Protein 5DD0 (pdb70)

Solvent-accessible surface area: 19988 Å² total; per-residue (Å²): 198,28,126,9,104,9,66,36,59,43,77,10,128,52,89,86,64,0,46,0,39,0,43,5,59,50,52,61,8,38,54,62,4,0,1,0,0,16,36,14,119,76,146,15,15,56,1,0,0,1,1,19,0,48,35,23,95,26,31,46,15,81,83,10,124,111,54,8,66,6,48,97,52,74,98,130,29,46,0,23,0,56,0,56,63,0,72,70,67,3,27,6,64,0,6,0,1,24,2,44,12,60,48,40,53,223,58,148,75,28,2,9,0,19,0,36,36,17,0,65,17,20,90,2,34,3,23,89,28,90,79,82,16,14,40,20,20,27,6,22,100,126,86,10,2,3,0,0,3,0,10,36,0,1,17,75,86,16,66,26,41,1,38,100,37,98,34,100,90,33,38,16,57,3,70,29,44,95,28,127,77,22,31,26,8,16,4,0,2,1,38,7,78,42,100,25,36,68,118,100,74,13,33,0,28,0,32,0,151,57,25,128,50,151,47,91,58,139,8,103,148,165,8,117,13,73,16,51,56,93,59,30,54,6,42,92,44,55,86,7,76,0,41,0,122,12,76,105,65,0,46,45,17,0,0,0,0,17,16,61,128,90,132,37,6,112,12,2,0,64,36,3,73,39,70,10,116,85,15,54,100,47,8,54,12,61,36,68,20,49,60,1,38,0,31,0,49,61,0,72,81,100,1,33,9,28,0,22,0,0,0,1,41,46,70,17,2,36,18,0,142,8,0,65,4,20,54,116,74,74,84,20,46,9,56,7,37,22,2,45,20,19,122,78,3,25,167,74,36,62,0,2,0,0,0,0,0,10,48,0,14,30,73,132,41,49,22,83,6,47,14,63,62,96,83,55,103,48,97,44,64,95,15,42,13,101,35,35,101,182,49,34,3,2,1,9,5,1,23,0,37,10,64,35,111,47,10,73,77,60,74,45,0,13,0,40,0,55,9,128,28,34,128,68,74,44,71,83,60,32,118,105,139,38,108,123,17,13,20,64,30,65,214

Sequence (443 aa):
QVQLQQESGPGLVKPSETLSVTCAVSGVSFSSFWWGWIRQSPGKGLEWIGTIYGSSGRGEYNPSLKSRTTISRDTSKSQISLELTSVTAADTAIYYCSRGLFQPNGFSFTLTSYWFDVWGPGVPVTVSSASTKGPSVFPLAPSTAALGCLVKDYFPEPVTVSWNSGSLTSGVHTFPAVLQSSGLYSLSSVVTVPSSSLGTQTYVCNVNHKPSNTKVDKRVEIDIQVTQSPSSLSASVGDTVTISCRTSQSISTWLAWYQVKPGKAPKLLIYTASSLASGVPSRFSGSGSGTDFTLTISSLQSEDFATYYCQQYISLPPTFGLGTKVEIKRAVAAPSVFIFPPSEDQVKSGTVSVVCLLNNFYPREASVKWKVDGVLKTGNSQESVTEQDSKDNTYSLSSTLTLSNTDYQSHNVYACEVTHQGLSSPVTKSFNRLLEELDKWASLW

B-factor: mean 32.23, std 11.56, range [14.07, 113.28]

Radius of gyration: 24.92 Å; Cα contacts (8 Å, |Δi|>4): 1156; chains: 3; bounding box: 67×50×67 Å

Structure (mmCIF, N/CA/C/O backbone):
data_5DD0
#
_entry.id   5DD0
#
_cell.length_a   147.332
_cell.length_b   80.406
_cell.length_c   37.861
_cell.angle_alpha   90.00
_cell.angle_beta   102.72
_cell.angle_gamma   90.00
#
_symmetry.space_group_name_H-M   'C 1 2 1'
#
loop_
_entity.id
_entity.type
_entity.pdbx_description
1 polymer 'ANTI-HIV ANTIBODY DH570 FAB HEAVY CHAIN'
2 polymer 'ANTI-HIV ANTIBODY DH570 FAB HEAVY LIGHT'
3 polymer 'oligo peptide'
4 water water
#
loop_
_atom_site.group_PDB
_atom_site.id
_atom_site.type_symbol
_atom_site.label_atom_id
_atom_site.label_alt_id
_atom_site.label_comp_id
_atom_site.label_asym_id
_atom_site.label_entity_id
_atom_site.label_seq_id
_atom_site.pdbx_PDB_ins_code
_atom_site.Cartn_x
_atom_site.Cartn_y
_atom_site.Cartn_z
_atom_site.occupancy
_atom_site.B_iso_or_equiv
_atom_site.auth_seq_id
_atom_site.auth_comp_id
_atom_site.au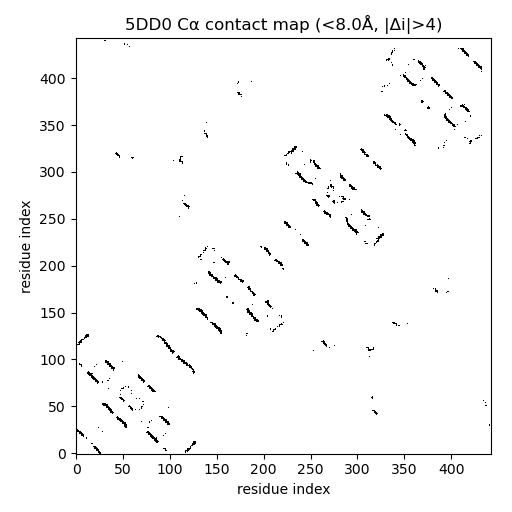th_asym_id
_atom_site.auth_atom_id
_atom_site.pdbx_PDB_model_num
ATOM 1 N N . GLN A 1 1 ? 40.657 39.056 85.438 1.00 47.58 1 GLN H N 1
ATOM 2 C CA . GLN A 1 1 ? 41.622 38.398 86.311 1.00 47.52 1 GLN H CA 1
ATOM 3 C C . GLN A 1 1 ? 41.519 36.879 86.189 1.00 44.74 1 GLN H C 1
ATOM 4 O O . GLN A 1 1 ? 42.048 36.294 85.244 1.00 45.59 1 GLN H O 1
ATOM 17 N N . VAL A 1 2 ? 40.838 36.241 87.137 1.00 41.18 2 VAL H N 1
ATOM 18 C CA . VAL A 1 2 ? 40.696 34.789 87.121 1.00 38.17 2 VAL H CA 1
ATOM 19 C C . VAL A 1 2 ? 39.723 34.365 86.027 1.00 36.96 2 VAL H C 1
ATOM 20 O O . VAL A 1 2 ? 38.648 34.946 85.880 1.00 36.20 2 VAL H O 1
ATOM 33 N N . GLN A 1 3 ? 40.112 33.347 85.266 1.00 36.84 3 GLN H N 1
ATOM 34 C CA . GLN A 1 3 ? 39.286 32.832 84.185 1.00 36.39 3 GLN H CA 1
ATOM 35 C C . GLN A 1 3 ? 39.340 31.310 84.158 1.00 34.28 3 GLN H C 1
ATOM 36 O O . GLN A 1 3 ? 40.418 30.719 84.099 1.00 35.85 3 GLN H O 1
ATOM 50 N N . LEU A 1 4 ? 38.166 30.687 84.206 1.00 30.56 4 LEU H N 1
ATOM 51 C CA . LEU A 1 4 ? 38.050 29.232 84.230 1.00 27.58 4 LEU H CA 1
ATOM 52 C C . LEU A 1 4 ? 37.449 28.726 82.921 1.00 27.20 4 LEU H C 1
ATOM 53 O O . LEU A 1 4 ? 36.779 29.474 82.206 1.00 28.68 4 LEU H O 1
ATOM 69 N N A GLN A 1 5 ? 37.711 27.465 82.594 0.47 28.04 5 GLN H N 1
ATOM 70 N N B GLN A 1 5 ? 37.677 27.449 82.627 0.53 27.98 5 GLN H N 1
ATOM 71 C CA A GLN A 1 5 ? 37.174 26.868 81.376 0.47 27.65 5 GLN H CA 1
ATOM 72 C CA B GLN A 1 5 ? 37.231 26.858 81.371 0.53 27.69 5 GLN H CA 1
ATOM 73 C C A GLN A 1 5 ? 37.146 25.350 81.492 0.47 29.16 5 GLN H C 1
ATOM 74 C C B GLN A 1 5 ? 37.156 25.335 81.486 0.53 29.10 5 GLN H C 1
ATOM 75 O O A GLN A 1 5 ? 38.186 24.691 81.469 0.47 27.89 5 GLN H O 1
ATOM 76 O O B GLN A 1 5 ? 38.181 24.651 81.470 0.53 27.88 5 GLN H O 1
ATOM 103 N N . GLU A 1 6 ? 35.941 24.806 81.611 1.00 26.98 6 GLU H N 1
ATOM 104 C CA . GLU A 1 6 ? 35.758 23.370 81.768 1.00 31.73 6 GLU H CA 1
ATOM 105 C C . GLU A 1 6 ? 35.874 22.634 80.441 1.00 30.70 6 GLU H C 1
ATOM 106 O O . GLU A 1 6 ? 35.576 23.182 79.379 1.00 27.60 6 GLU H O 1
ATOM 118 N N . SER A 1 7 ? 36.310 21.383 80.521 1.00 33.52 7 SER H N 1
ATOM 119 C CA . SER A 1 7 ? 36.415 20.520 79.357 1.00 36.55 7 SER H CA 1
ATOM 120 C C . SER A 1 7 ? 36.055 19.096 79.754 1.00 36.67 7 SER H C 1
ATOM 121 O O . SER A 1 7 ? 36.204 18.710 80.912 1.00 34.99 7 SER H O 1
ATOM 129 N N . GLY A 1 8 ? 35.574 18.320 78.791 1.00 38.95 8 GLY H N 1
ATOM 130 C CA . GLY A 1 8 ? 35.203 16.943 79.043 1.00 41.00 8 GLY H CA 1
ATOM 131 C C . GLY A 1 8 ? 34.318 16.412 77.939 1.00 42.73 8 GLY H C 1
ATOM 132 O O . GLY A 1 8 ? 33.972 17.144 77.012 1.00 44.59 8 GLY H O 1
ATOM 136 N N . PRO A 1 9 ? 33.939 15.130 78.031 1.00 42.41 9 PRO H N 1
ATOM 137 C CA . PRO A 1 9 ? 33.081 14.529 77.010 1.00 41.79 9 PRO H CA 1
ATOM 138 C C . PRO A 1 9 ? 31.658 15.058 77.095 1.00 39.42 9 PRO H C 1
ATOM 139 O O . PRO A 1 9 ? 31.371 15.928 77.920 1.00 39.18 9 PRO H O 1
ATOM 150 N N . GLY A 1 10 ? 30.783 14.538 76.243 1.00 36.06 10 GLY H N 1
ATOM 151 C CA . GLY A 1 10 ? 29.371 14.856 76.307 1.00 32.24 10 GLY H CA 1
ATOM 152 C C . GLY A 1 10 ? 28.599 13.649 76.792 1.00 27.87 10 GLY H C 1
ATOM 153 O O . GLY A 1 10 ? 27.577 13.782 77.465 1.00 25.39 10 GLY H O 1
ATOM 157 N N . LEU A 1 11 ? 29.112 12.467 76.460 1.00 30.27 11 LEU H N 1
ATOM 158 C CA . LEU A 1 11 ? 28.441 11.209 76.762 1.00 30.31 11 LEU H CA 1
ATOM 159 C C . LEU A 1 11 ? 29.327 10.267 77.562 1.00 29.38 11 LEU H C 1
ATOM 160 O O . LEU A 1 11 ? 30.510 10.105 77.268 1.00 30.86 11 LEU H O 1
ATOM 176 N N . VAL A 1 12 ? 28.733 9.648 78.576 1.00 27.24 12 VAL H N 1
ATOM 177 C CA . VAL A 1 12 ? 29.386 8.604 79.351 1.00 25.78 12 VAL H CA 1
ATOM 178 C C . VAL A 1 12 ? 28.386 7.476 79.547 1.00 28.64 12 VAL H C 1
ATOM 179 O O . VAL A 1 12 ? 27.205 7.727 79.776 1.00 28.38 12 VAL H O 1
ATOM 192 N N . LYS A 1 13 ? 28.849 6.236 79.441 1.00 30.92 13 LYS H N 1
ATOM 193 C CA . LYS A 1 13 ? 27.980 5.089 79.670 1.00 33.61 13 LYS H CA 1
ATOM 194 C C . LYS A 1 13 ? 27.961 4.755 81.159 1.00 26.19 13 LYS H C 1
ATOM 195 O O . LYS A 1 13 ? 28.952 4.983 81.853 1.00 25.22 13 LYS H O 1
ATOM 214 N N . PRO A 1 14 ? 26.829 4.234 81.662 1.00 24.59 14 PRO H N 1
ATOM 215 C CA . PRO A 1 14 ? 26.754 3.837 83.073 1.00 23.75 14 PRO H CA 1
ATOM 216 C C . PRO A 1 14 ? 27.878 2.891 83.483 1.00 24.77 14 PRO H C 1
ATOM 217 O O . PRO A 1 14 ? 28.319 2.080 82.668 1.00 25.85 14 PRO H O 1
ATOM 228 N N . SER A 1 15 ? 28.333 3.025 84.727 1.00 25.17 15 SER H N 1
ATOM 229 C CA . SER A 1 15 ? 29.382 2.183 85.306 1.00 28.50 15 SER H CA 1
ATOM 230 C C . SER A 1 15 ? 30.786 2.599 84.855 1.00 30.50 15 SER H C 1
ATOM 231 O O . SER A 1 15 ? 31.772 2.220 85.486 1.00 31.89 15 SER H O 1
ATOM 239 N N . GLU A 1 16 ? 30.881 3.375 83.778 1.00 30.39 16 GLU H N 1
ATOM 240 C CA . GLU A 1 16 ? 32.174 3.887 83.328 1.00 31.29 16 GLU H CA 1
ATOM 241 C C . GLU A 1 16 ? 32.577 5.105 84.154 1.00 28.04 16 GLU H C 1
ATOM 242 O O . GLU A 1 16 ? 31.852 5.514 85.060 1.00 25.39 16 GLU H O 1
ATOM 254 N N . THR A 1 17 ? 33.734 5.678 83.834 1.00 27.89 17 THR H N 1
ATOM 255 C CA . THR A 1 17 ? 34.274 6.810 84.583 1.00 26.42 17 THR H CA 1
ATOM 256 C C . THR A 1 17 ? 34.037 8.132 83.854 1.00 25.52 17 THR H C 1
ATOM 257 O O . THR A 1 17 ? 34.286 8.248 82.653 1.00 26.52 17 THR H O 1
ATOM 268 N N . LEU A 1 18 ? 33.556 9.123 84.599 1.00 24.29 18 LEU H N 1
ATOM 269 C CA . LEU A 1 18 ? 33.351 10.468 84.073 1.00 24.06 18 LEU H CA 1
ATOM 270 C C . LEU A 1 18 ? 34.569 11.336 84.370 1.00 24.38 18 LEU H C 1
ATOM 271 O O . LEU A 1 18 ? 34.934 11.534 85.531 1.00 23.76 18 LEU H O 1
ATOM 287 N N . SER A 1 19 ? 35.194 11.838 83.307 1.00 25.41 19 SER H N 1
ATOM 288 C CA . SER A 1 19 ? 36.386 12.671 83.419 1.00 25.94 19 SER H CA 1
ATOM 289 C C . SER A 1 19 ? 36.173 14.043 82.795 1.00 25.91 19 SER H C 1
ATOM 290 O O . SER A 1 19 ? 36.019 14.165 81.577 1.00 26.69 19 SER H O 1
ATOM 298 N N . VAL A 1 20 ? 36.163 15.070 83.638 1.00 25.09 20 VAL H N 1
ATOM 299 C CA . VAL A 1 20 ? 36.127 16.449 83.172 1.00 25.18 20 VAL H CA 1
ATOM 300 C C . VAL A 1 20 ? 37.372 17.179 83.656 1.00 25.62 20 VAL H C 1
ATOM 301 O O . VAL A 1 20 ? 37.971 16.809 84.668 1.00 25.38 20 VAL H O 1
ATOM 314 N N . THR A 1 21 ? 37.753 18.217 82.920 1.00 26.33 21 THR H N 1
ATOM 315 C CA . THR A 1 21 ? 38.968 18.968 83.199 1.00 26.97 21 THR H CA 1
ATOM 316 C C . THR A 1 21 ? 38.645 20.451 83.303 1.00 26.60 21 THR H C 1
ATOM 317 O O . THR A 1 21 ? 37.681 20.927 82.704 1.00 26.34 21 THR H O 1
ATOM 328 N N . CYS A 1 22 ? 39.450 21.170 84.078 1.00 26.65 22 CYS H N 1
ATOM 329 C CA . CYS A 1 22 ? 39.282 22.606 84.256 1.00 26.46 22 CYS H CA 1
ATOM 330 C C . CYS A 1 22 ? 40.617 23.324 84.127 1.00 27.61 22 CYS H C 1
ATOM 331 O O . CYS A 1 22 ? 41.578 22.987 84.816 1.00 27.84 22 CYS H O 1
ATOM 338 N N . ALA A 1 23 ? 40.671 24.314 83.241 1.00 28.38 23 ALA H N 1
ATOM 339 C CA . ALA A 1 23 ? 41.875 25.115 83.052 1.00 29.57 23 ALA H CA 1
ATOM 340 C C . ALA A 1 23 ? 41.706 26.482 83.702 1.00 29.18 23 ALA H C 1
ATOM 341 O O . ALA A 1 23 ? 40.806 27.242 83.342 1.00 28.90 23 ALA H O 1
ATOM 348 N N . VAL A 1 24 ? 42.574 26.787 84.662 1.00 29.24 24 VAL H N 1
ATOM 349 C CA . VAL A 1 24 ? 42.551 28.083 85.330 1.00 30.12 24 VAL H CA 1
ATOM 350 C C . VAL A 1 24 ? 43.676 28.936 84.761 1.00 34.07 24 VAL H C 1
ATOM 351 O O . VAL A 1 24 ? 44.671 28.414 84.258 1.00 32.77 24 VAL H O 1
ATOM 364 N N . SER A 1 25 ? 43.505 30.251 84.830 1.00 38.98 25 SER H N 1
ATOM 365 C CA . SER A 1 25 ? 44.510 31.180 84.335 1.00 46.30 25 SER H CA 1
ATOM 366 C C . SER A 1 25 ? 44.260 32.583 84.872 1.00 46.26 25 SER H C 1
ATOM 367 O O . SER A 1 25 ? 43.183 32.878 85.390 1.00 46.74 25 SER H O 1
ATOM 375 N N . GLY A 1 26 ? 45.265 33.443 84.747 1.00 47.49 26 GLY H N 1
ATOM 376 C CA . GLY A 1 26 ? 45.160 34.815 85.208 1.00 46.01 26 GLY H CA 1
ATOM 377 C C . GLY A 1 26 ? 45.410 34.950 86.697 1.00 43.68 26 GLY H C 1
ATOM 378 O O . GLY A 1 26 ? 45.041 35.955 87.304 1.00 43.23 26 GLY H O 1
ATOM 382 N N . VAL A 1 27 ? 46.044 33.938 87.284 1.00 41.83 27 VAL H N 1
ATOM 383 C CA . VAL A 1 27 ? 46.358 33.949 88.708 1.00 39.64 27 VAL H CA 1
ATOM 384 C C . VAL A 1 27 ? 47.293 32.785 89.049 1.00 38.37 27 VAL H C 1
ATOM 385 O O . VAL A 1 27 ? 47.441 31.849 88.264 1.00 38.24 27 VAL H O 1
ATOM 398 N N . SER A 1 28 ? 47.946 32.867 90.205 1.00 37.40 28 SER H N 1
ATOM 399 C CA . SER A 1 28 ? 48.781 31.774 90.694 1.00 36.46 28 SER H CA 1
ATOM 400 C C . SER A 1 28 ? 47.921 30.581 91.096 1.00 33.63 28 SER H C 1
ATOM 401 O O . SER A 1 28 ? 47.177 30.640 92.075 1.00 31.75 28 SER H O 1
ATOM 409 N N . PHE A 1 29 ? 48.033 29.501 90.330 1.00 33.62 29 PHE H N 1
ATOM 410 C CA . PHE A 1 29 ? 47.239 28.296 90.553 1.00 32.42 29 PHE H CA 1
ATOM 411 C C . PHE A 1 29 ? 47.562 27.634 91.892 1.00 31.86 29 PHE H C 1
ATOM 412 O O . PHE A 1 29 ? 46.695 27.019 92.514 1.00 30.95 29 PHE H O 1
ATOM 429 N N . SER A 1 30 ? 48.809 27.771 92.334 1.00 32.38 30 SER H N 1
ATOM 430 C CA . SER A 1 30 ? 49.271 27.121 93.558 1.00 31.70 30 SER H CA 1
ATOM 431 C C . SER A 1 30 ? 48.839 27.855 94.830 1.00 29.51 30 SER H C 1
ATOM 432 O O . SER A 1 30 ? 48.889 27.291 95.923 1.00 28.66 30 SER H O 1
ATOM 440 N N . SER A 1 31 ? 48.416 29.107 94.685 1.00 28.55 31 SER H N 1
ATOM 441 C CA . SER A 1 31 ? 48.129 29.956 95.838 1.00 27.96 31 SER H CA 1
ATOM 442 C C . SER A 1 31 ? 46.659 29.927 96.256 1.00 26.53 31 SER H C 1
ATOM 443 O O . SER A 1 31 ? 46.267 30.619 97.197 1.00 26.01 31 SER H O 1
ATOM 451 N N . PHE A 1 32 ? 45.854 29.127 95.563 1.00 25.97 32 PHE H N 1
ATOM 452 C CA . PHE A 1 32 ? 44.421 29.058 95.837 1.00 24.70 32 PHE H CA 1
ATOM 453 C C . PHE A 1 32 ? 43.886 27.631 95.793 1.00 23.92 32 PHE H C 1
ATOM 454 O O . PHE A 1 32 ? 44.588 26.699 95.393 1.00 24.44 32 PHE H O 1
ATOM 471 N N . TRP A 1 33 ? 42.633 27.479 96.212 1.00 20.17 33 TRP H N 1
ATOM 472 C CA . TRP A 1 33 ? 41.946 26.194 96.186 1.00 19.10 33 TRP H CA 1
ATOM 473 C C . TRP A 1 33 ? 40.960 26.147 95.026 1.00 19.42 33 TRP H C 1
ATOM 474 O O . TRP A 1 33 ? 40.293 27.138 94.732 1.00 20.27 33 TRP H O 1
ATOM 495 N N . TRP A 1 34 ? 40.877 24.992 94.375 1.00 18.99 34 TRP H N 1
ATOM 496 C CA . TRP A 1 34 ? 40.012 24.815 93.213 1.00 20.67 34 TRP H CA 1
ATOM 497 C C . TRP A 1 34 ? 39.189 23.538 93.356 1.00 19.75 34 TRP H C 1
ATOM 498 O O . TRP A 1 34 ? 39.645 22.563 93.956 1.00 18.23 34 TRP H O 1
ATOM 519 N N . GLY A 1 35 ? 37.978 23.546 92.806 1.00 20.28 35 GLY H N 1
ATOM 520 C CA . GLY A 1 35 ? 37.075 22.423 92.973 1.00 20.08 35 GLY H CA 1
ATOM 521 C C . GLY A 1 35 ? 35.975 22.331 91.935 1.00 21.48 35 GLY H C 1
ATOM 522 O O . GLY A 1 35 ? 35.970 23.064 90.944 1.00 22.37 35 GLY H O 1
ATOM 526 N N . TRP A 1 36 ? 35.035 21.422 92.180 1.00 21.94 36 TRP H N 1
ATOM 527 C CA . TRP A 1 36 ? 33.947 21.148 91.248 1.00 23.08 36 TRP H CA 1
ATOM 528 C C . TRP A 1 36 ? 32.575 21.260 91.906 1.00 21.01 36 TRP H C 1
ATOM 529 O O . TRP A 1 36 ? 32.369 20.804 93.032 1.00 19.53 36 TRP H O 1
ATOM 550 N N . ILE A 1 37 ? 31.646 21.877 91.183 1.00 21.61 37 ILE H N 1
ATOM 551 C CA . ILE A 1 37 ? 30.245 21.953 91.585 1.00 21.95 37 ILE H CA 1
ATOM 552 C C . ILE A 1 37 ? 29.394 21.537 90.389 1.00 23.78 37 ILE H C 1
ATOM 553 O O . ILE A 1 37 ? 29.806 21.721 89.243 1.00 24.21 37 ILE H O 1
ATOM 569 N N . ARG A 1 38 ? 28.220 20.966 90.651 1.00 25.18 38 ARG H N 1
ATOM 570 C CA . ARG A 1 38 ? 27.341 20.516 89.574 1.00 27.41 38 ARG H CA 1
ATOM 571 C C . ARG A 1 38 ? 25.868 20.792 89.860 1.00 29.69 38 ARG H C 1
ATOM 572 O O . ARG A 1 38 ? 25.467 20.915 91.017 1.00 29.16 38 ARG H O 1
ATOM 593 N N . GLN A 1 39 ? 25.072 20.891 88.795 1.00 32.99 39 GLN H N 1
ATOM 594 C CA . GLN A 1 39 ? 23.617 20.982 88.917 1.00 36.15 39 GLN H CA 1
ATOM 595 C C . GLN A 1 39 ? 22.922 19.995 87.981 1.00 37.11 39 GLN H C 1
ATOM 596 O O . GLN A 1 39 ? 23.141 19.994 86.769 1.00 37.09 39 GLN H O 1
ATOM 610 N N . SER A 1 40 ? 22.083 19.147 88.562 1.00 37.81 40 SER H N 1
ATOM 611 C CA . SER A 1 40 ? 21.331 18.163 87.800 1.00 38.50 40 SER H CA 1
ATOM 612 C C . SER A 1 40 ? 20.165 18.841 87.082 1.00 41.56 40 SER H C 1
ATOM 613 O O . SER A 1 40 ? 19.774 19.947 87.456 1.00 42.29 40 SER H O 1
ATOM 621 N N . PRO A 1 41 ? 19.609 18.183 86.046 1.00 43.80 41 PRO H N 1
ATOM 622 C CA . PRO A 1 41 ? 18.594 18.793 85.171 1.00 46.41 41 PRO H CA 1
ATOM 623 C C . PRO A 1 41 ? 17.442 19.485 85.901 1.00 48.32 41 PRO H C 1
ATOM 624 O O . PRO A 1 41 ? 16.908 20.469 85.387 1.00 49.78 41 PRO H O 1
ATOM 635 N N . GLY A 1 42 ? 17.069 18.978 87.071 1.00 48.74 42 GLY H N 1
ATOM 636 C CA . GLY A 1 42 ? 15.996 19.569 87.853 1.00 51.28 42 GLY H CA 1
ATOM 637 C C . GLY A 1 42 ? 16.371 19.746 89.310 1.00 50.70 42 GLY H C 1
ATOM 638 O O . GLY A 1 42 ? 15.776 20.557 90.020 1.00 52.36 42 GLY H O 1
ATOM 642 N N . LYS A 1 43 ? 17.363 18.983 89.755 1.00 48.50 43 LYS H N 1
ATOM 643 C CA . LYS A 1 43 ? 17.812 19.031 91.139 1.00 46.77 43 LYS H CA 1
ATOM 644 C C . LYS A 1 43 ? 18.758 20.212 91.337 1.00 44.01 43 LYS H C 1
ATOM 645 O O . LYS A 1 43 ? 19.228 20.810 90.368 1.00 43.94 43 LYS H O 1
ATOM 664 N N . GLY A 1 44 ? 19.034 20.547 92.593 1.00 41.25 44 GLY H N 1
ATOM 665 C CA . GLY A 1 44 ? 19.776 21.753 92.910 1.00 39.24 44 GLY H CA 1
ATOM 666 C C . GLY A 1 44 ? 21.266 21.654 92.652 1.00 35.07 44 GLY H C 1
ATOM 667 O O . GLY A 1 44 ? 21.744 20.696 92.044 1.00 33.00 44 GLY H O 1
ATOM 671 N N . LEU A 1 45 ? 21.995 22.666 93.114 1.00 24.09 45 LEU H N 1
ATOM 672 C CA . LEU A 1 45 ? 23.449 22.687 93.020 1.00 22.85 45 LEU H CA 1
ATOM 673 C C . LEU A 1 45 ? 24.062 21.747 94.047 1.00 22.44 45 LEU H C 1
ATOM 674 O O . LEU A 1 45 ? 23.565 21.633 95.165 1.00 21.55 45 LEU H O 1
ATOM 690 N N . GLU A 1 46 ? 25.146 21.081 93.663 1.00 23.26 46 GLU H N 1
ATOM 691 C CA . GLU A 1 46 ? 25.802 20.114 94.532 1.00 23.45 46 GLU H CA 1
ATOM 692 C C . GLU A 1 46 ? 27.321 20.233 94.457 1.00 23.18 46 GLU H C 1
ATOM 693 O O . GLU A 1 46 ? 27.930 19.970 93.420 1.00 23.07 46 GLU H O 1
ATOM 705 N N . TRP A 1 47 ? 27.922 20.640 95.570 1.00 22.84 47 TRP H N 1
ATOM 706 C CA . TRP A 1 47 ? 29.372 20.706 95.691 1.00 21.82 47 TRP H CA 1
ATOM 707 C C . TRP A 1 47 ? 29.954 19.297 95.698 1.00 21.08 47 TRP H C 1
ATOM 708 O O . TRP A 1 47 ? 29.463 18.423 96.414 1.00 20.52 47 TRP H O 1
ATOM 729 N N . ILE A 1 48 ? 30.990 19.081 94.892 1.00 20.72 48 ILE H N 1
ATOM 730 C CA . ILE A 1 48 ? 31.605 17.763 94.754 1.00 20.52 48 ILE H CA 1
ATOM 731 C C . ILE A 1 48 ? 32.863 17.655 95.606 1.00 20.76 48 ILE H C 1
ATOM 732 O O . ILE A 1 48 ? 33.022 16.714 96.384 1.00 20.88 48 ILE H O 1
ATOM 748 N N . GLY A 1 49 ? 33.762 18.618 95.447 1.00 20.63 49 GLY H N 1
ATOM 749 C CA . GLY A 1 49 ? 35.012 18.608 96.179 1.00 20.11 49 GLY H CA 1
ATOM 750 C C . GLY A 1 49 ? 35.905 19.769 95.796 1.00 19.95 49 GLY H C 1
ATOM 751 O O . GLY A 1 49 ? 35.757 20.349 94.722 1.00 20.77 49 GLY H O 1
ATOM 755 N N . THR A 1 50 ? 36.837 20.101 96.681 1.00 19.28 50 THR H N 1
ATOM 756 C CA . THR A 1 50 ? 37.777 21.190 96.455 1.00 19.38 50 THR H CA 1
ATOM 757 C C . THR A 1 50 ? 39.144 20.776 96.978 1.00 19.25 50 THR H C 1
ATOM 758 O O . THR A 1 50 ? 39.235 20.083 97.990 1.00 19.47 50 THR H O 1
ATOM 769 N N . ILE A 1 51 ? 40.199 21.197 96.287 1.00 19.37 51 ILE H N 1
ATOM 770 C CA . ILE A 1 51 ? 41.560 20.826 96.660 1.00 19.80 51 ILE H CA 1
ATOM 771 C C . ILE A 1 51 ? 42.511 22.019 96.607 1.00 20.31 51 ILE H C 1
ATOM 772 O O . ILE A 1 51 ? 42.233 23.021 95.947 1.00 19.67 51 ILE H O 1
ATOM 788 N N . TYR A 1 52 ? 43.635 21.892 97.306 1.00 20.92 52 TYR H N 1
ATOM 789 C CA . TYR A 1 52 ? 44.662 22.928 97.331 1.00 21.39 52 TYR H CA 1
ATOM 790 C C . TYR A 1 52 ? 45.537 22.822 96.088 1.00 22.94 52 TYR H C 1
ATOM 791 O O . TYR A 1 52 ? 45.961 21.730 95.710 1.00 22.94 52 TYR H O 1
ATOM 809 N N . GLY A 1 53 ? 45.805 23.959 95.457 1.00 24.74 53 GLY H N 1
ATOM 810 C CA . GLY A 1 53 ? 46.594 23.990 94.239 1.00 25.84 53 GLY H CA 1
ATOM 811 C C . GLY A 1 53 ? 48.021 23.506 94.422 1.00 25.94 53 GLY H C 1
ATOM 812 O O . GLY A 1 53 ? 48.632 23.002 93.481 1.00 26.60 53 GLY H O 1
ATOM 816 N N . SER A 1 54 ? 48.555 23.658 95.630 1.00 25.60 54 SER H N 1
ATOM 817 C CA . SER A 1 54 ? 49.934 23.265 95.908 1.00 25.96 54 SER H CA 1
ATOM 818 C C . SER A 1 54 ? 50.062 21.785 96.256 1.00 26.40 54 SER H C 1
ATOM 819 O O . SER A 1 54 ? 50.828 21.058 95.623 1.00 28.67 54 SER H O 1
ATOM 827 N N . SER A 1 55 ? 49.313 21.342 97.262 1.00 23.99 55 SER H N 1
ATOM 828 C CA . SER A 1 55 ? 49.484 19.998 97.810 1.00 22.47 55 SER H CA 1
ATOM 829 C C . SER A 1 55 ? 48.621 18.958 97.103 1.00 21.29 55 SER H C 1
ATOM 830 O O . SER A 1 55 ? 48.958 17.773 97.081 1.00 21.68 55 SER H O 1
ATOM 838 N N . GLY A 1 56 ? 47.505 19.399 96.534 1.00 20.50 56 GLY H N 1
ATOM 839 C CA . GLY A 1 56 ? 46.556 18.487 95.924 1.00 20.03 56 GLY H CA 1
ATOM 840 C C . GLY A 1 56 ? 45.614 17.887 96.951 1.00 19.55 56 GLY H C 1
ATOM 841 O O . GLY A 1 56 ? 44.648 17.213 96.595 1.00 19.36 56 GLY H O 1
ATOM 845 N N . ARG A 1 57 ? 45.897 18.125 98.230 1.00 19.74 57 ARG H N 1
ATOM 846 C CA . ARG A 1 57 ? 45.015 17.683 99.302 1.00 19.46 57 ARG H CA 1
ATOM 847 C C . ARG A 1 57 ? 43.723 18.484 99.255 1.00 18.72 57 ARG H C 1
ATOM 848 O O . ARG A 1 57 ? 43.682 19.572 98.683 1.00 19.36 57 ARG H O 1
ATOM 869 N N . GLY A 1 58 ? 42.665 17.949 99.855 1.00 18.45 58 GLY H N 1
ATOM 870 C CA . GLY A 1 58 ? 41.390 18.637 99.856 1.00 18.12 58 GLY H CA 1
ATOM 871 C C . GLY A 1 58 ? 40.276 17.875 100.543 1.00 18.29 58 GLY H C 1
ATOM 872 O O . GLY A 1 58 ? 40.522 17.023 101.398 1.00 18.27 58 GLY H O 1
ATOM 876 N N . GLU A 1 59 ? 39.043 18.192 100.157 1.00 18.65 59 GLU H N 1
ATOM 877 C CA . GLU A 1 59 ? 37.853 17.632 100.792 1.00 19.24 59 GLU H CA 1
ATOM 878 C C . GLU A 1 59 ? 36.775 17.324 99.763 1.00 20.24 59 GLU H C 1
ATOM 879 O O . GLU A 1 59 ? 36.554 18.097 98.832 1.00 19.73 59 GLU H O 1
ATOM 891 N N . TYR A 1 60 ? 36.108 16.187 99.942 1.00 21.55 60 TYR H N 1
ATOM 892 C CA . TYR A 1 60 ? 35.068 15.737 99.024 1.00 22.40 60 TYR H CA 1
ATOM 893 C C . TYR A 1 60 ? 33.704 15.720 99.703 1.00 21.15 60 TYR H C 1
ATOM 894 O O . TYR A 1 60 ? 33.610 15.679 100.930 1.00 20.86 60 TYR H O 1
ATOM 912 N N . ASN A 1 61 ? 32.648 15.757 98.897 1.00 20.28 61 ASN H N 1
ATOM 913 C CA . ASN A 1 61 ? 31.298 15.564 99.403 1.00 19.62 61 ASN H CA 1
ATOM 914 C C . ASN A 1 61 ? 31.166 14.136 99.931 1.00 19.39 61 ASN H C 1
ATOM 915 O O . ASN A 1 61 ? 31.433 13.187 99.195 1.00 19.51 61 ASN H O 1
ATOM 926 N N . PRO A 1 62 ? 30.763 13.975 101.206 1.00 18.88 62 PRO H N 1
ATOM 927 C CA . PRO A 1 62 ? 30.689 12.626 101.782 1.00 19.07 62 PRO H CA 1
ATOM 928 C C . PRO A 1 62 ? 29.826 11.661 100.972 1.00 19.32 62 PRO H C 1
ATOM 929 O O . PRO A 1 62 ? 30.066 10.456 101.007 1.00 19.84 62 PRO H O 1
ATOM 940 N N . SER A 1 63 ? 28.847 12.189 100.246 1.00 19.07 63 SER H N 1
ATOM 941 C CA . SER A 1 63 ? 27.925 11.353 99.483 1.00 19.43 63 SER H CA 1
ATOM 942 C C . SER A 1 63 ? 28.533 10.890 98.159 1.00 20.18 63 SER H C 1
ATOM 943 O O . SER A 1 63 ? 28.069 9.917 97.566 1.00 20.51 63 SER H O 1
ATOM 951 N N . LEU A 1 64 ? 29.570 11.591 97.706 1.00 21.18 64 LEU H N 1
ATOM 952 C CA . LEU A 1 64 ? 30.258 11.255 96.459 1.00 22.58 64 LEU H CA 1
ATOM 953 C C . LEU A 1 64 ? 31.721 10.883 96.701 1.00 24.76 64 LEU H C 1
ATOM 954 O O . LEU A 1 64 ? 32.444 10.538 95.765 1.00 24.93 64 LEU H O 1
ATOM 970 N N . LYS A 1 65 ? 32.143 10.948 97.960 1.00 26.29 65 LYS H N 1
ATOM 971 C CA . LYS A 1 65 ? 33.545 10.777 98.335 1.00 27.47 65 LYS H CA 1
ATOM 972 C C . LYS A 1 65 ? 34.159 9.476 97.818 1.00 27.67 65 LYS H C 1
ATOM 973 O O . LYS A 1 65 ? 35.318 9.454 97.401 1.00 28.06 65 LYS H O 1
ATOM 992 N N . SER A 1 66 ? 33.384 8.397 97.845 1.00 27.46 66 SER H N 1
ATOM 993 C CA . SER A 1 66 ? 33.895 7.079 97.475 1.00 27.87 66 SER H CA 1
ATOM 994 C C . SER A 1 66 ? 34.179 6.963 95.978 1.00 28.03 66 SER H C 1
ATOM 995 O O . SER A 1 66 ? 35.059 6.208 95.567 1.00 28.21 66 SER H O 1
ATOM 1003 N N . ARG A 1 67 ? 33.432 7.712 95.171 1.00 28.22 67 ARG H N 1
ATOM 1004 C CA . ARG A 1 67 ? 33.550 7.640 93.716 1.00 28.09 67 ARG H CA 1
ATOM 1005 C C . ARG A 1 67 ? 34.352 8.810 93.143 1.00 27.00 67 ARG H C 1
ATOM 1006 O O . ARG A 1 67 ? 34.669 8.826 91.953 1.00 27.74 67 ARG H O 1
ATOM 1027 N N . THR A 1 68 ? 34.686 9.777 93.992 1.00 25.35 68 THR H N 1
ATOM 1028 C CA . THR A 1 68 ? 35.324 11.012 93.542 1.00 24.74 68 THR H CA 1
ATOM 1029 C C . THR A 1 68 ? 36.844 10.960 93.650 1.00 24.29 68 THR H C 1
ATOM 1030 O O . THR A 1 68 ? 37.401 10.367 94.575 1.00 23.25 68 THR H O 1
ATOM 1041 N N . THR A 1 69 ? 37.502 11.582 92.678 1.00 24.76 69 THR H N 1
ATOM 1042 C CA . THR A 1 69 ? 38.938 11.809 92.727 1.00 25.22 69 THR H CA 1
ATOM 1043 C C . THR A 1 69 ? 39.253 13.115 92.009 1.00 25.84 69 THR H C 1
ATOM 1044 O O . THR A 1 69 ? 39.160 13.192 90.783 1.00 26.36 69 THR H O 1
ATOM 1055 N N . ILE A 1 70 ? 39.604 14.144 92.776 1.00 25.98 70 ILE H N 1
ATOM 1056 C CA . ILE A 1 70 ? 39.965 15.439 92.207 1.00 26.98 70 ILE H CA 1
ATOM 1057 C C . ILE A 1 70 ? 41.480 15.610 92.227 1.00 27.84 70 ILE H C 1
ATOM 1058 O O . ILE A 1 70 ? 42.088 15.714 93.293 1.00 27.37 70 ILE H O 1
ATOM 1074 N N . SER A 1 71 ? 42.078 15.641 91.039 1.00 29.69 71 SER H N 1
ATOM 1075 C CA . SER A 1 71 ? 43.528 15.740 90.895 1.00 31.07 71 SER H CA 1
ATOM 1076 C C . SER A 1 71 ? 43.938 17.136 90.441 1.00 32.20 71 SER H C 1
ATOM 1077 O O . SER A 1 71 ? 43.088 17.966 90.121 1.00 31.64 71 SER H O 1
ATOM 1085 N N . ARG A 1 72 ? 45.245 17.384 90.415 1.00 34.43 72 ARG H N 1
ATOM 1086 C CA . ARG A 1 72 ? 45.778 18.666 89.971 1.00 37.21 72 ARG H CA 1
ATOM 1087 C C . ARG A 1 72 ? 46.959 18.460 89.031 1.00 39.22 72 ARG H C 1
ATOM 1088 O O . ARG A 1 72 ? 47.558 17.385 88.994 1.00 40.06 72 ARG H O 1
ATOM 1109 N N . ASP A 1 73 ? 47.286 19.502 88.274 1.00 40.22 73 ASP H N 1
ATOM 1110 C CA . ASP A 1 73 ? 48.447 19.490 87.394 1.00 41.75 73 ASP H CA 1
ATOM 1111 C C . ASP A 1 73 ? 48.995 20.910 87.294 1.00 43.02 73 ASP H C 1
ATOM 1112 O O . ASP A 1 73 ? 48.423 21.762 86.614 1.00 43.45 73 ASP H O 1
ATOM 1121 N N . THR A 1 74 ? 50.104 21.154 87.981 1.00 43.91 74 THR H N 1
ATOM 1122 C CA . THR A 1 74 ? 50.648 22.500 88.120 1.00 45.07 74 THR H CA 1
ATOM 1123 C C . THR A 1 74 ? 51.131 23.067 86.787 1.00 46.56 74 THR H C 1
ATOM 1124 O O . THR A 1 74 ? 51.132 24.282 86.590 1.00 46.99 74 THR H O 1
ATOM 1135 N N . SER A 1 75 ? 51.538 22.188 85.876 1.00 47.25 75 SER H N 1
ATOM 1136 C CA . SER A 1 75 ? 52.010 22.615 84.563 1.00 48.17 75 SER H CA 1
ATOM 1137 C C . SER A 1 75 ? 50.923 23.384 83.820 1.00 46.84 75 SER H C 1
ATOM 1138 O O . SER A 1 75 ? 51.094 24.557 83.490 1.00 47.51 75 SER H O 1
ATOM 1146 N N . LYS A 1 76 ? 49.801 22.716 83.570 1.00 44.76 76 LYS H N 1
ATOM 1147 C CA . LYS A 1 76 ? 48.699 23.314 82.826 1.00 43.26 76 LYS H CA 1
ATOM 1148 C C . LYS A 1 76 ? 47.872 24.275 83.676 1.00 41.18 76 LYS H C 1
ATOM 1149 O O . LYS A 1 76 ? 46.947 24.909 83.165 1.00 41.03 76 LYS H O 1
ATOM 1168 N N . SER A 1 77 ? 48.214 24.389 84.961 1.00 39.24 77 SER H N 1
ATOM 1169 C CA . SER A 1 77 ? 47.365 25.085 85.928 1.00 36.46 77 SER H CA 1
ATOM 1170 C C . SER A 1 77 ? 45.956 24.530 85.788 1.00 35.26 77 SER H C 1
ATOM 1171 O O . SER A 1 77 ? 45.037 25.226 85.353 1.00 35.20 77 SER H O 1
ATOM 1179 N N . GLN A 1 78 ? 45.805 23.264 86.162 1.00 34.33 78 GLN H N 1
ATOM 1180 C CA . GLN A 1 78 ? 44.659 22.472 85.747 1.00 33.57 78 GLN H CA 1
ATOM 1181 C C . GLN A 1 78 ? 44.265 21.436 86.796 1.00 30.33 78 GLN H C 1
ATOM 1182 O O . GLN A 1 78 ? 45.126 20.819 87.423 1.00 30.08 78 GLN H O 1
ATOM 1196 N N . ILE A 1 79 ? 42.960 21.263 86.986 1.00 27.51 79 ILE H N 1
ATOM 1197 C CA . ILE A 1 79 ? 42.437 20.216 87.856 1.00 24.79 79 ILE H CA 1
ATOM 1198 C C . ILE A 1 79 ? 41.509 19.311 87.057 1.00 24.49 79 ILE H C 1
ATOM 1199 O O . ILE A 1 79 ? 40.987 19.711 86.017 1.00 24.77 79 ILE H O 1
ATOM 1215 N N . SER A 1 80 ? 41.310 18.093 87.551 1.00 24.41 80 SER H N 1
ATOM 1216 C CA . SER A 1 80 ? 40.479 17.109 86.870 1.00 25.31 80 SER H CA 1
ATOM 1217 C C . SER A 1 80 ? 39.616 16.352 87.867 1.00 24.20 80 SER H C 1
ATOM 1218 O O . SER A 1 80 ? 40.045 16.079 88.986 1.00 23.26 80 SER H O 1
ATOM 1226 N N . LEU A 1 81 ? 38.400 16.017 87.446 1.00 24.13 81 LEU H N 1
ATOM 1227 C CA . LEU A 1 81 ? 37.472 15.254 88.270 1.00 23.27 81 LEU H CA 1
ATOM 1228 C C . LEU A 1 81 ? 37.264 13.869 87.677 1.00 24.17 81 LEU H C 1
ATOM 1229 O O . LEU A 1 81 ? 36.804 13.739 86.544 1.00 25.29 81 LEU H O 1
ATOM 1245 N N . GLU A 1 82 ? 37.610 12.841 88.446 1.00 24.23 82 GLU H N 1
ATOM 1246 C CA . GLU A 1 82 ? 37.392 11.457 88.040 1.00 25.66 82 GLU H CA 1
ATOM 1247 C C . GLU A 1 82 ? 36.271 10.858 88.881 1.00 25.18 82 GLU H C 1
ATOM 1248 O O . GLU A 1 82 ? 36.487 10.475 90.034 1.00 25.33 82 GLU H O 1
ATOM 1260 N N . LEU A 1 83 ? 35.074 10.794 88.307 1.00 24.94 83 LEU H N 1
ATOM 1261 C CA . LEU A 1 83 ? 33.923 10.214 88.989 1.00 24.14 83 LEU H CA 1
ATOM 1262 C C . LEU A 1 83 ? 33.658 8.810 88.456 1.00 25.65 83 LEU H C 1
ATOM 1263 O O . LEU A 1 83 ? 33.249 8.639 87.308 1.00 26.40 83 LEU H O 1
ATOM 1279 N N . THR A 1 84 ? 33.896 7.809 89.299 1.00 26.70 84 THR H N 1
ATOM 1280 C CA . THR A 1 84 ? 33.789 6.411 88.890 1.00 27.26 84 THR H CA 1
ATOM 1281 C C . THR A 1 84 ? 32.376 5.855 89.070 1.00 27.67 84 THR H C 1
ATOM 1282 O O . THR A 1 84 ? 31.597 6.358 89.881 1.00 26.41 84 THR H O 1
ATOM 1293 N N . SER A 1 85 ? 32.061 4.818 88.297 1.00 28.16 85 SER H N 1
ATOM 1294 C CA . SER A 1 85 ? 30.791 4.102 88.409 1.00 28.68 85 SER H CA 1
ATOM 1295 C C . SER A 1 85 ? 29.579 5.030 88.347 1.00 29.40 85 SER H C 1
ATOM 1296 O O . SER A 1 85 ? 28.704 4.979 89.212 1.00 28.69 85 SER H O 1
ATOM 1304 N N . VAL A 1 86 ? 29.527 5.868 87.318 1.00 31.07 86 VAL H N 1
ATOM 1305 C CA . VAL A 1 86 ? 28.445 6.834 87.182 1.00 32.21 86 VAL H CA 1
ATOM 1306 C C . VAL A 1 86 ? 27.139 6.172 86.753 1.00 31.78 86 VAL H C 1
ATOM 1307 O O . VAL A 1 86 ? 27.140 5.078 86.188 1.00 33.07 86 VAL H O 1
ATOM 1320 N N . THR A 1 87 ? 26.031 6.851 87.035 1.00 29.61 87 THR H N 1
ATOM 1321 C CA . THR A 1 87 ? 24.716 6.440 86.560 1.00 28.73 87 THR H CA 1
ATOM 1322 C C . THR A 1 87 ? 24.012 7.658 85.971 1.00 27.16 87 THR H C 1
ATOM 1323 O O . THR A 1 87 ? 24.603 8.734 85.874 1.00 26.41 87 THR H O 1
ATOM 1334 N N . ALA A 1 88 ? 22.751 7.490 85.583 1.00 26.52 88 ALA H N 1
ATOM 1335 C CA . ALA A 1 88 ? 21.978 8.588 85.008 1.00 25.48 88 ALA H CA 1
ATOM 1336 C C . ALA A 1 88 ? 21.870 9.754 85.989 1.00 24.45 88 ALA H C 1
ATOM 1337 O O . ALA A 1 88 ? 21.704 10.905 85.584 1.00 23.81 88 ALA H O 1
ATOM 1344 N N . ALA A 1 89 ? 21.972 9.446 87.279 1.00 24.24 89 ALA H N 1
ATOM 1345 C CA . ALA A 1 89 ? 21.885 10.460 88.324 1.00 24.13 89 ALA H CA 1
ATOM 1346 C C . ALA A 1 89 ? 23.033 11.460 88.227 1.00 24.09 89 ALA H C 1
ATOM 1347 O O . ALA A 1 89 ? 22.919 12.596 88.689 1.00 24.36 89 ALA H O 1
ATOM 1354 N N . ASP A 1 90 ? 24.135 11.033 87.621 1.00 24.14 90 ASP H N 1
ATOM 1355 C CA . ASP A 1 90 ? 25.313 11.882 87.491 1.00 24.04 90 ASP H CA 1
ATOM 1356 C C . ASP A 1 90 ? 25.249 12.765 86.244 1.00 23.44 90 ASP H C 1
ATOM 1357 O O . ASP A 1 90 ? 26.215 13.454 85.917 1.00 24.02 90 ASP H O 1
ATOM 1366 N N . THR A 1 91 ? 24.113 12.738 85.552 1.00 22.92 91 THR H N 1
ATOM 1367 C CA . THR A 1 91 ? 23.866 13.660 84.446 1.00 22.20 91 THR H CA 1
ATOM 1368 C C . THR A 1 91 ? 23.702 15.063 85.007 1.00 21.93 91 THR H C 1
ATOM 1369 O O . THR A 1 91 ? 22.819 15.303 85.830 1.00 21.29 91 THR H O 1
ATOM 1380 N N . ALA A 1 92 ? 24.548 15.986 84.563 1.00 21.26 92 ALA H N 1
ATOM 1381 C CA . ALA A 1 92 ? 24.526 17.343 85.095 1.00 20.01 92 ALA H CA 1
ATOM 1382 C C . ALA A 1 92 ? 25.449 18.279 84.329 1.00 20.33 92 ALA H C 1
ATOM 1383 O O . ALA A 1 92 ? 26.246 17.843 83.499 1.00 20.83 92 ALA H O 1
ATOM 1390 N N . ILE A 1 93 ? 25.324 19.573 84.617 1.00 20.38 93 ILE H N 1
ATOM 1391 C CA . ILE A 1 93 ? 26.308 20.565 84.198 1.00 21.11 93 ILE H CA 1
ATOM 1392 C C . ILE A 1 93 ? 27.391 20.636 85.268 1.00 21.25 93 ILE H C 1
ATOM 1393 O O . ILE A 1 93 ? 27.087 20.845 86.439 1.00 20.81 93 ILE H O 1
ATOM 1409 N 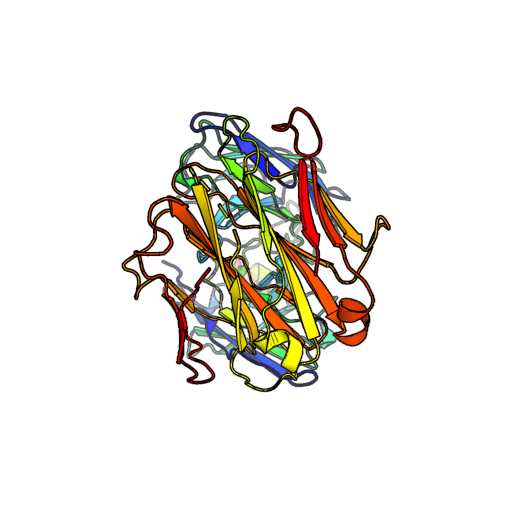N . TYR A 1 94 ? 28.647 20.466 84.866 1.00 21.37 94 TYR H N 1
ATOM 1410 C CA . TYR A 1 94 ? 29.761 20.470 85.810 1.00 21.13 94 TYR H CA 1
ATOM 1411 C C . TYR A 1 94 ? 30.563 21.764 85.736 1.00 20.84 94 TYR H C 1
ATOM 1412 O O . TYR A 1 94 ? 31.180 22.067 84.717 1.00 21.54 94 TYR H O 1
ATOM 1430 N N . TYR A 1 95 ? 30.542 22.518 86.832 1.00 20.54 95 TYR H N 1
ATOM 1431 C CA . TYR A 1 95 ? 31.278 23.775 86.935 1.00 20.16 95 TYR H CA 1
ATOM 1432 C C . TYR A 1 95 ? 32.607 23.590 87.659 1.00 20.42 95 TYR H C 1
ATOM 1433 O O . TYR A 1 95 ? 32.707 22.807 88.603 1.00 20.07 95 TYR H O 1
ATOM 1451 N N . CYS A 1 96 ? 33.620 24.322 87.207 1.00 20.93 96 CYS H N 1
ATOM 1452 C CA . CYS A 1 96 ? 34.863 24.470 87.951 1.00 20.48 96 CYS H CA 1
ATOM 1453 C C . CYS A 1 96 ? 34.750 25.739 88.784 1.00 19.99 96 CYS H C 1
ATOM 1454 O O . CYS A 1 96 ? 33.995 26.643 88.430 1.00 20.54 96 CYS H O 1
ATOM 1461 N N . SER A 1 97 ? 35.484 25.817 89.888 1.00 19.83 97 SER H N 1
ATOM 1462 C CA . SER A 1 97 ? 35.364 26.974 90.765 1.00 19.55 97 SER H CA 1
ATOM 1463 C C . SER A 1 97 ? 36.539 27.126 91.716 1.00 19.49 97 SER H C 1
ATOM 1464 O O . SER A 1 97 ? 37.275 26.173 91.968 1.00 19.45 97 SER H O 1
ATOM 1472 N N . ARG A 1 98 ? 36.704 28.340 92.233 1.00 19.47 98 ARG H N 1
ATOM 1473 C CA . ARG A 1 98 ? 37.660 28.611 93.298 1.00 19.40 98 ARG H CA 1
ATOM 1474 C C . ARG A 1 98 ? 36.960 28.556 94.646 1.00 19.37 98 ARG H C 1
ATOM 1475 O O . ARG A 1 98 ? 35.867 29.100 94.807 1.00 19.23 98 ARG H O 1
ATOM 1496 N N . GLY A 1 99 ? 37.600 27.904 95.610 1.00 19.17 99 GLY H N 1
ATOM 1497 C CA . GLY A 1 99 ? 37.043 27.760 96.940 1.00 18.83 99 GLY H CA 1
ATOM 1498 C C . GLY A 1 99 ? 37.760 28.639 97.942 1.00 19.18 99 GLY H C 1
ATOM 1499 O O . GLY A 1 99 ? 38.841 28.293 98.417 1.00 20.44 99 GLY H O 1
ATOM 1503 N N . LEU A 1 100 ? 37.163 29.784 98.252 1.00 19.27 100 LEU H N 1
ATOM 1504 C CA . LEU A 1 100 ? 37.685 30.661 99.290 1.00 20.07 100 LEU H CA 1
ATOM 1505 C C . LEU A 1 100 ? 37.160 30.212 100.647 1.00 20.98 100 LEU H C 1
ATOM 1506 O O . LEU A 1 100 ? 36.053 29.685 100.746 1.00 21.32 100 LEU H O 1
ATOM 1522 N N . PHE A 1 101 ? 37.955 30.421 101.689 1.00 21.50 101 PHE H N 1
ATOM 1523 C CA . PHE A 1 101 ? 37.506 30.166 103.052 1.00 21.69 101 PHE H CA 1
ATOM 1524 C C . PHE A 1 101 ? 38.031 31.253 103.977 1.00 23.48 101 PHE H C 1
ATOM 1525 O O . PHE A 1 101 ? 38.929 32.011 103.613 1.00 23.08 101 PHE H O 1
ATOM 1542 N N . GLN A 1 102 ? 37.457 31.318 105.173 1.00 26.44 102 GLN H N 1
ATOM 1543 C CA . GLN A 1 102 ? 37.731 32.397 106.110 1.00 29.53 102 GLN H CA 1
ATOM 1544 C C . GLN A 1 102 ? 37.964 31.841 107.513 1.00 32.50 102 GLN H C 1
ATOM 1545 O O . GLN A 1 102 ? 37.428 30.788 107.856 1.00 30.54 102 GLN H O 1
ATOM 1559 N N . PRO A 1 103 ? 38.775 32.536 108.328 1.00 37.73 103 PRO H N 1
ATOM 1560 C CA . PRO A 1 103 ? 38.853 32.131 109.734 1.00 41.63 103 PRO H CA 1
ATOM 1561 C C . PRO A 1 103 ? 37.526 32.320 110.460 1.00 45.68 103 PRO H C 1
ATOM 1562 O O . PRO A 1 103 ? 37.005 33.433 110.517 1.00 46.29 103 PRO H O 1
ATOM 1573 N N . ASN A 1 104 ? 36.984 31.231 110.993 1.00 48.97 104 ASN H N 1
ATOM 1574 C CA . ASN A 1 104 ? 35.762 31.286 111.783 1.00 53.05 104 ASN H CA 1
ATOM 1575 C C . ASN A 1 104 ? 36.096 31.747 113.197 1.00 56.49 104 ASN H C 1
ATOM 1576 O O . ASN A 1 104 ? 35.962 30.989 114.158 1.00 57.22 104 ASN H O 1
ATOM 1587 N N . GLY A 1 105 ? 36.537 32.997 113.308 1.00 58.70 105 GLY H N 1
ATOM 1588 C CA . GLY A 1 105 ? 37.079 33.523 114.549 1.00 61.03 105 GLY H CA 1
ATOM 1589 C C . GLY A 1 105 ? 36.126 33.436 115.728 1.00 62.72 105 GLY H C 1
ATOM 1590 O O . GLY A 1 105 ? 34.926 33.237 115.540 1.00 63.93 105 GLY H O 1
ATOM 1594 N N . PHE A 1 106 ? 36.645 33.591 116.946 1.00 62.38 106 PHE H N 1
ATOM 1595 C CA . PHE A 1 106 ? 38.059 33.881 117.188 1.00 60.77 106 PHE H CA 1
ATOM 1596 C C . PHE A 1 106 ? 38.921 32.617 117.193 1.00 56.71 106 PHE H C 1
ATOM 1597 O O . PHE A 1 106 ? 40.139 32.690 117.356 1.00 56.88 106 PHE H O 1
ATOM 1614 N N . SER A 1 107 ? 38.285 31.464 117.013 1.00 52.93 107 SER H N 1
ATOM 1615 C CA . SER A 1 107 ? 38.981 30.181 117.074 1.00 49.35 107 SER H CA 1
ATOM 1616 C C . SER A 1 107 ? 39.985 30.012 115.940 1.00 47.73 107 SER H C 1
ATOM 1617 O O . SER A 1 107 ? 39.965 30.757 114.959 1.00 47.83 107 SER H O 1
ATOM 1625 N N . PHE A 1 108 ? 40.854 29.015 116.080 1.00 46.15 108 PHE H N 1
ATOM 1626 C CA . PHE A 1 108 ? 41.821 28.677 115.042 1.00 44.00 108 PHE H CA 1
ATOM 1627 C C . PHE A 1 108 ? 41.197 27.695 114.044 1.00 40.87 108 PHE H C 1
ATOM 1628 O O . PHE A 1 108 ? 41.891 26.896 113.413 1.00 40.06 108 PHE H O 1
ATOM 1645 N N . THR A 1 109 ? 39.876 27.765 113.911 1.00 38.92 109 THR H N 1
ATOM 1646 C CA . THR A 1 109 ? 39.147 26.960 112.940 1.00 35.89 109 THR H CA 1
ATOM 1647 C C . THR A 1 109 ? 38.881 27.785 111.689 1.00 33.38 109 THR H C 1
ATOM 1648 O O . THR A 1 109 ? 39.137 28.989 111.666 1.00 33.81 109 THR H O 1
ATOM 1659 N N . LEU A 1 110 ? 38.361 27.130 110.657 1.00 30.55 110 LEU H N 1
ATOM 1660 C CA . LEU A 1 110 ? 38.072 27.787 109.389 1.00 27.42 110 LEU H CA 1
ATOM 1661 C C . LEU A 1 110 ? 36.650 27.501 108.936 1.00 26.10 110 LEU H C 1
ATOM 1662 O O . LEU A 1 110 ? 36.071 26.472 109.287 1.00 26.55 110 LEU H O 1
ATOM 1678 N N . THR A 1 111 ? 36.092 28.423 108.160 1.00 24.83 111 THR H N 1
ATOM 1679 C CA . THR A 1 111 ? 34.800 28.210 107.526 1.00 22.98 111 THR H CA 1
ATOM 1680 C C . THR A 1 111 ? 34.966 27.197 106.407 1.00 20.84 111 THR H C 1
ATOM 1681 O O . THR A 1 111 ? 36.087 26.825 106.065 1.00 20.57 111 THR H O 1
ATOM 1692 N N . SER A 1 112 ? 33.853 26.751 105.837 1.00 20.04 112 SER H N 1
ATOM 1693 C CA . SER A 1 112 ? 33.908 25.911 104.650 1.00 19.49 112 SER H CA 1
ATOM 1694 C C . SER A 1 112 ? 34.059 26.808 103.426 1.00 19.45 112 SER H C 1
ATOM 1695 O O . SER A 1 112 ? 34.349 27.997 103.557 1.00 19.69 112 SER H O 1
ATOM 1703 N N . TYR A 1 113 ? 33.852 26.248 102.240 1.00 19.78 113 TYR H N 1
ATOM 1704 C CA . TYR A 1 113 ? 34.129 26.976 101.007 1.00 20.04 113 TYR H CA 1
ATOM 1705 C C . TYR A 1 113 ? 32.941 27.786 100.496 1.00 20.43 113 TYR H C 1
ATOM 1706 O O . TYR A 1 113 ? 31.803 27.314 100.508 1.00 21.49 113 TYR H O 1
ATOM 1724 N N . TRP A 1 114 ? 33.223 29.011 100.061 1.00 19.36 114 TRP H N 1
ATOM 1725 C CA . TRP A 1 114 ? 32.295 29.773 99.235 1.00 19.71 114 TRP H CA 1
ATOM 1726 C C . TRP A 1 114 ? 33.044 30.128 97.953 1.00 19.55 114 TRP H C 1
ATOM 1727 O O . TRP A 1 114 ? 34.275 30.094 97.922 1.00 19.39 114 TRP H O 1
ATOM 1748 N N . PHE A 1 115 ? 32.305 30.457 96.899 1.00 19.37 115 PHE H N 1
ATOM 1749 C CA . PHE A 1 115 ? 32.866 30.454 95.552 1.00 19.53 115 PHE H CA 1
ATOM 1750 C C . PHE A 1 115 ? 32.744 31.805 94.857 1.00 20.32 115 PHE H C 1
ATOM 1751 O O . PHE A 1 115 ? 31.644 32.267 94.559 1.00 20.75 115 PHE H O 1
ATOM 1768 N N . ASP A 1 116 ? 33.891 32.427 94.597 1.00 19.85 116 ASP H N 1
ATOM 1769 C CA . ASP A 1 116 ? 33.927 33.781 94.058 1.00 20.06 116 ASP H CA 1
ATOM 1770 C C . ASP A 1 116 ? 34.068 33.809 92.538 1.00 19.81 116 ASP H C 1
ATOM 1771 O O . ASP A 1 116 ? 33.774 34.824 91.908 1.00 20.17 116 ASP H O 1
ATOM 1780 N N . VAL A 1 117 ? 34.519 32.704 91.953 1.00 19.69 117 VAL H N 1
ATOM 1781 C CA . VAL A 1 117 ? 34.594 32.589 90.499 1.00 20.35 117 VAL H CA 1
ATOM 1782 C C . VAL A 1 117 ? 34.209 31.189 90.036 1.00 20.29 117 VAL H C 1
ATOM 1783 O O . VAL A 1 117 ? 34.678 30.188 90.579 1.00 20.29 117 VAL H O 1
ATOM 1796 N N . TRP A 1 118 ? 33.338 31.143 89.030 1.00 19.77 118 TRP H N 1
ATOM 1797 C CA . TRP A 1 118 ? 32.882 29.897 88.426 1.00 19.86 118 TRP H CA 1
ATOM 1798 C C . TRP A 1 118 ? 33.207 29.908 86.934 1.00 21.69 118 TRP H C 1
ATOM 1799 O O . TRP A 1 118 ? 33.355 30.973 86.332 1.00 22.04 118 TRP H O 1
ATOM 1820 N N . GLY A 1 119 ? 33.312 28.727 86.337 1.00 23.10 119 GLY H N 1
ATOM 1821 C CA . GLY A 1 119 ? 33.442 28.617 84.896 1.00 23.26 119 GLY H CA 1
ATOM 1822 C C . GLY A 1 119 ? 32.066 28.524 84.261 1.00 23.59 119 GLY H C 1
ATOM 1823 O O . GLY A 1 119 ? 31.068 28.378 84.967 1.00 24.18 119 GLY H O 1
ATOM 1827 N N . PRO A 1 120 ? 31.999 28.611 82.924 1.00 26.27 120 PRO H N 1
ATOM 1828 C CA . PRO A 1 120 ? 30.713 28.511 82.223 1.00 23.29 120 PRO H CA 1
ATOM 1829 C C . PRO A 1 120 ? 30.049 27.152 82.420 1.00 21.01 120 PRO H C 1
ATOM 1830 O O . PRO A 1 120 ? 28.832 27.025 82.282 1.00 20.40 120 PRO H O 1
ATOM 1841 N N . GLY A 1 121 ? 30.855 26.147 82.744 1.00 20.97 121 GLY H N 1
ATOM 1842 C CA . GLY A 1 121 ? 30.358 24.805 82.977 1.00 20.20 121 GLY H CA 1
ATOM 1843 C C . GLY A 1 121 ? 30.247 24.007 81.692 1.00 20.16 121 GLY H C 1
ATOM 1844 O O . GLY A 1 121 ? 29.977 24.565 80.628 1.00 20.41 121 GLY H O 1
ATOM 1848 N N . VAL A 1 122 ? 30.463 22.699 81.795 1.00 19.93 122 VAL H N 1
ATOM 1849 C CA . VAL A 1 122 ? 30.331 21.800 80.655 1.00 19.99 122 VAL H CA 1
ATOM 1850 C C . VAL A 1 122 ? 29.208 20.800 80.932 1.00 19.23 122 VAL H C 1
ATOM 1851 O O . VAL A 1 122 ? 29.136 20.234 82.023 1.00 18.88 122 VAL H O 1
ATOM 1864 N N . PRO A 1 123 ? 28.311 20.592 79.954 1.00 19.07 123 PRO H N 1
ATOM 1865 C CA . PRO A 1 123 ? 27.242 19.614 80.170 1.00 18.51 123 PRO H CA 1
ATOM 1866 C C . PRO A 1 123 ? 27.713 18.183 79.932 1.00 18.77 123 PRO H C 1
ATOM 1867 O O . PRO A 1 123 ? 28.511 17.938 79.028 1.00 19.41 123 PRO H O 1
ATOM 1878 N N . VAL A 1 124 ? 27.225 17.256 80.747 1.00 18.40 124 VAL H N 1
ATOM 1879 C CA . VAL A 1 124 ? 27.564 15.848 80.603 1.00 18.72 124 VAL H CA 1
ATOM 1880 C C . VAL A 1 124 ? 26.330 14.994 80.859 1.00 23.63 124 VAL H C 1
ATOM 1881 O O . VAL A 1 124 ? 25.650 15.162 81.874 1.00 23.68 124 VAL H O 1
ATOM 1894 N N . THR A 1 125 ? 26.051 14.082 79.933 1.00 29.99 125 THR H N 1
ATOM 1895 C CA . THR A 1 125 ? 24.911 13.179 80.045 1.00 34.37 125 THR H CA 1
ATOM 1896 C C . THR A 1 125 ? 25.396 11.746 80.202 1.00 26.52 125 THR H C 1
ATOM 1897 O O . THR A 1 125 ? 26.240 11.281 79.434 1.00 23.84 125 THR H O 1
ATOM 1908 N N . VAL A 1 126 ? 24.859 11.055 81.204 1.00 22.09 126 VAL H N 1
ATOM 1909 C CA . VAL A 1 126 ? 25.164 9.644 81.415 1.00 20.91 126 VAL H CA 1
ATOM 1910 C C . VAL A 1 126 ? 23.998 8.790 80.926 1.00 22.39 126 VAL H C 1
ATOM 1911 O O . VAL A 1 126 ? 22.880 8.902 81.427 1.00 20.08 126 VAL H O 1
ATOM 1924 N N . SER A 1 127 ? 24.270 7.938 79.943 1.00 30.51 127 SER H N 1
ATOM 1925 C CA . SER A 1 127 ? 23.238 7.101 79.344 1.00 37.11 127 SER H CA 1
ATOM 1926 C C . SER A 1 127 ? 23.847 5.956 78.547 1.00 27.81 127 SER H C 1
ATOM 1927 O O . SER A 1 127 ? 24.952 6.073 78.016 1.00 23.25 127 SER H O 1
ATOM 1935 N N . SER A 1 128 ? 23.115 4.849 78.472 1.00 24.75 128 SER H N 1
ATOM 1936 C CA . SER A 1 128 ? 23.533 3.688 77.695 1.00 24.11 128 SER H CA 1
ATOM 1937 C C . SER A 1 128 ? 22.877 3.684 76.315 1.00 24.83 128 SER H C 1
ATOM 1938 O O . SER A 1 128 ? 23.121 2.791 75.504 1.00 25.81 128 SER H O 1
ATOM 1946 N N . ALA A 1 129 ? 22.040 4.684 76.057 1.00 27.27 129 ALA H N 1
ATOM 1947 C CA . ALA A 1 129 ? 21.326 4.777 74.790 1.00 30.26 129 ALA H CA 1
ATOM 1948 C C . ALA A 1 129 ? 22.298 4.999 73.638 1.00 31.70 129 ALA H C 1
ATOM 1949 O O . ALA A 1 129 ? 23.336 5.641 73.804 1.00 32.36 129 ALA H O 1
ATOM 1956 N N . SER A 1 130 ? 21.954 4.460 72.472 1.00 31.85 130 SER H N 1
ATOM 1957 C CA . SER A 1 130 ? 22.769 4.624 71.274 1.00 31.47 130 SER H CA 1
ATOM 1958 C C . SER A 1 130 ? 22.283 5.813 70.457 1.00 31.64 130 SER H C 1
ATOM 1959 O O . SER A 1 130 ? 21.151 6.271 70.619 1.00 30.45 130 SER H O 1
ATOM 1967 N N . THR A 1 131 ? 23.148 6.310 69.579 1.00 34.12 131 THR H N 1
ATOM 1968 C CA . THR A 1 131 ? 22.808 7.435 68.720 1.00 34.55 131 THR H CA 1
ATOM 1969 C C . THR A 1 131 ? 21.662 7.065 67.784 1.00 30.62 131 THR H C 1
ATOM 1970 O O . THR A 1 131 ? 21.692 6.021 67.129 1.00 29.70 131 THR H O 1
ATOM 1981 N N . LYS A 1 132 ? 20.652 7.928 67.729 1.00 26.89 132 LYS H N 1
ATOM 1982 C CA . LYS A 1 132 ? 19.468 7.678 66.917 1.00 26.28 132 LYS H CA 1
ATOM 1983 C C . LYS A 1 132 ? 18.802 8.983 66.495 1.00 25.51 132 LYS H C 1
ATOM 1984 O O . LYS A 1 132 ? 18.601 9.885 67.310 1.00 24.39 132 LYS H O 1
ATOM 2003 N N . GLY A 1 133 ? 18.452 9.071 65.216 1.00 26.23 133 GLY H N 1
ATOM 2004 C CA . GLY A 1 133 ? 17.791 10.247 64.684 1.00 25.69 133 GLY H CA 1
ATOM 2005 C C . GLY A 1 133 ? 16.307 10.250 65.004 1.00 25.24 133 GLY H C 1
ATOM 2006 O O . GLY A 1 133 ? 15.715 9.192 65.219 1.00 25.71 133 GLY H O 1
ATOM 2010 N N . PRO A 1 134 ? 15.692 11.444 65.026 1.00 24.44 134 PRO H N 1
ATOM 2011 C CA . PRO A 1 134 ? 14.287 11.588 65.416 1.00 24.01 134 PRO H CA 1
ATOM 2012 C C . PRO A 1 134 ? 13.293 11.185 64.336 1.00 24.85 134 PRO H C 1
ATOM 2013 O O . PRO A 1 134 ? 13.616 11.209 63.148 1.00 25.58 134 PRO H O 1
ATOM 2024 N N . SER A 1 135 ? 12.089 10.820 64.766 1.00 24.82 135 SER H N 1
ATOM 2025 C CA . SER A 1 135 ? 10.958 10.663 63.865 1.00 25.50 135 SER H CA 1
ATOM 2026 C C . SER A 1 135 ? 10.128 11.939 63.912 1.00 25.34 135 SER H C 1
ATOM 2027 O O . SER A 1 135 ? 9.806 12.433 64.994 1.00 24.91 135 SER H O 1
ATOM 2035 N N . VAL A 1 136 ? 9.793 12.470 62.740 1.00 25.69 136 VAL H N 1
ATOM 2036 C CA . VAL A 1 136 ? 9.039 13.716 62.647 1.00 25.31 136 VAL H CA 1
ATOM 2037 C C . VAL A 1 136 ? 7.618 13.448 62.165 1.00 26.53 136 VAL H C 1
ATOM 2038 O O . VAL A 1 136 ? 7.411 12.907 61.076 1.00 27.81 136 VAL H O 1
ATOM 2051 N N . PHE A 1 137 ? 6.646 13.829 62.988 1.00 26.46 137 PHE H N 1
ATOM 2052 C CA . PHE A 1 137 ? 5.236 13.707 62.640 1.00 26.82 137 PHE H CA 1
ATOM 2053 C C . PHE A 1 137 ? 4.565 15.076 62.722 1.00 26.73 137 PHE H C 1
ATOM 2054 O O . PHE A 1 137 ? 4.836 15.842 63.647 1.00 25.21 137 PHE H O 1
ATOM 2071 N N . PRO A 1 138 ? 3.688 15.393 61.755 1.00 28.17 138 PRO H N 1
ATOM 2072 C CA . PRO A 1 138 ? 3.057 16.716 61.744 1.00 28.84 138 PRO H CA 1
ATOM 2073 C C . PRO A 1 138 ? 1.935 16.858 62.767 1.00 29.12 138 PRO H C 1
ATOM 2074 O O . PRO A 1 138 ? 1.229 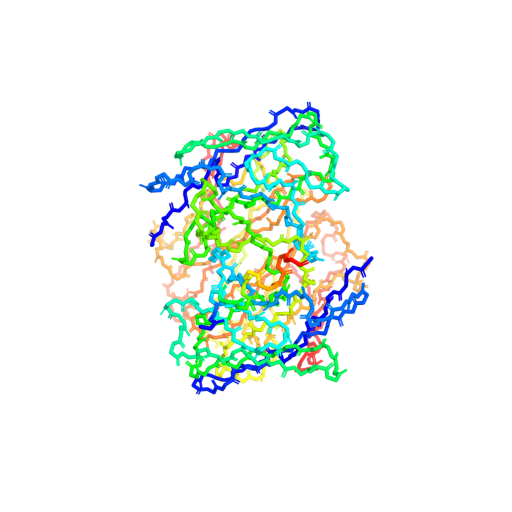15.889 63.052 1.00 28.32 138 PRO H O 1
ATOM 2085 N N . LEU A 1 139 ? 1.791 18.063 63.312 1.00 30.87 139 LEU H N 1
ATOM 2086 C CA . LEU A 1 139 ? 0.689 18.39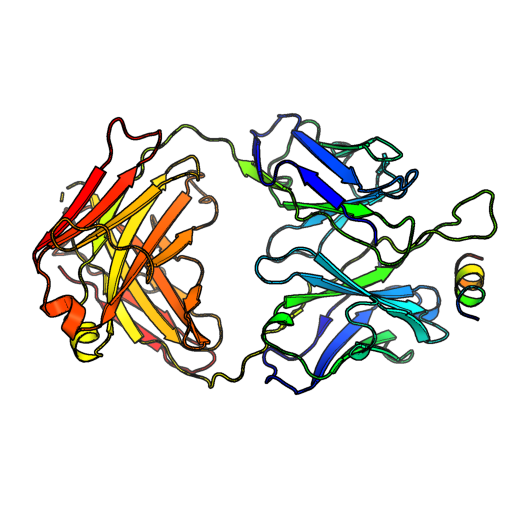6 64.206 1.00 33.36 139 LEU H CA 1
ATOM 2087 C C . LEU A 1 139 ? -0.230 19.402 63.521 1.00 37.58 139 LEU H C 1
ATOM 2088 O O . LEU A 1 139 ? 0.121 20.573 63.381 1.00 37.83 139 LEU H O 1
ATOM 2104 N N . ALA A 1 140 ? -1.399 18.937 63.092 1.00 41.43 140 ALA H N 1
ATOM 2105 C CA . ALA A 1 140 ? -2.341 19.775 62.355 1.00 45.24 140 ALA H CA 1
ATOM 2106 C C . ALA A 1 140 ? -3.735 19.729 62.979 1.00 48.11 140 ALA H C 1
ATOM 2107 O O . ALA A 1 140 ? -4.048 18.805 63.731 1.00 48.40 140 ALA H O 1
ATOM 2114 N N . PRO A 1 141 ? -4.579 20.728 62.664 1.00 50.09 141 PRO H N 1
ATOM 2115 C CA . PRO A 1 141 ? -5.955 20.766 63.176 1.00 51.18 141 PRO H CA 1
ATOM 2116 C C . PRO A 1 141 ? -6.760 19.520 62.813 1.00 52.01 141 PRO H C 1
ATOM 2117 O O . PRO A 1 141 ? -7.988 19.555 62.903 1.00 53.01 141 PRO H O 1
ATOM 2128 N N . SER A 1 149 ? -10.376 32.316 63.362 1.00 61.67 149 SER H N 1
ATOM 2129 C CA . SER A 1 149 ? -9.509 33.287 62.703 1.00 61.39 149 SER H CA 1
ATOM 2130 C C . SER A 1 149 ? -8.039 32.961 62.949 1.00 58.14 149 SER H C 1
ATOM 2131 O O . SER A 1 149 ? -7.177 33.284 62.130 1.00 57.36 149 SER H O 1
ATOM 2139 N N . THR A 1 150 ? -7.765 32.322 64.083 1.00 55.93 150 THR H N 1
ATOM 2140 C CA . THR A 1 150 ? -6.413 31.904 64.443 1.00 52.83 150 THR H CA 1
ATOM 2141 C C . THR A 1 150 ? -6.336 30.383 64.500 1.00 50.71 150 THR H C 1
ATOM 2142 O O . THR A 1 150 ? -7.293 29.721 64.906 1.00 51.48 150 THR H O 1
ATOM 2153 N N . ALA A 1 151 ? -5.196 29.834 64.093 1.00 47.51 151 ALA H N 1
ATOM 2154 C CA . ALA A 1 151 ? -5.006 28.388 64.071 1.00 44.54 151 ALA H CA 1
ATOM 2155 C C . ALA A 1 151 ? -3.575 28.014 64.446 1.00 41.16 151 ALA H C 1
ATOM 2156 O O . ALA A 1 151 ? -2.636 28.773 64.200 1.00 40.20 151 ALA H O 1
ATOM 2163 N N . ALA A 1 152 ? -3.425 26.835 65.043 1.00 38.74 152 ALA H N 1
ATOM 2164 C CA . ALA A 1 152 ? -2.123 26.343 65.477 1.00 36.31 152 ALA H CA 1
ATOM 2165 C C . ALA A 1 152 ? -1.725 25.091 64.706 1.00 34.98 152 ALA H C 1
ATOM 2166 O O . ALA A 1 152 ? -2.576 24.336 64.236 1.00 35.63 152 ALA H O 1
ATOM 2173 N N . LEU A 1 153 ? -0.420 24.882 64.579 1.00 33.17 153 LEU H N 1
ATOM 2174 C CA . LEU A 1 153 ? 0.115 23.687 63.943 1.00 31.31 153 LEU H CA 1
ATOM 2175 C C . LEU A 1 153 ? 1.559 23.501 64.382 1.00 30.15 153 LEU H C 1
ATOM 2176 O O . LEU A 1 153 ? 2.192 24.445 64.857 1.00 30.36 153 LEU H O 1
ATOM 2192 N N . GLY A 1 154 ? 2.081 22.290 64.228 1.00 28.48 154 GLY H N 1
ATOM 2193 C CA . GLY A 1 154 ? 3.429 22.002 64.675 1.00 26.63 154 GLY H CA 1
ATOM 2194 C C . GLY A 1 154 ? 3.995 20.696 64.156 1.00 25.47 154 GLY H C 1
ATOM 2195 O O . GLY A 1 154 ? 3.488 20.119 63.193 1.00 25.20 154 GLY H O 1
ATOM 2199 N N . CYS A 1 155 ? 5.062 20.241 64.807 1.00 24.04 155 CYS H N 1
ATOM 2200 C CA . CYS A 1 155 ? 5.709 18.979 64.475 1.00 23.11 155 CYS H CA 1
ATOM 2201 C C . CYS A 1 155 ? 6.128 18.250 65.745 1.00 22.00 155 CYS H C 1
ATOM 2202 O O . CYS A 1 155 ? 6.550 18.874 66.719 1.00 21.34 155 CYS H O 1
ATOM 2209 N N . LEU A 1 156 ? 6.007 16.926 65.719 1.00 22.41 156 LEU H N 1
ATOM 2210 C CA . LEU A 1 156 ? 6.409 16.084 66.838 1.00 22.16 156 LEU H CA 1
ATOM 2211 C C . LEU A 1 156 ? 7.744 15.407 66.541 1.00 22.20 156 LEU H C 1
ATOM 2212 O O . LEU A 1 156 ? 7.826 14.511 65.700 1.00 22.91 156 LEU H O 1
ATOM 2228 N N . VAL A 1 157 ? 8.784 15.848 67.240 1.00 21.53 157 VAL H N 1
ATOM 2229 C CA . VAL A 1 157 ? 10.119 15.284 67.097 1.00 21.59 157 VAL H CA 1
ATOM 2230 C C . VAL A 1 157 ? 10.417 14.378 68.288 1.00 21.40 157 VAL H C 1
ATOM 2231 O O . VAL A 1 157 ? 10.702 14.870 69.379 1.00 20.73 157 VAL H O 1
ATOM 2244 N N . LYS A 1 158 ? 10.348 13.064 68.080 1.00 22.08 158 LYS H N 1
ATOM 2245 C CA . LYS A 1 158 ? 10.513 12.114 69.180 1.00 22.05 158 LYS H CA 1
ATOM 2246 C C . LYS A 1 158 ? 11.454 10.955 68.857 1.00 22.68 158 LYS H C 1
ATOM 2247 O O . LYS A 1 158 ? 11.850 10.752 67.709 1.00 23.30 158 LYS H O 1
ATOM 2266 N N . ASP A 1 159 ? 11.790 10.198 69.900 1.00 22.61 159 ASP H N 1
ATOM 2267 C CA . ASP A 1 159 ? 12.619 9.001 69.788 1.00 23.31 159 ASP H CA 1
ATOM 2268 C C . ASP A 1 159 ? 13.980 9.296 69.167 1.00 23.34 159 ASP H C 1
ATOM 2269 O O . ASP A 1 159 ? 14.364 8.681 68.174 1.00 24.25 159 ASP H O 1
ATOM 2278 N N . TYR A 1 160 ? 14.703 10.240 69.761 1.00 22.47 160 TYR H N 1
ATOM 2279 C CA . TYR A 1 160 ? 16.044 10.584 69.307 1.00 22.54 160 TYR H CA 1
ATOM 2280 C C . TYR A 1 160 ? 17.019 10.650 70.473 1.00 21.99 160 TYR H C 1
ATOM 2281 O O . TYR A 1 160 ? 16.634 10.945 71.605 1.00 21.28 160 TYR H O 1
ATOM 2299 N N . PHE A 1 161 ? 18.284 10.369 70.182 1.00 22.44 161 PHE H N 1
ATOM 2300 C CA . PHE A 1 161 ? 19.340 10.464 71.177 1.00 22.29 161 PHE H CA 1
ATOM 2301 C C . PHE A 1 161 ? 20.682 10.700 70.487 1.00 24.44 161 PHE H C 1
ATOM 2302 O O . PHE A 1 161 ? 20.941 10.126 69.430 1.00 26.05 161 PHE H O 1
ATOM 2319 N N . PRO A 1 162 ? 21.541 11.551 71.074 1.00 24.89 162 PRO H N 1
ATOM 2320 C CA . PRO A 1 162 ? 21.352 12.353 72.287 1.00 23.37 162 PRO H CA 1
ATOM 2321 C C . PRO A 1 162 ? 20.820 13.744 71.975 1.00 21.90 162 PRO H C 1
ATOM 2322 O O . PRO A 1 162 ? 20.526 14.046 70.820 1.00 22.40 162 PRO H O 1
ATOM 2333 N N . GLU A 1 163 ? 20.699 14.582 72.997 1.00 19.81 163 GLU H N 1
ATOM 2334 C CA . GLU A 1 163 ? 20.337 15.975 72.789 1.00 19.33 163 GLU H CA 1
ATOM 2335 C C . GLU A 1 163 ? 21.441 16.673 71.997 1.00 20.45 163 GLU H C 1
ATOM 2336 O O . GLU A 1 163 ? 22.583 16.216 71.998 1.00 20.84 163 GLU H O 1
ATOM 2348 N N . PRO A 1 164 ? 21.109 17.775 71.305 1.00 21.64 164 PRO H N 1
ATOM 2349 C CA . PRO A 1 164 ? 19.783 18.355 71.096 1.00 21.65 164 PRO H CA 1
ATOM 2350 C C . PRO A 1 164 ? 19.303 18.189 69.659 1.00 23.09 164 PRO H C 1
ATOM 2351 O O . PRO A 1 164 ? 20.068 17.731 68.809 1.00 24.56 164 PRO H O 1
ATOM 2362 N N . VAL A 1 165 ? 18.050 18.552 69.401 1.00 22.50 165 VAL H N 1
ATOM 2363 C CA . VAL A 1 165 ? 17.559 18.715 68.037 1.00 22.19 165 VAL H CA 1
ATOM 2364 C C . VAL A 1 165 ? 17.254 20.185 67.812 1.00 22.37 165 VAL H C 1
ATOM 2365 O O . VAL A 1 165 ? 16.897 20.902 68.747 1.00 21.62 165 VAL H O 1
ATOM 2378 N N . THR A 1 166 ? 17.407 20.630 66.571 1.00 23.38 166 THR H N 1
ATOM 2379 C CA . THR A 1 166 ? 17.076 21.999 66.203 1.00 23.10 166 THR H CA 1
ATOM 2380 C C . THR A 1 166 ? 15.838 21.974 65.317 1.00 22.62 166 THR H C 1
ATOM 2381 O O . THR A 1 166 ? 15.689 21.084 64.480 1.00 23.04 166 THR H O 1
ATOM 2392 N N . VAL A 1 167 ? 14.950 22.943 65.510 1.00 22.17 167 VAL H N 1
ATOM 2393 C CA . VAL A 1 167 ? 13.721 23.020 64.729 1.00 23.39 167 VAL H CA 1
ATOM 2394 C C . VAL A 1 167 ? 13.460 24.448 64.267 1.00 24.51 167 VAL H C 1
ATOM 2395 O O . VAL A 1 167 ? 13.318 25.359 65.083 1.00 24.91 167 VAL H O 1
ATOM 2408 N N . SER A 1 168 ? 13.401 24.628 62.952 1.00 25.28 168 SER H N 1
ATOM 2409 C CA . SER A 1 168 ? 13.056 25.913 62.357 1.00 26.16 168 SER H CA 1
ATOM 2410 C C . SER A 1 168 ? 11.831 25.747 61.473 1.00 26.43 168 SER H C 1
ATOM 2411 O O . SER A 1 168 ? 11.463 24.627 61.124 1.00 25.96 168 SER H O 1
ATOM 2419 N N . TRP A 1 169 ? 11.207 26.865 61.115 1.00 27.57 169 TRP H N 1
ATOM 2420 C CA . TRP A 1 169 ? 10.031 26.857 60.250 1.00 27.92 169 TRP H CA 1
ATOM 2421 C C . TRP A 1 169 ? 10.290 27.662 58.985 1.00 29.12 169 TRP H C 1
ATOM 2422 O O . TRP A 1 169 ? 10.657 28.835 59.049 1.00 29.87 169 TRP H O 1
ATOM 2443 N N . ASN A 1 170 ? 10.088 27.017 57.839 1.00 29.70 170 ASN H N 1
ATOM 2444 C CA . ASN A 1 170 ? 10.377 27.617 56.543 1.00 30.63 170 ASN H CA 1
ATOM 2445 C C . ASN A 1 170 ? 11.808 28.138 56.496 1.00 31.32 170 ASN H C 1
ATOM 2446 O O . ASN A 1 170 ? 12.057 29.273 56.091 1.00 31.83 170 ASN H O 1
ATOM 2457 N N . SER A 1 171 ? 12.740 27.295 56.930 1.00 31.49 171 SER H N 1
ATOM 2458 C CA . SER A 1 171 ? 14.162 27.614 56.892 1.00 31.84 171 SER H CA 1
ATOM 2459 C C . SER A 1 171 ? 14.486 28.857 57.719 1.00 31.58 171 SER H C 1
ATOM 2460 O O . SER A 1 171 ? 15.417 29.599 57.403 1.00 32.38 171 SER H O 1
ATOM 2468 N N . GLY A 1 172 ? 13.711 29.076 58.776 1.00 30.45 172 GLY H N 1
ATOM 2469 C CA . GLY A 1 172 ? 13.948 30.181 59.686 1.00 29.92 172 GLY H CA 1
ATOM 2470 C C . GLY A 1 172 ? 13.237 31.464 59.295 1.00 30.20 172 GLY H C 1
ATOM 2471 O O . GLY A 1 172 ? 13.289 32.452 60.029 1.00 29.54 172 GLY H O 1
ATOM 2475 N N . SER A 1 173 ? 12.571 31.455 58.144 1.00 31.12 173 SER H N 1
ATOM 2476 C CA . SER A 1 173 ? 11.869 32.641 57.658 1.00 32.17 173 SER H CA 1
ATOM 2477 C C . SER A 1 173 ? 10.540 32.842 58.382 1.00 32.16 173 SER H C 1
ATOM 2478 O O . SER A 1 173 ? 9.858 33.845 58.171 1.00 32.44 173 SER H O 1
ATOM 2486 N N . LEU A 1 174 ? 10.179 31.878 59.225 1.00 31.75 174 LEU H N 1
ATOM 2487 C CA . LEU A 1 174 ? 8.975 31.968 60.044 1.00 31.08 174 LEU H CA 1
ATOM 2488 C C . LEU A 1 174 ? 9.334 31.776 61.512 1.00 30.36 174 LEU H C 1
ATOM 2489 O O . LEU A 1 174 ? 9.704 30.679 61.928 1.00 30.33 174 LEU H O 1
ATOM 2505 N N . THR A 1 175 ? 9.224 32.851 62.288 1.00 30.26 175 THR H N 1
ATOM 2506 C CA . THR A 1 175 ? 9.624 32.835 63.693 1.00 29.82 175 THR H CA 1
ATOM 2507 C C . THR A 1 175 ? 8.541 33.408 64.605 1.00 29.04 175 THR H C 1
ATOM 2508 O O . THR A 1 175 ? 8.505 33.112 65.800 1.00 28.16 175 THR H O 1
ATOM 2519 N N . SER A 1 176 ? 7.661 34.228 64.040 1.00 29.38 176 SER H N 1
ATOM 2520 C CA . SER A 1 176 ? 6.584 34.838 64.810 1.00 28.90 176 SER H CA 1
ATOM 2521 C C . SER A 1 176 ? 5.600 33.785 65.307 1.00 29.01 176 SER H C 1
ATOM 2522 O O . SER A 1 176 ? 5.029 33.033 64.515 1.00 29.71 176 SER H O 1
ATOM 2530 N N . GLY A 1 177 ? 5.416 33.731 66.623 1.00 28.66 177 GLY H N 1
ATOM 2531 C CA . GLY A 1 177 ? 4.464 32.818 67.230 1.00 28.31 177 GLY H CA 1
ATOM 2532 C C . GLY A 1 177 ? 4.999 31.408 67.401 1.00 27.56 177 GLY H C 1
ATOM 2533 O O . GLY A 1 177 ? 4.264 30.508 67.804 1.00 28.37 177 GLY H O 1
ATOM 2537 N N . VAL A 1 178 ? 6.280 31.212 67.101 1.00 26.15 178 VAL H N 1
ATOM 2538 C CA . VAL A 1 178 ? 6.896 29.891 67.200 1.00 24.38 178 VAL H CA 1
ATOM 2539 C C . VAL A 1 178 ? 7.240 29.556 68.645 1.00 21.84 178 VAL H C 1
ATOM 2540 O O . VAL A 1 178 ? 7.747 30.397 69.387 1.00 21.10 178 VAL H O 1
ATOM 2553 N N . HIS A 1 179 ? 6.955 28.317 69.030 1.00 21.68 179 HIS H N 1
ATOM 2554 C CA . HIS A 1 179 ? 7.333 27.798 70.338 1.00 20.96 179 HIS H CA 1
ATOM 2555 C C . HIS A 1 179 ? 7.896 26.387 70.192 1.00 20.74 179 HIS H C 1
ATOM 2556 O O . HIS A 1 179 ? 7.220 25.496 69.679 1.00 22.02 179 HIS H O 1
ATOM 2570 N N . THR A 1 180 ? 9.138 26.199 70.628 1.00 19.50 180 THR H N 1
ATOM 2571 C CA . THR A 1 180 ? 9.754 24.877 70.663 1.00 19.19 180 THR H CA 1
ATOM 2572 C C . THR A 1 180 ? 9.949 24.465 72.113 1.00 18.82 180 THR H C 1
ATOM 2573 O O . THR A 1 180 ? 10.713 25.088 72.849 1.00 18.64 180 THR H O 1
ATOM 2584 N N . PHE A 1 181 ? 9.253 23.411 72.517 1.00 18.80 181 PHE H N 1
ATOM 2585 C CA . PHE A 1 181 ? 9.221 23.009 73.915 1.00 18.56 181 PHE H CA 1
ATOM 2586 C C . PHE A 1 181 ? 10.494 22.279 74.329 1.00 18.18 181 PHE H C 1
ATOM 2587 O O . PHE A 1 181 ? 11.141 21.635 73.501 1.00 18.20 181 PHE H O 1
ATOM 2604 N N . PRO A 1 182 ? 10.866 22.388 75.615 1.00 17.94 182 PRO H N 1
ATOM 2605 C CA . PRO A 1 182 ? 11.996 21.604 76.122 1.00 17.63 182 PRO H CA 1
ATOM 2606 C C . PRO A 1 182 ? 11.776 20.111 75.930 1.00 17.71 182 PRO H C 1
ATOM 2607 O O . PRO A 1 182 ? 10.649 19.632 76.070 1.00 17.95 182 PRO H O 1
ATOM 2618 N N . ALA A 1 183 ? 12.844 19.389 75.613 1.00 19.76 183 ALA H N 1
ATOM 2619 C CA . ALA A 1 183 ? 12.766 17.950 75.416 1.00 23.34 183 ALA H CA 1
ATOM 2620 C C . ALA A 1 183 ? 12.509 17.236 76.734 1.00 27.69 183 ALA H C 1
ATOM 2621 O O . ALA A 1 183 ? 13.109 17.567 77.756 1.00 24.50 183 ALA H O 1
ATOM 2628 N N . VAL A 1 184 ? 11.607 16.261 76.700 1.00 35.20 184 VAL H N 1
ATOM 2629 C CA . VAL A 1 184 ? 11.360 15.395 77.844 1.00 42.51 184 VAL H CA 1
ATOM 2630 C C . VAL A 1 184 ? 12.013 14.043 77.579 1.00 36.07 184 VAL H C 1
ATOM 2631 O O . VAL A 1 184 ? 11.944 13.517 76.467 1.00 35.07 184 VAL H O 1
ATOM 2644 N N . LEU A 1 185 ? 12.666 13.496 78.598 1.00 34.56 185 LEU H N 1
ATOM 2645 C CA . LEU A 1 185 ? 13.302 12.192 78.479 1.00 32.81 185 LEU H CA 1
ATOM 2646 C C . LEU A 1 185 ? 12.276 11.094 78.719 1.00 33.07 185 LEU H C 1
ATOM 2647 O O . LEU A 1 185 ? 11.847 10.868 79.850 1.00 33.58 185 LEU H O 1
ATOM 2663 N N . GLN A 1 186 ? 11.878 10.421 77.645 1.00 34.94 186 GLN H N 1
ATOM 2664 C CA . GLN A 1 186 ? 10.892 9.355 77.737 1.00 35.31 186 GLN H CA 1
ATOM 2665 C C . GLN A 1 186 ? 11.472 8.165 78.485 1.00 34.58 186 GLN H C 1
ATOM 2666 O O . GLN A 1 186 ? 12.683 8.080 78.692 1.00 32.91 186 GLN H O 1
ATOM 2680 N N . SER A 1 187 ? 10.599 7.247 78.887 1.00 36.33 187 SER H N 1
ATOM 2681 C CA . SER A 1 187 ? 11.004 6.081 79.662 1.00 38.45 187 SER H CA 1
ATOM 2682 C C . SER A 1 187 ? 11.970 5.174 78.897 1.00 37.93 187 SER H C 1
ATOM 2683 O O . SER A 1 187 ? 12.621 4.313 79.489 1.00 38.63 187 SER H O 1
ATOM 2691 N N . SER A 1 188 ? 12.063 5.374 77.585 1.00 36.85 188 SER H N 1
ATOM 2692 C CA . SER A 1 188 ? 12.892 4.527 76.730 1.00 36.33 188 SER H CA 1
ATOM 2693 C C . SER A 1 188 ? 14.349 4.980 76.688 1.00 34.59 188 SER H C 1
ATOM 2694 O O . SER A 1 188 ? 15.199 4.292 76.124 1.00 36.69 188 SER H O 1
ATOM 2702 N N . GLY A 1 189 ? 14.632 6.135 77.282 1.00 31.57 189 GLY H N 1
ATOM 2703 C CA . GLY A 1 189 ? 15.966 6.707 77.242 1.00 28.82 189 GLY H CA 1
ATOM 2704 C C . GLY A 1 189 ? 16.132 7.664 76.075 1.00 26.41 189 GLY H C 1
ATOM 2705 O O . GLY A 1 189 ? 17.154 8.343 75.958 1.00 25.11 189 GLY H O 1
ATOM 2709 N N . LEU A 1 190 ? 15.123 7.715 75.209 1.00 25.84 190 LEU H N 1
ATOM 2710 C CA . LEU A 1 190 ? 15.131 8.621 74.067 1.00 28.03 190 LEU H CA 1
ATOM 2711 C C . LEU A 1 190 ? 14.395 9.911 74.411 1.00 22.78 190 LEU H C 1
ATOM 2712 O O . LEU A 1 190 ? 13.532 9.926 75.291 1.00 20.83 190 LEU H O 1
ATOM 2728 N N . TYR A 1 191 ? 14.739 10.990 73.715 1.00 21.03 191 TYR H N 1
ATOM 2729 C CA . TYR A 1 191 ? 14.130 12.290 73.967 1.00 20.31 191 TYR H CA 1
ATOM 2730 C C . TYR A 1 191 ? 12.982 12.559 73.004 1.00 20.27 191 TYR H C 1
ATOM 2731 O O . TYR A 1 191 ? 12.861 11.909 71.966 1.00 21.17 191 TYR H O 1
ATOM 2749 N N . SER A 1 192 ? 12.146 13.528 73.359 1.00 19.67 192 SER H N 1
ATOM 2750 C CA . SER A 1 192 ? 11.000 13.892 72.539 1.00 19.97 192 SER H CA 1
ATOM 2751 C C . SER A 1 192 ? 10.518 15.302 72.853 1.00 19.47 192 SER H C 1
ATOM 2752 O O . SER A 1 192 ? 10.441 15.700 74.015 1.00 19.07 192 SER H O 1
ATOM 2760 N N . LEU A 1 193 ? 10.201 16.056 71.808 1.00 19.61 193 LEU H N 1
ATOM 2761 C CA . LEU A 1 193 ? 9.618 17.379 71.976 1.00 19.34 193 LEU H CA 1
ATOM 2762 C C . LEU A 1 193 ? 8.659 17.680 70.842 1.00 19.79 193 LEU H C 1
ATOM 2763 O O . LEU A 1 193 ? 8.565 16.925 69.873 1.00 20.29 193 LEU H O 1
ATOM 2779 N N . SER A 1 194 ? 7.948 18.793 70.978 1.00 19.71 194 SER H N 1
ATOM 2780 C CA . SER A 1 194 ? 7.108 19.309 69.912 1.00 20.12 194 SER H CA 1
ATOM 2781 C C . SER A 1 194 ? 7.444 20.773 69.670 1.00 19.90 194 SER H C 1
ATOM 2782 O O . SER A 1 194 ? 7.860 21.483 70.586 1.00 19.51 194 SER H O 1
ATOM 2790 N N . SER A 1 195 ? 7.280 21.209 68.427 1.00 20.31 195 SER H N 1
ATOM 2791 C CA . SER A 1 195 ? 7.437 22.613 68.079 1.00 20.81 195 SER H CA 1
ATOM 2792 C C . SER A 1 195 ? 6.172 23.082 67.386 1.00 21.66 195 SER H C 1
ATOM 2793 O O . SER A 1 195 ? 5.767 22.507 66.380 1.00 23.10 195 SER H O 1
ATOM 2801 N N . VAL A 1 196 ? 5.547 24.119 67.935 1.00 21.83 196 VAL H N 1
ATOM 2802 C CA . VAL A 1 196 ? 4.302 24.644 67.389 1.00 22.95 196 VAL H CA 1
ATOM 2803 C C . VAL A 1 196 ? 4.465 26.089 66.950 1.00 24.49 196 VAL H C 1
ATOM 2804 O O . VAL A 1 196 ? 5.432 26.757 67.317 1.00 25.14 196 VAL H O 1
ATOM 2817 N N . VAL A 1 197 ? 3.511 26.563 66.159 1.00 25.58 197 VAL H N 1
ATOM 2818 C CA . VAL A 1 197 ? 3.505 27.943 65.699 1.00 26.41 197 VAL H CA 1
ATOM 2819 C C . VAL A 1 197 ? 2.073 28.363 65.391 1.00 27.36 197 VAL H C 1
ATOM 2820 O O . VAL A 1 197 ? 1.308 27.606 64.793 1.00 27.00 197 VAL H O 1
ATOM 2833 N N . THR A 1 198 ? 1.712 29.566 65.824 1.00 28.15 198 THR H N 1
ATOM 2834 C CA . THR A 1 198 ? 0.382 30.099 65.566 1.00 29.22 198 THR H CA 1
ATOM 2835 C C . THR A 1 198 ? 0.387 30.869 64.252 1.00 29.97 198 THR H C 1
ATOM 2836 O O . THR A 1 198 ? 1.311 31.635 63.974 1.00 29.60 198 THR H O 1
ATOM 2847 N N . VAL A 1 199 ? -0.646 30.648 63.446 1.00 31.09 199 VAL H N 1
ATOM 2848 C CA . VAL A 1 199 ? -0.758 31.279 62.137 1.00 32.32 199 VAL H CA 1
ATOM 2849 C C . VAL A 1 199 ? -2.210 31.645 61.842 1.00 34.10 199 VAL H C 1
ATOM 2850 O O . VAL A 1 199 ? -3.126 31.049 62.410 1.00 34.39 199 VAL H O 1
ATOM 2863 N N . PRO A 1 200 ? -2.428 32.629 60.954 1.00 35.26 200 PRO H N 1
ATOM 2864 C CA . PRO A 1 200 ? -3.806 32.968 60.584 1.00 36.29 200 PRO H CA 1
ATOM 2865 C C . PRO A 1 200 ? -4.502 31.806 59.879 1.00 36.80 200 PRO H C 1
ATOM 2866 O O . PRO A 1 200 ? -3.934 31.219 58.959 1.00 36.00 200 PRO H O 1
ATOM 2877 N N . SER A 1 201 ? -5.714 31.477 60.317 1.00 38.19 201 SER H N 1
ATOM 2878 C CA . SER A 1 201 ? -6.453 30.353 59.750 1.00 38.83 201 SER H CA 1
ATOM 2879 C C . SER A 1 201 ? -6.865 30.627 58.306 1.00 39.38 201 SER H C 1
ATOM 2880 O O . SER A 1 201 ? -7.247 29.711 57.577 1.00 38.56 201 SER H O 1
ATOM 2888 N N . SER A 1 202 ? -6.785 31.889 57.898 1.00 41.05 202 SER H N 1
ATOM 2889 C CA . SER A 1 202 ? -7.165 32.283 56.547 1.00 42.63 202 SER H CA 1
ATOM 2890 C C . SER A 1 202 ? -6.087 31.914 55.531 1.00 43.31 202 SER H C 1
ATOM 2891 O O . SER A 1 202 ? -6.386 31.663 54.364 1.00 43.49 202 SER H O 1
ATOM 2899 N N . SER A 1 203 ? -4.836 31.879 55.979 1.00 44.11 203 SER H N 1
ATOM 2900 C CA . SER A 1 203 ? -3.714 31.566 55.098 1.00 44.56 203 SER H CA 1
ATOM 2901 C C . SER A 1 203 ? -3.539 30.060 54.910 1.00 43.64 203 SER H C 1
ATOM 2902 O O . SER A 1 203 ? -2.761 29.621 54.063 1.00 43.36 203 SER H O 1
ATOM 2910 N N . LEU A 1 204 ? -4.253 29.271 55.706 1.00 43.16 204 LEU H N 1
ATOM 2911 C CA . LEU A 1 204 ? -4.190 27.819 55.589 1.00 42.55 204 LEU H CA 1
ATOM 2912 C C . LEU A 1 204 ? -4.841 27.363 54.289 1.00 42.65 204 LEU H C 1
ATOM 2913 O O . LEU A 1 204 ? -5.863 27.909 53.871 1.00 43.43 204 LEU H O 1
ATOM 2929 N N . GLY A 1 205 ? -4.240 26.361 53.653 1.00 41.51 205 GLY H N 1
ATOM 2930 C CA . GLY A 1 205 ? -4.727 25.859 52.381 1.00 40.44 205 GLY H CA 1
ATOM 2931 C C . GLY A 1 205 ? -3.994 26.491 51.215 1.00 39.31 205 GLY H C 1
ATOM 2932 O O . GLY A 1 205 ? -3.943 25.923 50.125 1.00 39.16 205 GLY H O 1
ATOM 2936 N N . THR A 1 206 ? -3.429 27.673 51.450 1.00 39.01 206 THR H N 1
ATOM 2937 C CA . THR A 1 206 ? -2.643 28.378 50.442 1.00 38.84 206 THR H CA 1
ATOM 2938 C C . THR A 1 206 ? -1.182 28.467 50.871 1.00 38.42 206 THR H C 1
ATOM 2939 O O . THR A 1 206 ? -0.285 28.043 50.142 1.00 38.85 206 THR H O 1
ATOM 2950 N N . GLN A 1 207 ? -0.948 29.018 52.058 1.00 37.71 207 GLN H N 1
ATOM 2951 C CA . GLN A 1 207 ? 0.401 29.128 52.603 1.00 37.11 207 GLN H CA 1
ATOM 2952 C C . GLN A 1 207 ? 0.974 27.742 52.889 1.00 36.09 207 GLN H C 1
ATOM 2953 O O . GLN A 1 207 ? 0.245 26.829 53.280 1.00 36.40 207 GLN H O 1
ATOM 2967 N N . THR A 1 208 ? 2.281 27.594 52.687 1.00 34.64 208 THR H N 1
ATOM 2968 C CA . THR A 1 208 ? 2.974 26.340 52.961 1.00 33.71 208 THR H CA 1
ATOM 2969 C C . THR A 1 208 ? 3.759 26.452 54.262 1.00 32.21 208 THR H C 1
ATOM 2970 O O . THR A 1 208 ? 4.446 27.447 54.494 1.00 32.42 208 THR H O 1
ATOM 2981 N N . TYR A 1 209 ? 3.650 25.430 55.105 1.00 30.91 209 TYR H N 1
ATOM 2982 C CA . TYR A 1 209 ? 4.375 25.388 56.370 1.00 30.36 209 TYR H CA 1
ATOM 2983 C C . TYR A 1 209 ? 5.210 24.121 56.471 1.00 29.96 209 TYR H C 1
ATOM 2984 O O . TYR A 1 209 ? 4.679 23.011 56.436 1.00 29.88 209 TYR H O 1
ATOM 3002 N N . VAL A 1 210 ? 6.522 24.302 56.595 1.00 29.93 210 VAL H N 1
ATOM 3003 C CA . VAL A 1 210 ? 7.459 23.190 56.692 1.00 29.38 210 VAL H CA 1
ATOM 3004 C C . VAL A 1 210 ? 8.376 23.379 57.893 1.00 28.68 210 VAL H C 1
ATOM 3005 O O . VAL A 1 210 ? 9.054 24.398 58.006 1.00 28.70 210 VAL H O 1
ATOM 3018 N N . CYS A 1 211 ? 8.389 22.398 58.790 1.00 28.07 211 CYS H N 1
ATOM 3019 C CA . CYS A 1 211 ? 9.321 22.413 59.909 1.00 27.40 211 CYS H CA 1
ATOM 3020 C C . CYS A 1 211 ? 10.607 21.708 59.502 1.00 27.68 211 CYS H C 1
ATOM 3021 O O . CYS A 1 211 ? 10.577 20.602 58.960 1.00 27.65 211 CYS H O 1
ATOM 3028 N N . ASN A 1 212 ? 11.734 22.366 59.752 1.00 27.92 212 ASN H N 1
ATOM 3029 C CA . ASN A 1 212 ? 13.039 21.817 59.416 1.00 28.36 212 ASN H CA 1
ATOM 3030 C C . ASN A 1 212 ? 13.723 21.274 60.662 1.00 27.34 212 ASN H C 1
ATOM 3031 O O . ASN A 1 212 ? 14.203 22.035 61.501 1.00 26.95 212 ASN H O 1
ATOM 3042 N N . VAL A 1 213 ? 13.755 19.950 60.776 1.00 26.90 213 VAL H N 1
ATOM 3043 C CA . VAL A 1 213 ? 14.340 19.286 61.933 1.00 26.13 213 VAL H CA 1
ATOM 3044 C C . VAL A 1 213 ? 15.749 18.807 61.596 1.00 27.15 213 VAL H C 1
ATOM 3045 O O . VAL A 1 213 ? 15.948 18.073 60.628 1.00 27.38 213 VAL H O 1
ATOM 3058 N N . ASN A 1 214 ? 16.721 19.234 62.399 1.00 27.73 214 ASN H N 1
ATOM 3059 C CA . ASN A 1 214 ? 18.118 18.866 62.193 1.00 29.19 214 ASN H CA 1
ATOM 3060 C C . ASN A 1 214 ? 18.729 18.279 63.462 1.00 29.27 214 ASN H C 1
ATOM 3061 O O . ASN A 1 214 ? 18.684 18.897 64.525 1.00 29.00 214 ASN H O 1
ATOM 3072 N N . HIS A 1 215 ? 19.297 17.083 63.335 1.00 30.11 215 HIS H N 1
ATOM 3073 C CA . HIS A 1 215 ? 19.904 16.379 64.461 1.00 30.23 215 HIS H CA 1
ATOM 3074 C C . HIS A 1 215 ? 21.381 16.109 64.176 1.00 32.84 215 HIS H C 1
ATOM 3075 O O . HIS A 1 215 ? 21.744 15.036 63.696 1.00 33.19 215 HIS H O 1
ATOM 3089 N N . LYS A 1 216 ? 22.218 17.099 64.478 1.00 35.39 216 LYS H N 1
ATOM 3090 C CA . LYS A 1 216 ? 23.652 17.046 64.191 1.00 39.54 216 LYS H CA 1
ATOM 3091 C C . LYS A 1 216 ? 24.329 15.744 64.623 1.00 40.90 216 LYS H C 1
ATOM 3092 O O . LYS A 1 216 ? 25.012 15.113 63.817 1.00 42.95 216 LYS H O 1
ATOM 3111 N N . PRO A 1 217 ? 24.143 15.327 65.890 1.00 40.17 217 PRO H N 1
ATOM 3112 C CA . PRO A 1 217 ? 24.874 14.140 66.353 1.00 41.07 217 PRO H CA 1
ATOM 3113 C C . PRO A 1 217 ? 24.519 12.842 65.623 1.00 44.10 217 PRO H C 1
ATOM 3114 O O . PRO A 1 217 ? 25.115 11.809 65.926 1.00 44.22 217 PRO H O 1
ATOM 3125 N N . SER A 1 218 ? 23.576 12.892 64.686 1.00 47.24 218 SER H N 1
ATOM 3126 C CA . SER A 1 218 ? 23.231 11.717 63.892 1.00 50.85 218 SER H CA 1
ATOM 3127 C C . SER A 1 218 ? 22.890 12.090 62.453 1.00 55.16 218 SER H C 1
ATOM 3128 O O . SER A 1 218 ? 22.144 11.374 61.785 1.00 56.18 218 SER H O 1
ATOM 3136 N N . ASN A 1 219 ? 23.419 13.220 61.989 1.00 57.76 219 ASN H N 1
ATOM 3137 C CA . ASN A 1 219 ? 23.291 13.644 60.591 1.00 60.60 219 ASN H CA 1
ATOM 3138 C C . ASN A 1 219 ? 21.868 13.966 60.128 1.00 59.69 219 ASN H C 1
ATOM 3139 O O . ASN A 1 219 ? 21.664 14.946 59.410 1.00 60.44 219 ASN H O 1
ATOM 3150 N N . THR A 1 220 ? 20.900 13.141 60.526 1.00 57.94 220 THR H N 1
ATOM 3151 C CA . THR A 1 220 ? 19.523 13.230 60.032 1.00 56.65 220 THR H CA 1
ATOM 3152 C C . THR A 1 220 ? 18.978 14.655 59.968 1.00 54.70 220 THR H C 1
ATOM 3153 O O . THR A 1 220 ? 18.868 15.341 60.985 1.00 53.11 220 THR H O 1
ATOM 3164 N N . LYS A 1 221 ? 18.654 15.084 58.752 1.00 54.99 221 LYS H N 1
ATOM 3165 C CA . LYS A 1 221 ? 18.047 16.386 58.504 1.00 54.54 221 LYS H CA 1
ATOM 3166 C C . LYS A 1 221 ? 16.707 16.173 57.812 1.00 51.74 221 LYS H C 1
ATOM 3167 O O . LYS A 1 221 ? 16.659 15.684 56.684 1.00 53.90 221 LYS H O 1
ATOM 3186 N N . VAL A 1 222 ? 15.623 16.537 58.493 1.00 46.20 222 VAL H N 1
ATOM 3187 C CA . VAL A 1 222 ? 14.278 16.243 58.011 1.00 41.25 222 VAL H CA 1
ATOM 3188 C C . VAL A 1 222 ? 13.452 17.509 57.815 1.00 38.04 222 VAL H C 1
ATOM 3189 O O . VAL A 1 222 ? 13.376 18.361 58.701 1.00 36.89 222 VAL H O 1
ATOM 3202 N N . ASP A 1 223 ? 12.843 17.619 56.639 1.00 36.91 223 ASP H N 1
ATOM 3203 C CA . ASP A 1 223 ? 11.857 18.654 56.360 1.00 35.52 223 ASP H CA 1
ATOM 3204 C C . ASP A 1 223 ? 10.485 18.003 56.283 1.00 35.41 223 ASP H C 1
ATOM 3205 O O . ASP A 1 223 ? 10.301 17.031 55.549 1.00 35.84 223 ASP H O 1
ATOM 3214 N N . LYS A 1 224 ? 9.531 18.530 57.044 1.00 35.00 224 LYS H N 1
ATOM 3215 C CA . LYS A 1 224 ? 8.183 17.973 57.072 1.00 35.39 224 LYS H CA 1
ATOM 3216 C C . LYS A 1 224 ? 7.128 19.056 56.878 1.00 36.51 224 LYS H C 1
ATOM 3217 O O . LYS A 1 224 ? 7.020 19.990 57.673 1.00 36.36 224 LYS H O 1
ATOM 3236 N N . ARG A 1 225 ? 6.352 18.914 55.809 1.00 37.88 225 ARG H N 1
ATOM 3237 C CA . ARG A 1 225 ? 5.283 19.849 55.485 1.00 38.91 225 ARG H CA 1
ATOM 3238 C C . ARG A 1 225 ? 4.017 19.515 56.266 1.00 36.95 225 ARG H C 1
ATOM 3239 O O . ARG A 1 225 ? 3.521 18.390 56.202 1.00 37.41 225 ARG H O 1
ATOM 3260 N N . VAL A 1 226 ? 3.501 20.498 56.998 1.00 34.44 226 VAL H N 1
ATOM 3261 C CA . VAL A 1 226 ? 2.307 20.311 57.816 1.00 32.34 226 VAL H CA 1
ATOM 3262 C C . VAL A 1 226 ? 1.067 20.776 57.057 1.00 32.58 226 VAL H C 1
ATOM 3263 O O . VAL A 1 226 ? 0.903 21.967 56.794 1.00 32.20 226 VAL H O 1
ATOM 3276 N N . GLU A 1 227 ? 0.200 19.826 56.714 1.00 33.97 227 GLU H N 1
ATOM 3277 C CA . GLU A 1 227 ? -1.001 20.108 55.930 1.00 35.60 227 GLU H CA 1
ATOM 3278 C C . GLU A 1 227 ? -2.250 20.065 56.804 1.00 35.91 227 GLU H C 1
ATOM 3279 O O . GLU A 1 227 ? -2.166 19.847 58.010 1.00 35.47 227 GLU H O 1
ATOM 3291 N N . ILE A 1 228 ? -3.408 20.259 56.182 1.00 36.79 228 ILE H N 1
ATOM 3292 C CA . ILE A 1 228 ? -4.679 20.259 56.897 1.00 37.18 228 ILE H CA 1
ATOM 3293 C C . ILE A 1 228 ? -5.136 18.822 57.129 1.00 36.72 228 ILE H C 1
ATOM 3294 O O . ILE A 1 228 ? -4.665 17.898 56.463 1.00 36.31 228 ILE H O 1
ATOM 3310 N N . ASP B 2 1 ? 25.740 18.258 107.966 1.00 41.26 1 ASP L N 1
ATOM 3311 C CA . ASP B 2 1 ? 24.603 17.794 107.179 1.00 41.42 1 ASP L CA 1
ATOM 3312 C C . ASP B 2 1 ? 23.528 18.874 107.102 1.00 39.00 1 ASP L C 1
ATOM 3313 O O . ASP B 2 1 ? 22.334 18.575 107.108 1.00 39.20 1 ASP L O 1
ATOM 3321 N N . ILE B 2 2 ? 23.960 20.128 107.022 1.00 37.31 2 ILE L N 1
ATOM 3322 C CA . ILE B 2 2 ? 23.048 21.265 107.104 1.00 34.90 2 ILE L CA 1
ATOM 3323 C C . ILE B 2 2 ? 22.162 21.384 105.866 1.00 34.96 2 ILE L C 1
ATOM 3324 O O . ILE B 2 2 ? 22.650 21.430 104.737 1.00 35.42 2 ILE L O 1
ATOM 3340 N N . GLN B 2 3 ? 20.855 21.436 106.103 1.00 34.65 3 GLN L N 1
ATOM 3341 C CA . GLN B 2 3 ? 19.868 21.615 105.045 1.00 34.31 3 GLN L CA 1
ATOM 3342 C C . GLN B 2 3 ? 19.525 23.093 104.888 1.00 32.14 3 GLN L C 1
ATOM 3343 O O . GLN B 2 3 ? 19.415 23.818 105.877 1.00 31.46 3 GLN L O 1
ATOM 3357 N N . VAL B 2 4 ? 19.354 23.529 103.643 1.00 31.14 4 VAL L N 1
ATOM 3358 C CA . VAL B 2 4 ? 19.063 24.927 103.340 1.00 28.92 4 VAL L CA 1
ATOM 3359 C C . VAL B 2 4 ? 17.767 25.038 102.543 1.00 27.63 4 VAL L C 1
ATOM 3360 O O . VAL B 2 4 ? 17.656 24.491 101.445 1.00 27.85 4 VAL L O 1
ATOM 3373 N N . THR B 2 5 ? 16.797 25.756 103.104 1.00 26.58 5 THR L N 1
ATOM 3374 C CA . THR B 2 5 ? 15.488 25.922 102.481 1.00 25.40 5 THR L CA 1
ATOM 3375 C C . THR B 2 5 ? 15.288 27.354 101.992 1.00 24.50 5 THR L C 1
ATOM 3376 O O . THR B 2 5 ? 15.207 28.290 102.788 1.00 24.96 5 THR L O 1
ATOM 3387 N N . GLN B 2 6 ? 15.204 27.508 100.676 1.00 23.84 6 GLN L N 1
ATOM 3388 C CA . GLN B 2 6 ? 15.055 28.815 100.047 1.00 22.92 6 GLN L CA 1
ATOM 3389 C C . GLN B 2 6 ? 13.601 29.037 99.635 1.00 21.29 6 GLN L C 1
ATOM 3390 O O . GLN B 2 6 ? 12.903 28.086 99.285 1.00 20.88 6 GLN L O 1
ATOM 3404 N N . SER B 2 7 ? 13.142 30.285 99.686 1.00 20.29 7 SER L N 1
ATOM 3405 C CA . SER B 2 7 ? 11.757 30.598 99.337 1.00 20.19 7 SER L CA 1
ATOM 3406 C C . SER B 2 7 ? 11.591 32.038 98.851 1.00 19.78 7 SER L C 1
ATOM 3407 O O . SER B 2 7 ? 12.280 32.937 99.330 1.00 19.80 7 SER L O 1
ATOM 3415 N N . PRO B 2 8 ? 10.671 32.263 97.894 1.00 19.68 8 PRO L N 1
ATOM 3416 C CA . PRO B 2 8 ? 9.854 31.254 97.208 1.00 19.77 8 PRO L CA 1
ATOM 3417 C C . PRO B 2 8 ? 10.634 30.530 96.114 1.00 19.84 8 PRO L C 1
ATOM 3418 O O . PRO B 2 8 ? 11.739 30.956 95.782 1.00 19.83 8 PRO L O 1
ATOM 3429 N N . SER B 2 9 ? 10.075 29.449 95.575 1.00 24.21 9 SER L N 1
ATOM 3430 C CA . SER B 2 9 ? 10.701 28.741 94.462 1.00 32.56 9 SER L CA 1
ATOM 3431 C C . SER B 2 9 ? 10.703 29.628 93.220 1.00 29.20 9 SER L C 1
ATOM 3432 O O . SER B 2 9 ? 11.581 29.520 92.363 1.00 35.11 9 SER L O 1
ATOM 3440 N N . SER B 2 10 ? 9.708 30.504 93.136 1.00 24.96 10 SER L N 1
ATOM 3441 C CA . SER B 2 10 ? 9.627 31.484 92.063 1.00 21.15 10 SER L CA 1
ATOM 3442 C C . SER B 2 10 ? 8.798 32.678 92.518 1.00 19.56 10 SER L C 1
ATOM 3443 O O . SER B 2 10 ? 7.863 32.531 93.305 1.00 19.65 10 SER L O 1
ATOM 3451 N N . LEU B 2 11 ? 9.153 33.860 92.028 1.00 19.49 11 LEU L N 1
ATOM 3452 C CA . LEU B 2 11 ? 8.401 35.070 92.327 1.00 19.54 11 LEU L CA 1
ATOM 3453 C C . LEU B 2 11 ? 8.346 35.960 91.094 1.00 19.62 11 LEU L C 1
ATOM 3454 O O . LEU B 2 11 ? 9.299 36.025 90.319 1.00 19.63 11 LEU L O 1
ATOM 3470 N N . SER B 2 12 ? 7.217 36.635 90.917 1.00 19.81 12 SER L N 1
ATOM 3471 C CA . SER B 2 12 ? 7.027 37.536 89.793 1.00 19.98 12 SER L CA 1
ATOM 3472 C C . SER B 2 12 ? 7.174 38.977 90.256 1.00 20.30 12 SER L C 1
ATOM 3473 O O . SER B 2 12 ? 6.701 39.345 91.332 1.00 20.52 12 SER L O 1
ATOM 3481 N N . ALA B 2 13 ? 7.837 39.788 89.441 1.00 20.48 13 ALA L N 1
ATOM 3482 C CA . ALA B 2 13 ? 8.084 41.175 89.794 1.00 20.97 13 ALA L CA 1
ATOM 3483 C C . ALA B 2 13 ? 8.188 42.041 88.550 1.00 22.01 13 ALA L C 1
ATOM 3484 O O . ALA B 2 13 ? 8.404 41.541 87.446 1.00 22.06 13 ALA L O 1
ATOM 3491 N N . SER B 2 14 ? 8.021 43.344 88.746 1.00 23.77 14 SER L N 1
ATOM 3492 C CA . SER B 2 14 ? 8.184 44.322 87.680 1.00 24.58 14 SER L CA 1
ATOM 3493 C C . SER B 2 14 ? 9.475 45.095 87.893 1.00 25.73 14 SER L C 1
ATOM 3494 O O . SER B 2 14 ? 9.967 45.196 89.017 1.00 25.79 14 SER L O 1
ATOM 3502 N N . VAL B 2 15 ? 10.021 45.634 86.808 1.00 27.15 15 VAL L N 1
ATOM 3503 C CA . VAL B 2 15 ? 11.215 46.463 86.884 1.00 28.51 15 VAL L CA 1
ATOM 3504 C C . VAL B 2 15 ? 10.951 47.628 87.831 1.00 30.23 15 VAL L C 1
ATO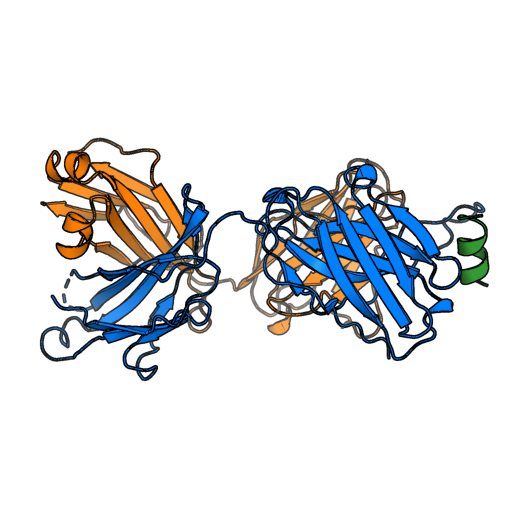M 3505 O O . VAL B 2 15 ? 9.965 48.348 87.678 1.00 30.66 15 VAL L O 1
ATOM 3518 N N . GLY B 2 16 ? 11.824 47.793 88.820 1.00 31.97 16 GLY L N 1
ATOM 3519 C CA . GLY B 2 16 ? 11.692 48.860 89.797 1.00 33.67 16 GLY L CA 1
ATOM 3520 C C . GLY B 2 16 ? 11.196 48.372 91.146 1.00 34.03 16 GLY L C 1
ATOM 3521 O O . GLY B 2 16 ? 11.294 49.086 92.145 1.00 35.71 16 GLY L O 1
ATOM 3525 N N . ASP B 2 17 ? 10.656 47.158 91.180 1.00 32.28 17 ASP L N 1
ATOM 3526 C CA . ASP B 2 17 ? 10.190 46.572 92.430 1.00 31.38 17 ASP L CA 1
ATOM 3527 C C . ASP B 2 17 ? 11.362 46.186 93.321 1.00 30.27 17 ASP L C 1
ATOM 3528 O O . ASP B 2 17 ? 12.460 45.914 92.834 1.00 29.73 17 ASP L O 1
ATOM 3537 N N . THR B 2 18 ? 11.119 46.168 94.628 1.00 29.83 18 THR L N 1
ATOM 3538 C CA . THR B 2 18 ? 12.074 45.612 95.576 1.00 29.10 18 THR L CA 1
ATOM 3539 C C . THR B 2 18 ? 11.673 44.177 95.882 1.00 28.56 18 THR L C 1
ATOM 3540 O O . THR B 2 18 ? 10.630 43.929 96.489 1.00 28.61 18 THR L O 1
ATOM 3551 N N . VAL B 2 19 ? 12.508 43.238 95.454 1.00 32.34 19 VAL L N 1
ATOM 3552 C CA . VAL B 2 19 ? 12.240 41.820 95.653 1.00 31.57 19 VAL L CA 1
ATOM 3553 C C . VAL B 2 19 ? 13.062 41.306 96.825 1.00 30.26 19 VAL L C 1
ATOM 3554 O O . VAL B 2 19 ? 14.197 41.734 97.034 1.00 30.14 19 VAL L O 1
ATOM 3567 N N . THR B 2 20 ? 12.465 40.398 97.591 1.00 29.11 20 THR L N 1
ATOM 3568 C CA . THR B 2 20 ? 13.140 39.749 98.707 1.00 27.13 20 THR L CA 1
ATOM 3569 C C . THR B 2 20 ? 13.076 3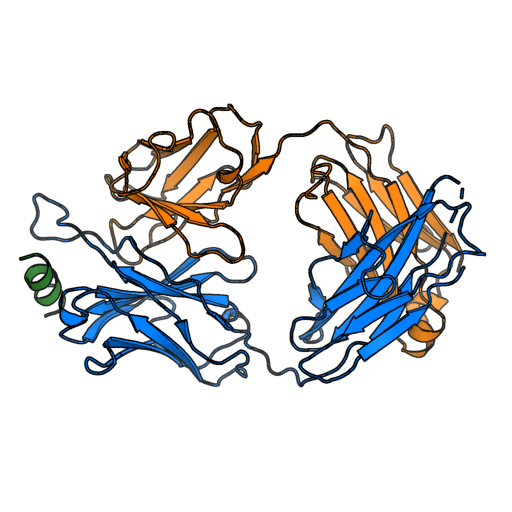8.233 98.552 1.00 24.49 20 THR L C 1
ATOM 3570 O O . THR B 2 20 ? 12.078 37.689 98.078 1.00 24.16 20 THR L O 1
ATOM 3581 N N . ILE B 2 21 ? 14.156 37.564 98.944 1.00 22.85 21 ILE L N 1
ATOM 3582 C CA . ILE B 2 21 ? 14.257 36.112 98.853 1.00 21.18 21 ILE L CA 1
ATOM 3583 C C . ILE B 2 21 ? 14.782 35.556 100.174 1.00 20.55 21 ILE L C 1
ATOM 3584 O O . ILE B 2 21 ? 15.885 35.891 100.606 1.00 19.91 21 ILE L O 1
ATOM 3600 N N . SER B 2 22 ? 13.983 34.702 100.805 1.00 20.92 22 SER L N 1
ATOM 3601 C CA . SER B 2 22 ? 14.314 34.150 102.115 1.00 20.35 22 SER L CA 1
ATOM 3602 C C . SER B 2 22 ? 15.153 32.884 102.008 1.00 19.14 22 SER L C 1
ATOM 3603 O O . SER B 2 22 ? 14.992 32.100 101.074 1.00 19.60 22 SER L O 1
ATOM 3611 N N . CYS B 2 23 ? 16.044 32.693 102.975 1.00 18.90 23 CYS L N 1
ATOM 3612 C CA . CYS B 2 23 ? 16.867 31.490 103.049 1.00 18.74 23 CYS L CA 1
ATOM 3613 C C . CYS B 2 23 ? 16.975 31.018 104.494 1.00 19.88 23 CYS L C 1
ATOM 3614 O O . CYS B 2 23 ? 17.547 31.705 105.340 1.00 19.86 23 CYS L O 1
ATOM 3621 N N . ARG B 2 24 ? 16.417 29.843 104.766 1.00 21.94 24 ARG L N 1
ATOM 3622 C CA . ARG B 2 24 ? 16.417 29.269 106.106 1.00 24.32 24 ARG L CA 1
ATOM 3623 C C . ARG B 2 24 ? 17.313 28.034 106.179 1.00 21.55 24 ARG L C 1
ATOM 3624 O O . ARG B 2 24 ? 17.436 27.293 105.201 1.00 20.77 24 ARG L O 1
ATOM 3645 N N . THR B 2 25 ? 17.933 27.820 107.338 1.00 19.85 25 THR L N 1
ATOM 3646 C CA . THR B 2 25 ? 18.840 26.690 107.540 1.00 18.33 25 THR L CA 1
ATOM 3647 C C . THR B 2 25 ? 18.408 25.809 108.712 1.00 18.56 25 THR L C 1
ATOM 3648 O O . THR B 2 25 ? 17.862 26.295 109.701 1.00 19.29 25 THR L O 1
ATOM 3659 N N . SER B 2 26 ? 18.673 24.511 108.591 1.00 18.80 26 SER L N 1
ATOM 3660 C CA . SER B 2 26 ? 18.260 23.532 109.592 1.00 20.15 26 SER L CA 1
ATOM 3661 C C . SER B 2 26 ? 18.907 23.797 110.950 1.00 21.54 26 SER L C 1
ATOM 3662 O O . SER B 2 26 ? 18.372 23.404 111.988 1.00 23.55 26 SER L O 1
ATOM 3670 N N . GLN B 2 27 ? 20.056 24.464 110.939 1.00 20.11 27 GLN L N 1
ATOM 3671 C CA . GLN B 2 27 ? 20.711 24.874 112.176 1.00 19.99 27 GLN L CA 1
ATOM 3672 C C . GLN B 2 27 ? 21.542 26.132 111.944 1.00 18.92 27 GLN L C 1
ATOM 3673 O O . GLN B 2 27 ? 21.717 26.568 110.805 1.00 18.45 27 GLN L O 1
ATOM 3687 N N . SER B 2 28 ? 22.046 26.713 113.029 1.00 19.04 28 SER L N 1
ATOM 3688 C CA . SER B 2 28 ? 22.761 27.983 112.959 1.00 18.66 28 SER L CA 1
ATOM 3689 C C . SER B 2 28 ? 24.030 27.891 112.118 1.00 17.74 28 SER L C 1
ATOM 3690 O O . SER B 2 28 ? 24.788 26.925 112.226 1.00 17.60 28 SER L O 1
ATOM 3698 N N . ILE B 2 29 ? 24.248 28.909 111.288 1.00 17.26 29 ILE L N 1
ATOM 3699 C CA . ILE B 2 29 ? 25.426 28.989 110.429 1.00 16.55 29 ILE L CA 1
ATOM 3700 C C . ILE B 2 29 ? 26.158 30.317 110.619 1.00 16.62 29 ILE L C 1
ATOM 3701 O O . ILE B 2 29 ? 26.928 30.740 109.755 1.00 16.19 29 ILE L O 1
ATOM 3717 N N . SER B 2 30 ? 25.906 30.968 111.751 1.00 17.30 30 SER L N 1
ATOM 3718 C CA . SER B 2 30 ? 26.504 32.264 112.059 1.00 17.67 30 SER L CA 1
ATOM 3719 C C . SER B 2 30 ? 26.197 33.284 110.957 1.00 18.05 30 SER L C 1
ATOM 3720 O O . SER B 2 30 ? 25.055 33.726 110.825 1.00 19.54 30 SER L O 1
ATOM 3728 N N . THR B 2 31 ? 27.205 33.652 110.168 1.00 17.38 31 THR L N 1
ATOM 3729 C CA . THR B 2 31 ? 27.038 34.636 109.099 1.00 17.34 31 THR L CA 1
ATOM 3730 C C . THR B 2 31 ? 27.552 34.095 107.771 1.00 16.81 31 THR L C 1
ATOM 3731 O O . THR B 2 31 ? 27.754 34.850 106.820 1.00 16.77 31 THR L O 1
ATOM 3742 N N . TRP B 2 32 ? 27.757 32.784 107.710 1.00 16.91 32 TRP L N 1
ATOM 3743 C CA . TRP B 2 32 ? 28.412 32.167 106.566 1.00 17.21 32 TRP L CA 1
ATOM 3744 C C . TRP B 2 32 ? 27.420 31.753 105.485 1.00 15.99 32 TRP L C 1
ATOM 3745 O O . TRP B 2 32 ? 27.269 30.567 105.192 1.00 15.30 32 TRP L O 1
ATOM 3766 N N . LEU B 2 33 ? 26.751 32.741 104.897 1.00 15.83 33 LEU L N 1
ATOM 3767 C CA . LEU B 2 33 ? 25.850 32.501 103.776 1.00 15.47 33 LEU L CA 1
ATOM 3768 C C . LEU B 2 33 ? 26.312 33.279 102.549 1.00 15.89 33 LEU L C 1
ATOM 3769 O O . LEU B 2 33 ? 26.720 34.437 102.654 1.00 16.36 33 LEU L O 1
ATOM 3785 N N . ALA B 2 34 ? 26.248 32.632 101.390 1.00 15.82 34 ALA L N 1
ATOM 3786 C CA . ALA B 2 34 ? 26.578 33.275 100.125 1.00 16.37 34 ALA L CA 1
ATOM 3787 C C . ALA B 2 34 ? 25.361 33.277 99.208 1.00 16.51 34 ALA L C 1
ATOM 3788 O O . ALA B 2 34 ? 24.482 32.426 99.334 1.00 16.07 34 ALA L O 1
ATOM 3795 N N . TRP B 2 35 ? 25.314 34.245 98.297 1.00 17.18 35 TRP L N 1
ATOM 3796 C CA . TRP B 2 35 ? 24.230 34.343 97.323 1.00 17.37 35 TRP L CA 1
ATOM 3797 C C . TRP B 2 35 ? 24.795 34.350 95.906 1.00 17.79 35 TRP L C 1
ATOM 3798 O O . TRP B 2 35 ? 25.831 34.963 95.647 1.00 18.36 35 TRP L O 1
ATOM 3819 N N . TYR B 2 36 ? 24.104 33.672 94.994 1.00 17.61 36 TYR L N 1
ATOM 3820 C CA . TYR B 2 36 ? 24.587 33.504 93.627 1.00 17.99 36 TYR L CA 1
ATOM 3821 C C . TYR B 2 36 ? 23.517 33.824 92.591 1.00 18.32 36 TYR L C 1
ATOM 3822 O O . TYR B 2 36 ? 22.345 33.507 92.776 1.00 17.98 36 TYR L O 1
ATOM 3840 N N . GLN B 2 37 ? 23.941 34.461 91.503 1.00 19.20 37 GLN L N 1
ATOM 3841 C CA . GLN B 2 37 ? 23.086 34.700 90.348 1.00 20.70 37 GLN L CA 1
ATOM 3842 C C . GLN B 2 37 ? 23.465 33.718 89.247 1.00 21.81 37 GLN L C 1
ATOM 3843 O O . GLN B 2 37 ? 24.647 33.537 88.954 1.00 22.19 37 GLN L O 1
ATOM 3857 N N . VAL B 2 38 ? 22.464 33.081 88.648 1.00 22.30 38 VAL L N 1
ATOM 3858 C CA . VAL B 2 38 ? 22.696 32.161 87.540 1.00 22.63 38 VAL L CA 1
ATOM 3859 C C . VAL B 2 38 ? 21.724 32.451 86.411 1.00 24.04 38 VAL L C 1
ATOM 3860 O O . VAL B 2 38 ? 20.515 32.266 86.557 1.00 23.44 38 VAL L O 1
ATOM 3873 N N . LYS B 2 39 ? 22.264 32.915 85.290 1.00 26.43 39 LYS L N 1
ATOM 3874 C CA . LYS B 2 39 ? 21.477 33.148 84.088 1.00 28.45 39 LYS L CA 1
ATOM 3875 C C . LYS B 2 39 ? 21.770 32.026 83.099 1.00 30.87 39 LYS L C 1
ATOM 3876 O O . LYS B 2 39 ? 22.886 31.509 83.065 1.00 30.82 39 LYS L O 1
ATOM 3895 N N . PRO B 2 40 ? 20.768 31.637 82.296 1.00 33.66 40 PRO L N 1
ATOM 3896 C CA . PRO B 2 40 ? 20.925 30.486 81.398 1.00 35.25 40 PRO L CA 1
ATOM 3897 C C . PRO B 2 40 ? 22.093 30.639 80.427 1.00 36.46 40 PRO L C 1
ATOM 3898 O O . PRO B 2 40 ? 22.207 31.662 79.749 1.00 37.46 40 PRO L O 1
ATOM 3909 N N . GLY B 2 41 ? 22.952 29.626 80.370 1.00 36.42 41 GLY L N 1
ATOM 3910 C CA . GLY B 2 41 ? 24.115 29.656 79.502 1.00 37.49 41 GLY L CA 1
ATOM 3911 C C . GLY B 2 41 ? 25.108 30.716 79.936 1.00 37.98 41 GLY L C 1
ATOM 3912 O O . GLY B 2 41 ? 25.775 31.336 79.106 1.00 38.86 41 GLY L O 1
ATOM 3916 N N . LYS B 2 42 ? 25.198 30.923 81.247 1.00 37.79 42 LYS L N 1
ATOM 3917 C CA . LYS B 2 42 ? 26.109 31.906 81.823 1.00 38.36 42 LYS L CA 1
ATOM 3918 C C . LYS B 2 42 ? 26.772 31.328 83.068 1.00 35.64 42 LYS L C 1
ATOM 3919 O O . LYS B 2 42 ? 26.189 30.490 83.757 1.00 34.42 42 LYS L O 1
ATOM 3938 N N . ALA B 2 43 ? 27.988 31.778 83.355 1.00 34.44 43 ALA L N 1
ATOM 3939 C CA . ALA B 2 43 ? 28.702 31.323 84.541 1.00 32.29 43 ALA L CA 1
ATOM 3940 C C . ALA B 2 43 ? 28.055 31.907 85.796 1.00 29.84 43 ALA L C 1
ATOM 3941 O O . ALA B 2 43 ? 27.751 33.099 85.833 1.00 30.70 43 ALA L O 1
ATOM 3948 N N . PRO B 2 44 ? 27.829 31.070 86.825 1.00 27.31 44 PRO L N 1
ATOM 3949 C CA . PRO B 2 44 ? 27.276 31.604 88.075 1.00 26.26 44 PRO L CA 1
ATOM 3950 C C . PRO B 2 44 ? 28.131 32.730 88.649 1.00 26.76 44 PRO L C 1
ATOM 3951 O O . PRO B 2 44 ? 29.355 32.695 88.514 1.00 26.81 44 PRO L O 1
ATOM 3962 N N . LYS B 2 45 ? 27.485 33.709 89.276 1.00 26.79 45 LYS L N 1
ATOM 3963 C CA . LYS B 2 45 ? 28.159 34.913 89.749 1.00 27.03 45 LYS L CA 1
ATOM 3964 C C . LYS B 2 45 ? 27.898 35.155 91.231 1.00 25.38 45 LYS L C 1
ATOM 3965 O O . LYS B 2 45 ? 26.748 35.200 91.668 1.00 25.69 45 LYS L O 1
ATOM 3984 N N . LEU B 2 46 ? 28.972 35.312 91.999 1.00 23.25 46 LEU L N 1
ATOM 3985 C CA . LEU B 2 46 ? 28.858 35.624 93.417 1.00 21.22 46 LEU L CA 1
ATOM 3986 C C . LEU B 2 46 ? 28.302 37.031 93.611 1.00 21.15 46 LEU L C 1
ATOM 3987 O O . LEU B 2 46 ? 28.878 38.005 93.129 1.00 22.01 46 LEU L O 1
ATOM 4003 N N . LEU B 2 47 ? 27.185 37.128 94.323 1.00 20.37 47 LEU L N 1
ATOM 4004 C CA . LEU B 2 47 ? 26.576 38.415 94.633 1.00 20.82 47 LEU L CA 1
ATOM 4005 C C . LEU B 2 47 ? 27.016 38.892 96.007 1.00 21.39 47 LEU L C 1
ATOM 4006 O O . LEU B 2 47 ? 27.540 39.996 96.158 1.00 21.97 47 LEU L O 1
ATOM 4022 N N . ILE B 2 48 ? 26.800 38.040 97.004 1.00 21.48 48 ILE L N 1
ATOM 4023 C CA . ILE B 2 48 ? 27.018 38.397 98.398 1.00 21.99 48 ILE L CA 1
ATOM 4024 C C . ILE B 2 48 ? 27.685 37.250 99.145 1.00 21.54 48 ILE L C 1
ATOM 4025 O O . ILE B 2 48 ? 27.416 36.080 98.870 1.00 20.38 48 ILE L O 1
ATOM 4041 N N . TYR B 2 49 ? 28.575 37.601 100.070 1.00 22.06 49 TYR L N 1
ATOM 4042 C CA . TYR B 2 49 ? 29.190 36.636 100.976 1.00 22.34 49 TYR L CA 1
ATOM 4043 C C . TYR B 2 49 ? 29.205 37.211 102.393 1.00 21.46 49 TYR L C 1
ATOM 4044 O O . TYR B 2 49 ? 28.967 38.403 102.581 1.00 20.68 49 TYR L O 1
ATOM 4062 N N . THR B 2 50 ? 29.475 36.361 103.381 1.00 21.66 50 THR L N 1
ATOM 4063 C CA . THR B 2 50 ? 29.386 36.747 104.791 1.00 22.28 50 THR L CA 1
ATOM 4064 C C . THR B 2 50 ? 28.000 37.320 105.090 1.00 23.14 50 THR L C 1
ATOM 4065 O O . THR B 2 50 ? 27.851 38.222 105.916 1.00 22.55 50 THR L O 1
ATOM 4076 N N . ALA B 2 51 ? 27.001 36.800 104.379 1.00 24.08 51 ALA L N 1
ATOM 4077 C CA . ALA B 2 51 ? 25.591 37.157 104.557 1.00 24.50 51 ALA L CA 1
ATOM 4078 C C . ALA B 2 51 ? 25.231 38.575 104.093 1.00 26.17 51 ALA L C 1
ATOM 4079 O O . ALA B 2 51 ? 24.092 38.809 103.694 1.00 26.37 51 ALA L O 1
ATOM 4086 N N . SER B 2 52 ? 26.176 39.513 104.133 1.00 30.56 52 SER L N 1
ATOM 4087 C CA . SER B 2 52 ? 25.862 40.909 103.819 1.00 38.91 52 SER L CA 1
ATOM 4088 C C . SER B 2 52 ? 26.984 41.654 103.097 1.00 31.30 52 SER L C 1
ATOM 4089 O O . SER B 2 52 ? 26.831 42.827 102.759 1.00 25.33 52 SER L O 1
ATOM 4097 N N . SER B 2 53 ? 28.106 40.984 102.859 1.00 31.08 53 SER L N 1
ATOM 4098 C CA . SER B 2 53 ? 29.227 41.620 102.176 1.00 35.31 53 SER L CA 1
ATOM 4099 C C . SER B 2 53 ? 29.046 41.532 100.663 1.00 28.03 53 SER L C 1
ATOM 4100 O O . SER B 2 53 ? 28.952 40.444 100.100 1.00 26.18 53 SER L O 1
ATOM 4108 N N . LEU B 2 54 ? 28.997 42.688 100.011 1.00 26.73 54 LEU L N 1
ATOM 4109 C CA . LEU B 2 54 ? 28.801 42.749 98.568 1.00 25.07 54 LEU L CA 1
ATOM 4110 C C . LEU B 2 54 ? 30.089 42.396 97.831 1.00 24.46 54 LEU L C 1
ATOM 4111 O O . LEU B 2 54 ? 31.131 43.009 98.059 1.00 23.61 54 LEU L O 1
ATOM 4127 N N . ALA B 2 55 ? 30.012 41.404 96.948 1.00 25.15 55 ALA L N 1
ATOM 4128 C CA . ALA B 2 55 ? 31.173 40.968 96.179 1.00 26.90 55 ALA L CA 1
ATOM 4129 C C . ALA B 2 55 ? 31.591 42.030 95.166 1.00 29.02 55 ALA L C 1
ATOM 4130 O O . ALA B 2 55 ? 30.783 42.867 94.760 1.00 29.62 55 ALA L O 1
ATOM 4137 N N . SER B 2 56 ? 32.856 41.986 94.760 1.00 30.34 56 SER L N 1
ATOM 4138 C CA . SER B 2 56 ? 33.403 42.974 93.833 1.00 32.29 56 SER L CA 1
ATOM 4139 C C . SER B 2 56 ? 32.702 42.920 92.480 1.00 31.86 56 SER L C 1
ATOM 4140 O O . SER B 2 56 ? 32.488 41.842 91.923 1.00 31.36 56 SER L O 1
ATOM 4148 N N . GLY B 2 57 ? 32.350 44.090 91.959 1.00 32.27 57 GLY L N 1
ATOM 4149 C CA . GLY B 2 57 ? 31.735 44.191 90.649 1.00 33.02 57 GLY L CA 1
ATOM 4150 C C . GLY B 2 57 ? 30.234 43.966 90.669 1.00 32.42 57 GLY L C 1
ATOM 4151 O O . GLY B 2 57 ? 29.604 43.873 89.613 1.00 33.27 57 GLY L O 1
ATOM 4155 N N . VAL B 2 58 ? 29.661 43.877 91.866 1.00 30.67 58 VAL L N 1
ATOM 4156 C CA . VAL B 2 58 ? 28.220 43.703 92.021 1.00 29.38 58 VAL L CA 1
ATOM 4157 C C . VAL B 2 58 ? 27.564 45.058 92.294 1.00 30.45 58 VAL L C 1
ATOM 4158 O O . VAL B 2 58 ? 28.081 45.844 93.087 1.00 30.95 58 VAL L O 1
ATOM 4171 N N . PRO B 2 59 ? 26.428 45.343 91.633 1.00 30.97 59 PRO L N 1
ATOM 4172 C CA . PRO B 2 59 ? 25.752 46.623 91.886 1.00 31.55 59 PRO L CA 1
ATOM 4173 C C . PRO B 2 59 ? 25.241 46.754 93.318 1.00 31.34 59 PRO L C 1
ATOM 4174 O O . PRO B 2 59 ? 25.033 45.750 93.996 1.00 30.57 59 PRO L O 1
ATOM 4185 N N . SER B 2 60 ? 25.032 47.990 93.760 1.00 32.75 60 SER L N 1
ATOM 4186 C CA . SER B 2 60 ? 24.544 48.258 95.109 1.00 32.35 60 SER L CA 1
ATOM 4187 C C . SER B 2 60 ? 23.091 47.830 95.289 1.00 31.28 60 SER L C 1
ATOM 4188 O O . SER B 2 60 ? 22.596 47.770 96.415 1.00 30.64 60 SER L O 1
ATOM 4196 N N . ARG B 2 61 ? 22.411 47.544 94.180 1.00 31.59 61 ARG L N 1
ATOM 4197 C CA . ARG B 2 61 ? 21.015 47.116 94.218 1.00 31.26 61 ARG L CA 1
ATOM 4198 C C . ARG B 2 61 ? 20.838 45.884 95.097 1.00 29.31 61 ARG L C 1
ATOM 4199 O O . ARG B 2 61 ? 19.839 45.751 95.805 1.00 29.41 61 ARG L O 1
ATOM 4220 N N . PHE B 2 62 ? 21.816 44.985 95.047 1.00 23.48 62 PHE L N 1
ATOM 4221 C CA . PHE B 2 62 ? 21.775 43.765 95.839 1.00 22.55 62 PHE L CA 1
ATOM 4222 C C . PHE B 2 62 ? 22.224 44.027 97.273 1.00 21.68 62 PHE L C 1
ATOM 4223 O O . PHE B 2 62 ? 23.198 44.742 97.511 1.00 21.48 62 PHE L O 1
ATOM 4240 N N . SER B 2 63 ? 21.497 43.447 98.222 1.00 21.61 63 SER L N 1
ATOM 4241 C CA . SER B 2 63 ? 21.822 43.569 99.637 1.00 21.61 63 SER L CA 1
ATOM 4242 C C . SER B 2 63 ? 21.444 42.288 100.364 1.00 20.94 63 SER L C 1
ATOM 4243 O O . SER B 2 63 ? 20.426 41.668 100.055 1.00 21.09 63 SER L O 1
ATOM 4251 N N . GLY B 2 64 ? 22.268 41.898 101.330 1.00 20.38 64 GLY L N 1
ATOM 4252 C CA . GLY B 2 64 ? 22.015 40.709 102.122 1.00 20.30 64 GLY L CA 1
ATOM 4253 C C . GLY B 2 64 ? 21.962 41.035 103.599 1.00 20.58 64 GLY L C 1
ATOM 4254 O O . GLY B 2 64 ? 22.528 42.033 104.045 1.00 20.40 64 GLY L O 1
ATOM 4258 N N . SER B 2 65 ? 21.274 40.191 104.361 1.00 21.35 65 SER L N 1
ATOM 4259 C CA . SER B 2 65 ? 21.171 40.376 105.801 1.00 22.50 65 SER L CA 1
ATOM 4260 C C . SER B 2 65 ? 20.750 39.085 106.486 1.00 21.75 65 SER L C 1
ATOM 4261 O O . SER B 2 65 ? 20.251 38.162 105.839 1.00 21.00 65 SER L O 1
ATOM 4269 N N . GLY B 2 66 ? 20.961 39.033 107.798 1.00 22.13 66 GLY L N 1
ATOM 4270 C CA . GLY B 2 66 ? 20.540 37.906 108.606 1.00 21.83 66 GLY L CA 1
ATOM 4271 C C . GLY B 2 66 ? 21.704 37.185 109.252 1.00 22.43 66 GLY L C 1
ATOM 4272 O O . GLY B 2 66 ? 22.866 37.412 108.912 1.00 22.44 66 GLY L O 1
ATOM 4276 N N . SER B 2 67 ? 21.381 36.313 110.199 1.00 22.85 67 SER L N 1
ATOM 4277 C CA . SER B 2 67 ? 22.374 35.490 110.867 1.00 22.71 67 SER L CA 1
ATOM 4278 C C . SER B 2 67 ? 21.678 34.279 111.468 1.00 23.19 67 SER L C 1
ATOM 4279 O O . SER B 2 67 ? 20.450 34.201 111.466 1.00 23.84 67 SER L O 1
ATOM 4287 N N . GLY B 2 68 ? 22.461 33.334 111.973 1.00 22.74 68 GLY L N 1
ATOM 4288 C CA . GLY B 2 68 ? 21.904 32.148 112.594 1.00 23.22 68 GLY L CA 1
ATOM 4289 C C . GLY B 2 68 ? 21.168 31.262 111.606 1.00 23.31 68 GLY L C 1
ATOM 4290 O O . GLY B 2 68 ? 21.788 30.472 110.894 1.00 22.56 68 GLY L O 1
ATOM 4294 N N . THR B 2 69 ? 19.845 31.402 111.558 1.00 24.26 69 THR L N 1
ATOM 4295 C CA . THR B 2 69 ? 19.010 30.527 110.741 1.00 24.92 69 THR L CA 1
ATOM 4296 C C . THR B 2 69 ? 18.150 31.275 109.725 1.00 26.25 69 THR L C 1
ATOM 4297 O O . THR B 2 69 ? 17.614 30.662 108.808 1.00 26.43 69 THR L O 1
ATOM 4308 N N . ASP B 2 70 ? 18.021 32.589 109.886 1.00 26.95 70 ASP L N 1
ATOM 4309 C CA . ASP B 2 70 ? 17.177 33.394 109.006 1.00 27.00 70 ASP L CA 1
ATOM 4310 C C . ASP B 2 70 ? 18.012 34.385 108.197 1.00 26.88 70 ASP L C 1
ATOM 4311 O O . ASP B 2 70 ? 18.774 35.174 108.759 1.00 27.08 70 ASP L O 1
ATOM 4320 N N . PHE B 2 71 ? 17.862 34.333 106.876 1.00 26.13 71 PHE L N 1
ATOM 4321 C CA . PHE B 2 71 ? 18.604 35.211 105.973 1.00 25.02 71 PHE L CA 1
ATOM 4322 C C . PHE B 2 71 ? 17.708 35.736 104.852 1.00 24.27 71 PHE L C 1
ATOM 4323 O O . PHE B 2 71 ? 16.656 35.163 104.565 1.00 23.24 71 PHE L O 1
ATOM 4340 N N . THR B 2 72 ? 18.136 36.825 104.218 1.00 24.43 72 THR L N 1
ATOM 4341 C CA . THR B 2 72 ? 17.339 37.467 103.178 1.00 24.03 72 THR L CA 1
ATOM 4342 C C . THR B 2 72 ? 18.203 38.179 102.141 1.00 23.31 72 THR L C 1
ATOM 4343 O O . THR B 2 72 ? 19.108 38.934 102.489 1.00 23.88 72 THR L O 1
ATOM 4354 N N . LEU B 2 73 ? 17.910 37.924 100.868 1.00 22.46 73 LEU L N 1
ATOM 4355 C CA . LEU B 2 73 ? 18.514 38.662 99.761 1.00 21.48 73 LEU L CA 1
ATOM 4356 C C . LEU B 2 73 ? 17.530 39.697 99.243 1.00 21.95 73 LEU L C 1
ATOM 4357 O O . LEU B 2 73 ? 16.397 39.360 98.907 1.00 21.89 73 LEU L O 1
ATOM 4373 N N . THR B 2 74 ? 17.969 40.949 99.169 1.00 22.63 74 THR L N 1
ATOM 4374 C CA . THR B 2 74 ? 17.118 42.035 98.697 1.00 24.33 74 THR L CA 1
ATOM 4375 C C . THR B 2 74 ? 17.720 42.723 97.474 1.00 24.44 74 THR L C 1
ATOM 4376 O O . THR B 2 74 ? 18.872 43.161 97.501 1.00 23.99 74 THR L O 1
ATOM 4387 N N . ILE B 2 75 ? 16.932 42.804 96.404 1.00 24.93 75 ILE L N 1
ATOM 4388 C CA . ILE B 2 75 ? 17.312 43.554 95.213 1.00 25.83 75 ILE L CA 1
ATOM 4389 C C . ILE B 2 75 ? 16.421 44.781 95.092 1.00 27.41 75 ILE L C 1
ATOM 4390 O O . ILE B 2 75 ? 15.273 44.686 94.659 1.00 27.56 75 ILE L O 1
ATOM 4406 N N . SER B 2 76 ? 16.956 45.931 95.485 1.00 29.29 76 SER L N 1
ATOM 4407 C CA . SER B 2 76 ? 16.224 47.187 95.405 1.00 32.08 76 SER L CA 1
ATOM 4408 C C . SER B 2 76 ? 16.157 47.673 93.963 1.00 34.82 76 SER L C 1
ATOM 4409 O O . SER B 2 76 ? 17.167 47.677 93.257 1.00 34.27 76 SER L O 1
ATOM 4417 N N . SER B 2 77 ? 14.965 48.082 93.535 1.00 37.93 77 SER L N 1
ATOM 4418 C CA . SER B 2 77 ? 14.751 48.555 92.172 1.00 40.54 77 SER L CA 1
ATOM 4419 C C . SER B 2 77 ? 15.242 47.527 91.161 1.00 39.59 77 SER L C 1
ATOM 4420 O O . SER B 2 77 ? 16.297 47.698 90.551 1.00 38.67 77 SER L O 1
ATOM 4428 N N . LEU B 2 78 ? 14.469 46.458 91.000 1.00 39.85 78 LEU L N 1
ATOM 4429 C CA . LEU B 2 78 ? 14.827 45.365 90.104 1.00 38.67 78 LEU L CA 1
ATOM 4430 C C . LEU B 2 78 ? 15.117 45.863 88.693 1.00 39.61 78 LEU L C 1
ATOM 4431 O O . LEU B 2 78 ? 14.400 46.716 88.169 1.00 40.91 78 LEU L O 1
ATOM 4447 N N . GLN B 2 79 ? 16.172 45.322 88.089 1.00 38.96 79 GLN L N 1
ATOM 4448 C CA . GLN B 2 79 ? 16.549 45.667 86.722 1.00 39.00 79 GLN L CA 1
ATOM 4449 C C . GLN B 2 79 ? 16.171 44.546 85.764 1.00 37.14 79 GLN L C 1
ATOM 4450 O O . GLN B 2 79 ? 15.870 43.432 86.186 1.00 36.05 79 GLN L O 1
ATOM 4464 N N . SER B 2 80 ? 16.194 44.848 84.471 1.00 37.10 80 SER L N 1
ATOM 4465 C CA . SER B 2 80 ? 15.851 43.867 83.452 1.00 36.88 80 SER L CA 1
ATOM 4466 C C . SER B 2 80 ? 16.844 42.710 83.450 1.00 33.91 80 SER L C 1
ATOM 4467 O O . SER B 2 80 ? 16.470 41.558 83.232 1.00 32.91 80 SER L O 1
ATOM 4475 N N . GLU B 2 81 ? 18.113 43.023 83.696 1.00 32.54 81 GLU L N 1
ATOM 4476 C CA . GLU B 2 81 ? 19.163 42.010 83.693 1.00 30.91 81 GLU L CA 1
ATOM 4477 C C . GLU B 2 81 ? 19.101 41.133 84.941 1.00 28.16 81 GLU L C 1
ATOM 4478 O O . GLU B 2 81 ? 19.705 40.062 84.984 1.00 27.19 81 GLU L O 1
ATOM 4490 N N . ASP B 2 82 ? 18.365 41.587 85.951 1.00 27.59 82 ASP L N 1
ATOM 4491 C CA . ASP B 2 82 ? 18.267 40.860 87.212 1.00 26.29 82 ASP L CA 1
ATOM 4492 C C . ASP B 2 82 ? 17.323 39.664 87.122 1.00 25.21 82 ASP L C 1
ATOM 4493 O O . ASP B 2 82 ? 17.341 38.791 87.989 1.00 24.97 82 ASP L O 1
ATOM 4502 N N . PHE B 2 83 ? 16.496 39.623 86.082 1.00 24.42 83 PHE L N 1
ATOM 4503 C CA . PHE B 2 83 ? 15.587 38.497 85.891 1.00 23.93 83 PHE L CA 1
ATOM 4504 C C . PHE B 2 83 ? 16.374 37.216 85.630 1.00 21.56 83 PHE L C 1
ATOM 4505 O O . PHE B 2 83 ? 16.913 37.015 84.542 1.00 20.92 83 PHE L O 1
ATOM 4522 N N . ALA B 2 84 ? 16.435 36.358 86.645 1.00 20.29 84 ALA L N 1
ATOM 4523 C CA . ALA B 2 84 ? 17.214 35.127 86.581 1.00 19.33 84 ALA L CA 1
ATOM 4524 C C . ALA B 2 84 ? 16.918 34.242 87.794 1.00 18.73 84 ALA L C 1
ATOM 4525 O O . ALA B 2 84 ? 15.947 34.473 88.518 1.00 18.91 84 ALA L O 1
ATOM 4532 N N . THR B 2 85 ? 17.757 33.230 88.009 1.00 18.10 85 THR L N 1
ATOM 4533 C CA . THR B 2 85 ? 17.616 32.330 89.151 1.00 17.60 85 THR L CA 1
ATOM 4534 C C . THR B 2 85 ? 18.667 32.643 90.213 1.00 17.31 85 THR L C 1
ATOM 4535 O O . THR B 2 85 ? 19.832 32.887 89.890 1.00 17.23 85 THR L O 1
ATOM 4546 N N . TYR B 2 86 ? 18.249 32.628 91.476 1.00 17.53 86 TYR L N 1
ATOM 4547 C CA . TYR B 2 86 ? 19.124 32.985 92.591 1.00 17.84 86 TYR L CA 1
ATOM 4548 C C . TYR B 2 86 ? 19.237 31.859 93.613 1.00 17.85 86 TYR L C 1
ATOM 4549 O O . TYR B 2 86 ? 18.232 31.281 94.023 1.00 18.98 86 TYR L O 1
ATOM 4567 N N . TYR B 2 87 ? 20.470 31.562 94.021 1.00 16.86 87 TYR L N 1
ATOM 4568 C CA . TYR B 2 87 ? 20.751 30.481 94.966 1.00 16.36 87 TYR L CA 1
ATOM 4569 C C . TYR B 2 87 ? 21.423 30.997 96.231 1.00 16.23 87 TYR L C 1
ATOM 4570 O O . TYR B 2 87 ? 22.296 31.861 96.164 1.00 16.10 87 TYR L O 1
ATOM 4588 N N . CYS B 2 88 ? 21.017 30.459 97.378 1.00 16.85 88 CYS L N 1
ATOM 4589 C CA . CYS B 2 88 ? 21.711 30.714 98.637 1.00 18.30 88 CYS L CA 1
ATOM 4590 C C . CYS B 2 88 ? 22.590 29.515 98.971 1.00 18.02 88 CYS L C 1
ATOM 4591 O O . CYS B 2 88 ? 22.354 28.413 98.480 1.00 17.64 88 CYS L O 1
ATOM 4598 N N . GLN B 2 89 ? 23.603 29.735 99.801 1.00 18.83 89 GLN L N 1
ATOM 4599 C CA . GLN B 2 89 ? 24.568 28.689 100.125 1.00 18.68 89 GLN L CA 1
ATOM 4600 C C . GLN B 2 89 ? 25.229 28.932 101.474 1.00 18.60 89 GLN L C 1
ATOM 4601 O O . GLN B 2 89 ? 25.777 30.004 101.716 1.00 18.97 89 GLN L O 1
ATOM 4615 N N . GLN B 2 90 ? 25.181 27.927 102.343 1.00 18.43 90 GLN L N 1
ATOM 4616 C CA . GLN B 2 90 ? 25.873 27.987 103.626 1.00 18.04 90 GLN L CA 1
ATOM 4617 C C . GLN B 2 90 ? 27.263 27.375 103.494 1.00 17.18 90 GLN L C 1
ATOM 4618 O O . GLN B 2 90 ? 27.501 26.539 102.621 1.00 16.61 90 GLN L O 1
ATOM 4632 N N . TYR B 2 91 ? 28.178 27.784 104.365 1.00 17.36 91 TYR L N 1
ATOM 4633 C CA . TYR B 2 91 ? 29.525 27.224 104.365 1.00 16.94 91 TYR L CA 1
ATOM 4634 C C . TYR B 2 91 ? 30.185 27.358 105.735 1.00 17.60 91 TYR L C 1
ATOM 4635 O O . TYR B 2 91 ? 31.393 27.570 105.835 1.00 17.52 91 TYR L O 1
ATOM 4653 N N . ILE B 2 92 ? 29.390 27.227 106.792 1.00 18.45 92 ILE L N 1
ATOM 4654 C CA . ILE B 2 92 ? 29.940 27.214 108.142 1.00 19.75 92 ILE L CA 1
ATOM 4655 C C . ILE B 2 92 ? 30.673 25.899 108.368 1.00 21.04 92 ILE L C 1
ATOM 4656 O O . ILE B 2 92 ? 31.700 25.858 109.044 1.00 21.42 92 ILE L O 1
ATOM 4672 N N . SER B 2 93 ? 30.143 24.830 107.781 1.00 21.69 93 SER L N 1
ATOM 4673 C CA . SER B 2 93 ? 30.695 23.495 107.972 1.00 22.69 93 SER L CA 1
ATOM 4674 C C . SER B 2 93 ? 30.613 22.655 106.699 1.00 22.16 93 SER L C 1
ATOM 4675 O O . SER B 2 93 ? 29.773 22.891 105.831 1.00 21.27 93 SER L O 1
ATOM 4683 N N . LEU B 2 94 ? 31.501 21.671 106.609 1.00 22.59 94 LEU L N 1
ATOM 4684 C CA . LEU B 2 94 ? 31.554 20.760 105.476 1.00 21.43 94 LEU L CA 1
ATOM 4685 C C . LEU B 2 94 ? 30.382 19.784 105.532 1.00 22.45 94 LEU L C 1
ATOM 4686 O O . LEU B 2 94 ? 30.064 19.272 106.605 1.00 24.24 94 LEU L O 1
ATOM 4702 N N . PRO B 2 95 ? 29.735 19.515 104.383 1.00 21.52 95 PRO L N 1
ATOM 4703 C CA . PRO B 2 95 ? 29.963 20.067 103.044 1.00 19.23 95 PRO L CA 1
ATOM 4704 C C . PRO B 2 95 ? 29.139 21.328 102.785 1.00 18.16 95 PRO L C 1
ATOM 4705 O O . PRO B 2 95 ? 28.085 21.490 103.396 1.00 17.52 95 PRO L O 1
ATOM 4716 N N . PRO B 2 96 ? 29.618 22.219 101.901 1.00 16.82 96 PRO L N 1
ATOM 4717 C CA . PRO B 2 96 ? 28.779 23.340 101.466 1.00 16.83 96 PRO L CA 1
ATOM 4718 C C . PRO B 2 96 ? 27.480 22.857 100.835 1.00 17.58 96 PRO L C 1
ATOM 4719 O O . PRO B 2 96 ? 27.501 21.919 100.038 1.00 17.77 96 PRO L O 1
ATOM 4730 N N . THR B 2 97 ? 26.368 23.489 101.195 1.00 18.01 97 THR L N 1
ATOM 4731 C CA . THR B 2 97 ? 25.062 23.100 100.676 1.00 17.36 97 THR L CA 1
ATOM 4732 C C . THR B 2 97 ? 24.287 24.313 100.173 1.00 17.22 97 THR L C 1
ATOM 4733 O O . THR B 2 97 ? 24.295 25.376 100.799 1.00 17.09 97 THR L O 1
ATOM 4744 N N . PHE B 2 98 ? 23.624 24.137 99.033 1.00 16.77 98 PHE L N 1
ATOM 4745 C CA . PHE B 2 98 ? 22.877 25.206 98.381 1.00 16.60 98 PHE L CA 1
ATOM 4746 C C . PHE B 2 98 ? 21.374 25.061 98.593 1.00 16.44 98 PHE L C 1
ATOM 4747 O O . PHE B 2 98 ? 20.880 23.971 98.880 1.00 16.57 98 PHE L O 1
ATOM 4764 N N . GLY B 2 99 ? 20.653 26.167 98.440 1.00 16.69 99 GLY L N 1
ATOM 4765 C CA . GLY B 2 99 ? 19.206 26.128 98.363 1.00 17.04 99 GLY L CA 1
ATOM 4766 C C . GLY B 2 99 ? 18.813 25.679 96.969 1.00 16.70 99 GLY L C 1
ATOM 4767 O O . GLY B 2 99 ? 19.657 25.639 96.073 1.00 16.95 99 GLY L O 1
ATOM 4771 N N . LEU B 2 100 ? 17.542 25.341 96.776 1.00 16.91 100 LEU L N 1
ATOM 4772 C CA . LEU B 2 100 ? 17.086 24.817 95.491 1.00 16.37 100 LEU L CA 1
ATOM 4773 C C . LEU B 2 100 ? 16.792 25.926 94.484 1.00 16.39 100 LEU L C 1
ATOM 4774 O O . LEU B 2 100 ? 16.462 25.648 93.331 1.00 16.5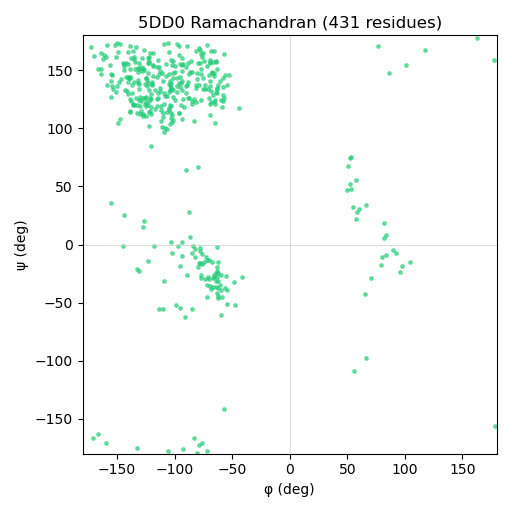9 100 LEU L O 1
ATOM 4790 N N . GLY B 2 101 ? 16.907 27.176 94.923 1.00 16.79 101 GLY L N 1
ATOM 4791 C CA . GLY B 2 101 ? 16.852 28.311 94.018 1.00 16.82 101 GLY L CA 1
ATOM 4792 C C . GLY B 2 101 ? 15.527 29.049 93.969 1.00 18.43 101 GLY L C 1
ATOM 4793 O O . GLY B 2 101 ? 14.468 28.486 94.259 1.00 18.79 101 GLY L O 1
ATOM 4797 N N . THR B 2 102 ? 15.604 30.324 93.597 1.00 19.75 102 THR L N 1
ATOM 4798 C CA . THR B 2 102 ? 14.431 31.170 93.393 1.00 21.53 102 THR L CA 1
ATOM 4799 C C . THR B 2 102 ? 14.480 31.780 91.995 1.00 22.59 102 THR L C 1
ATOM 4800 O O . THR B 2 102 ? 15.421 32.494 91.655 1.00 22.10 102 THR L O 1
ATOM 4811 N N . LYS B 2 103 ? 13.460 31.500 91.192 1.00 31.58 103 LYS L N 1
ATOM 4812 C CA . LYS B 2 103 ? 13.401 32.017 89.831 1.00 33.08 103 LYS L CA 1
ATOM 4813 C C . LYS B 2 103 ? 12.615 33.325 89.776 1.00 33.15 103 LYS L C 1
ATOM 4814 O O . LYS B 2 103 ? 11.393 33.336 89.925 1.00 32.60 103 LYS L O 1
ATOM 4833 N N . VAL B 2 104 ? 13.329 34.427 89.571 1.00 33.81 104 VAL L N 1
ATOM 4834 C CA . VAL B 2 104 ? 12.698 35.731 89.419 1.00 32.32 104 VAL L CA 1
ATOM 4835 C C . VAL B 2 104 ? 12.200 35.884 87.988 1.00 34.33 104 VAL L C 1
ATOM 4836 O O . VAL B 2 104 ? 12.978 35.782 87.040 1.00 35.01 104 VAL L O 1
ATOM 4849 N N . GLU B 2 105 ? 10.902 36.129 87.844 1.00 34.43 105 GLU L N 1
ATOM 4850 C CA . GLU B 2 105 ? 10.272 36.214 86.532 1.00 34.62 105 GLU L CA 1
ATOM 4851 C C . GLU B 2 105 ? 9.507 37.524 86.374 1.00 33.10 105 GLU L C 1
ATOM 4852 O O . GLU B 2 105 ? 9.288 38.249 87.345 1.00 34.17 105 GLU L O 1
ATOM 4864 N N . ILE B 2 106 ? 9.109 37.821 85.140 1.00 30.88 106 ILE L N 1
ATOM 4865 C CA . ILE B 2 106 ? 8.477 39.096 84.810 1.00 29.45 106 ILE L CA 1
ATOM 4866 C C . ILE B 2 106 ? 6.977 39.062 85.083 1.00 30.27 106 ILE L C 1
ATOM 4867 O O . ILE B 2 106 ? 6.261 38.210 84.557 1.00 26.70 106 ILE L O 1
ATOM 4883 N N . LYS B 2 107 ? 6.508 39.996 85.905 1.00 35.84 107 LYS L N 1
ATOM 4884 C CA . LYS B 2 107 ? 5.087 40.093 86.216 1.00 41.59 107 LYS L CA 1
ATOM 4885 C C . LYS B 2 107 ? 4.337 40.573 84.980 1.00 40.80 107 LYS L C 1
ATOM 4886 O O . LYS B 2 107 ? 4.859 41.364 84.194 1.00 40.78 107 LYS L O 1
ATOM 4905 N N . ARG B 2 108 ? 3.112 40.088 84.811 1.00 40.48 108 ARG L N 1
ATOM 4906 C CA . ARG B 2 108 ? 2.375 40.300 83.573 1.00 40.68 108 ARG L CA 1
ATOM 4907 C C . ARG B 2 108 ? 0.873 40.199 83.809 1.00 33.98 108 ARG L C 1
ATOM 4908 O O . ARG B 2 108 ? 0.428 39.546 84.751 1.00 36.06 108 ARG L O 1
ATOM 4929 N N . ALA B 2 109 ? 0.097 40.853 82.951 1.00 29.45 109 ALA L N 1
ATOM 4930 C CA . ALA B 2 109 ? -1.355 40.772 83.023 1.00 21.38 109 ALA L CA 1
ATOM 4931 C C . ALA B 2 109 ? -1.826 39.344 82.781 1.00 19.66 109 ALA L C 1
ATOM 4932 O O . ALA B 2 109 ? -1.172 38.573 82.077 1.00 19.85 109 ALA L O 1
ATOM 4939 N N . VAL B 2 110 ? -2.965 38.998 83.373 1.00 19.30 110 VAL L N 1
ATOM 4940 C CA . VAL B 2 110 ? -3.545 37.672 83.206 1.00 19.08 110 VAL L CA 1
ATOM 4941 C C . VAL B 2 110 ? -3.910 37.439 81.744 1.00 18.73 110 VAL L C 1
ATOM 4942 O O . VAL B 2 110 ? -4.505 38.301 81.098 1.00 18.36 110 VAL L O 1
ATOM 4955 N N . ALA B 2 111 ? -3.543 36.269 81.232 1.00 18.88 111 ALA L N 1
ATOM 4956 C CA . ALA B 2 111 ? -3.849 35.896 79.858 1.00 18.63 111 ALA L CA 1
ATOM 4957 C C . ALA B 2 111 ? -4.335 34.454 79.795 1.00 18.59 111 ALA L C 1
ATOM 4958 O O . ALA B 2 111 ? -3.624 33.529 80.188 1.00 18.99 111 ALA L O 1
ATOM 4965 N N . ALA B 2 112 ? -5.556 34.272 79.306 1.00 18.14 112 ALA L N 1
ATOM 4966 C CA . ALA B 2 112 ? -6.116 32.939 79.139 1.00 18.66 112 ALA L CA 1
ATOM 4967 C C . ALA B 2 112 ? -5.350 32.193 78.053 1.00 19.62 112 ALA L C 1
ATOM 4968 O O . ALA B 2 112 ? -4.870 32.806 77.100 1.00 24.61 112 ALA L O 1
ATOM 4975 N N . PRO B 2 113 ? -5.228 30.865 78.194 1.00 19.59 113 PRO L N 1
ATOM 4976 C CA . PRO B 2 113 ? -4.533 30.082 77.171 1.00 18.97 113 PRO L CA 1
ATOM 4977 C C . PRO B 2 113 ? -5.416 29.780 75.966 1.00 18.88 113 PRO L C 1
ATOM 4978 O O . PRO B 2 113 ? -6.630 29.631 76.113 1.00 18.36 113 PRO L O 1
ATOM 4989 N N . SER B 2 114 ? -4.802 29.705 74.790 1.00 23.29 114 SER L N 1
ATOM 4990 C CA . SER B 2 114 ? -5.481 29.225 73.597 1.00 24.61 114 SER L CA 1
ATOM 4991 C C . SER B 2 114 ? -5.239 27.727 73.486 1.00 25.47 114 SER L C 1
ATOM 4992 O O . SER B 2 114 ? -4.095 27.286 73.362 1.00 26.06 114 SER L O 1
ATOM 5000 N N . VAL B 2 115 ? -6.314 26.947 73.541 1.00 25.22 115 VAL L N 1
ATOM 5001 C CA . VAL B 2 115 ? -6.199 25.493 73.575 1.00 24.56 115 VAL L CA 1
ATOM 5002 C C . VAL B 2 115 ? -6.314 24.888 72.180 1.00 24.53 115 VAL L C 1
ATOM 5003 O O . VAL B 2 115 ? -7.140 25.309 71.371 1.00 25.00 115 VAL L O 1
ATOM 5016 N N . PHE B 2 116 ? -5.469 23.897 71.912 1.00 24.40 116 PHE L N 1
ATOM 5017 C CA . PHE B 2 116 ? -5.504 23.154 70.657 1.00 24.37 116 PHE L CA 1
ATOM 5018 C C . PHE B 2 116 ? -5.180 21.689 70.913 1.00 23.31 116 PHE L C 1
ATOM 5019 O O . PHE B 2 116 ? -4.218 21.375 71.614 1.00 23.22 116 PHE L O 1
ATOM 5036 N N . ILE B 2 117 ? -5.985 20.798 70.344 1.00 22.60 117 ILE L N 1
ATOM 5037 C CA . ILE B 2 117 ? -5.720 19.367 70.416 1.00 21.77 117 ILE L CA 1
ATOM 5038 C C . ILE B 2 117 ? -5.258 18.878 69.046 1.00 22.42 117 ILE L C 1
ATOM 5039 O O . ILE B 2 117 ? -5.712 19.377 68.017 1.00 22.73 117 ILE L O 1
ATOM 5055 N N . PHE B 2 118 ? -4.343 17.911 69.043 1.00 22.98 118 PHE L N 1
ATOM 5056 C CA . PHE B 2 118 ? -3.767 17.390 67.807 1.00 23.61 118 PHE L CA 1
ATOM 5057 C C . PHE B 2 118 ? -3.875 15.870 67.746 1.00 24.13 118 PHE L C 1
ATOM 5058 O O . PHE B 2 118 ? -3.197 15.173 68.501 1.00 24.18 118 PHE L O 1
ATOM 5075 N N . PRO B 2 119 ? -4.727 15.346 66.849 1.00 24.94 119 PRO L N 1
ATOM 5076 C CA . PRO B 2 119 ? -4.775 13.888 66.705 1.00 25.61 119 PRO L CA 1
ATOM 5077 C C . PRO B 2 119 ? -3.500 13.345 66.065 1.00 26.23 119 PRO L C 1
ATOM 5078 O O . PRO B 2 119 ? -2.811 14.090 65.367 1.00 27.42 119 PRO L O 1
ATOM 5089 N N . PRO B 2 120 ? -3.184 12.064 66.303 1.00 25.61 120 PRO L N 1
ATOM 5090 C CA . PRO B 2 120 ? -1.970 11.471 65.732 1.00 27.04 120 PRO L CA 1
ATOM 5091 C C . PRO B 2 120 ? -2.031 11.364 64.212 1.00 28.86 120 PRO L C 1
ATOM 5092 O O . PRO B 2 120 ? -3.120 11.348 63.639 1.00 29.12 120 PRO L O 1
ATOM 5103 N N . SER B 2 121 ? -0.865 11.293 63.577 1.00 30.92 121 SER L N 1
ATOM 5104 C CA . SER B 2 121 ? -0.781 11.149 62.129 1.00 33.69 121 SER L CA 1
ATOM 5105 C C . SER B 2 121 ? -0.861 9.681 61.730 1.00 36.50 121 SER L C 1
ATOM 5106 O O . SER B 2 121 ? -0.573 8.796 62.534 1.00 35.98 121 SER L O 1
ATOM 5114 N N . GLU B 2 122 ? -1.246 9.428 60.483 1.00 40.25 122 GLU L N 1
ATOM 5115 C CA . GLU B 2 122 ? -1.310 8.066 59.966 1.00 43.63 122 GLU L CA 1
ATOM 5116 C C . GLU B 2 122 ? 0.076 7.429 59.981 1.00 46.93 122 GLU L C 1
ATOM 5117 O O . GLU B 2 122 ? 0.209 6.219 60.161 1.00 48.20 122 GLU L O 1
ATOM 5129 N N . ASP B 2 123 ? 1.105 8.250 59.794 1.00 48.38 123 ASP L N 1
ATOM 5130 C CA . ASP B 2 123 ? 2.481 7.771 59.840 1.00 49.73 123 ASP L CA 1
ATOM 5131 C C . ASP B 2 123 ? 2.816 7.207 61.215 1.00 47.48 123 ASP L C 1
ATOM 5132 O O . ASP B 2 123 ? 3.402 6.130 61.330 1.00 48.22 123 ASP L O 1
ATOM 5141 N N . GLN B 2 124 ? 2.436 7.937 62.259 1.00 44.24 124 GLN L N 1
ATOM 5142 C CA . GLN B 2 124 ? 2.737 7.516 63.620 1.00 41.60 124 GLN L CA 1
ATOM 5143 C C . GLN B 2 124 ? 1.903 6.299 64.010 1.00 40.75 124 GLN L C 1
ATOM 5144 O O . GLN B 2 124 ? 2.322 5.493 64.840 1.00 40.62 124 GLN L O 1
ATOM 5158 N N . VAL B 2 125 ? 0.722 6.170 63.411 1.00 40.54 125 VAL L N 1
ATOM 5159 C CA . VAL B 2 125 ? -0.116 4.996 63.627 1.00 41.05 125 VAL L CA 1
ATOM 5160 C C . VAL B 2 125 ? 0.620 3.751 63.141 1.00 42.69 125 VAL L C 1
ATOM 5161 O O . VAL B 2 125 ? 0.535 2.690 63.757 1.00 41.95 125 VAL L O 1
ATOM 5174 N N . LYS B 2 126 ? 1.354 3.889 62.042 1.00 45.65 126 LYS L N 1
ATOM 5175 C CA . LYS B 2 126 ? 2.119 2.773 61.498 1.00 49.23 126 LYS L CA 1
ATOM 5176 C C . LYS B 2 126 ? 3.318 2.456 62.385 1.00 50.35 126 LYS L C 1
ATOM 5177 O O . LYS B 2 126 ? 3.945 1.406 62.243 1.00 51.72 126 LYS L O 1
ATOM 5196 N N . SER B 2 127 ? 3.636 3.370 63.297 1.00 50.19 127 SER L N 1
ATOM 5197 C CA . SER B 2 127 ? 4.762 3.191 64.204 1.00 50.52 127 SER L CA 1
ATOM 5198 C C . SER B 2 127 ? 4.404 2.224 65.327 1.00 48.84 127 SER L C 1
ATOM 5199 O O . SER B 2 127 ? 5.279 1.577 65.903 1.00 50.12 127 SER L O 1
ATOM 5207 N N . GLY B 2 128 ? 3.112 2.134 65.633 1.00 46.01 128 GLY L N 1
ATOM 5208 C CA . GLY B 2 128 ? 2.629 1.273 66.697 1.00 44.14 128 GLY L CA 1
ATOM 5209 C C . GLY B 2 128 ? 2.401 2.038 67.989 1.00 40.83 128 GLY L C 1
ATOM 5210 O O . GLY B 2 128 ? 1.699 1.565 68.882 1.00 41.07 128 GLY L O 1
ATOM 5214 N N . THR B 2 129 ? 3.001 3.223 68.084 1.00 37.93 129 THR L N 1
ATOM 5215 C CA . THR B 2 129 ? 2.852 4.083 69.255 1.00 35.57 129 THR L CA 1
ATOM 5216 C C . THR B 2 129 ? 2.450 5.486 68.823 1.00 34.33 129 THR L C 1
ATOM 5217 O O . THR B 2 129 ? 3.221 6.187 68.168 1.00 35.28 129 THR L O 1
ATOM 5228 N N . VAL B 2 130 ? 1.243 5.890 69.205 1.00 32.51 130 VAL L N 1
ATOM 5229 C CA . VAL B 2 130 ? 0.697 7.185 68.812 1.00 30.60 130 VAL L CA 1
ATOM 5230 C C . VAL B 2 130 ? 0.837 8.210 69.930 1.00 27.80 130 VAL L C 1
ATOM 5231 O O . VAL B 2 130 ? 0.890 7.852 71.107 1.00 27.28 130 VAL L O 1
ATOM 5244 N N . SER B 2 131 ? 0.893 9.483 69.550 1.00 26.53 131 SER L N 1
ATOM 5245 C CA . SER B 2 131 ? 0.977 10.580 70.508 1.00 25.50 131 SER L CA 1
ATOM 5246 C C . SER B 2 131 ? -0.149 11.580 70.286 1.00 24.51 131 SER L C 1
ATOM 5247 O O . SER B 2 131 ? -0.348 12.068 69.173 1.00 25.05 131 SER L O 1
ATOM 5255 N N . VAL B 2 132 ? -0.886 11.872 71.352 1.00 24.01 132 VAL L N 1
ATOM 5256 C CA . VAL B 2 132 ? -1.937 12.881 71.316 1.00 23.22 132 VAL L CA 1
ATOM 5257 C C . VAL B 2 132 ? -1.427 14.127 72.025 1.00 22.67 132 VAL L C 1
ATOM 5258 O O . VAL B 2 132 ? -1.135 14.091 73.220 1.00 22.76 132 VAL L O 1
ATOM 5271 N N . VAL B 2 133 ? -1.319 15.226 71.285 1.00 22.28 133 VAL L N 1
ATOM 5272 C CA . VAL B 2 133 ? -0.739 16.454 71.815 1.00 21.89 133 VAL L CA 1
ATOM 5273 C C . VAL B 2 133 ? -1.810 17.506 72.079 1.00 21.22 133 VAL L C 1
ATOM 5274 O O . VAL B 2 133 ? -2.622 17.811 71.205 1.00 21.69 133 VAL L O 1
ATOM 5287 N N . CYS B 2 134 ? -1.808 18.045 73.295 1.00 20.97 134 CYS L N 1
ATOM 5288 C CA . CYS B 2 134 ? -2.637 19.196 73.638 1.00 20.46 134 CYS L CA 1
ATOM 5289 C C . CYS B 2 134 ? -1.744 20.402 73.904 1.00 20.28 134 CYS L C 1
ATOM 5290 O O . CYS B 2 134 ? -0.758 20.308 74.636 1.00 20.55 134 CYS L O 1
ATOM 5297 N N . LEU B 2 135 ? -2.100 21.530 73.298 1.00 20.00 135 LEU L N 1
ATOM 5298 C CA . LEU B 2 135 ? -1.303 22.748 73.375 1.00 20.14 135 LEU L CA 1
ATOM 5299 C C . LEU B 2 135 ? -2.033 23.852 74.128 1.00 20.15 135 LEU L C 1
ATOM 5300 O O . LEU B 2 135 ? -3.166 24.192 73.793 1.00 20.61 135 LEU L O 1
ATOM 5316 N N . LEU B 2 136 ? -1.375 24.402 75.145 1.00 20.11 136 LEU L N 1
ATOM 5317 C CA . LEU B 2 136 ? -1.851 25.598 75.835 1.00 19.72 136 LEU L CA 1
ATOM 5318 C C . LEU B 2 136 ? -0.918 26.749 75.482 1.00 20.02 136 LEU L C 1
ATOM 5319 O O . LEU B 2 136 ? 0.230 26.773 75.920 1.00 20.76 136 LEU L O 1
ATOM 5335 N N . ASN B 2 137 ? -1.411 27.700 74.693 1.00 20.16 137 ASN L N 1
ATOM 5336 C CA . ASN B 2 137 ? -0.550 28.711 74.089 1.00 20.90 137 ASN L CA 1
ATOM 5337 C C . ASN B 2 137 ? -0.708 30.114 74.673 1.00 20.11 137 ASN L C 1
ATOM 5338 O O . ASN B 2 137 ? -1.820 30.623 74.806 1.00 19.70 137 ASN L O 1
ATOM 5349 N N . ASN B 2 138 ? 0.426 30.724 75.014 1.00 20.81 138 ASN L N 1
ATOM 5350 C CA . ASN B 2 138 ? 0.494 32.121 75.447 1.00 20.86 138 ASN L CA 1
ATOM 5351 C C . ASN B 2 138 ? -0.461 32.471 76.582 1.00 20.52 138 ASN L C 1
ATOM 5352 O O . ASN B 2 138 ? -1.468 33.144 76.368 1.00 20.41 138 ASN L O 1
ATOM 5363 N N . PHE B 2 139 ? -0.127 32.028 77.790 1.00 20.77 139 PHE L N 1
ATOM 5364 C CA . PHE B 2 139 ? -0.953 32.294 78.961 1.00 20.63 139 PHE L CA 1
ATOM 5365 C C . PHE B 2 139 ? -0.112 32.754 80.148 1.00 21.22 139 PHE L C 1
ATOM 5366 O O . PHE B 2 139 ? 1.086 32.485 80.217 1.00 21.64 139 PHE L O 1
ATOM 5383 N N . TYR B 2 140 ? -0.755 33.455 81.077 1.00 21.44 140 TYR L N 1
ATOM 5384 C CA . TYR B 2 140 ? -0.103 33.913 82.297 1.00 22.45 140 TYR L CA 1
ATOM 5385 C C . TYR B 2 140 ? -1.142 33.994 83.414 1.00 22.59 140 TYR L C 1
ATOM 5386 O O . TYR B 2 140 ? -2.246 34.485 83.190 1.00 21.51 140 TYR L O 1
ATOM 5404 N N . PRO B 2 141 ? -0.796 33.521 84.626 1.00 24.31 141 PRO L N 1
ATOM 5405 C CA . PRO B 2 141 ? 0.499 32.977 85.052 1.00 27.07 141 PRO L CA 1
ATOM 5406 C C . PRO B 2 141 ? 0.741 31.538 84.599 1.00 30.35 141 PRO L C 1
ATOM 5407 O O . PRO B 2 141 ? -0.044 30.982 83.832 1.00 29.72 141 PRO L O 1
ATOM 5418 N N . ARG B 2 142 ? 1.830 30.952 85.089 1.00 34.46 142 ARG L N 1
ATOM 5419 C CA . ARG B 2 142 ? 2.269 29.624 84.670 1.00 37.89 142 ARG L CA 1
ATOM 5420 C C . ARG B 2 142 ? 1.326 28.519 85.140 1.00 37.03 142 ARG L C 1
ATOM 5421 O O . ARG B 2 142 ? 1.076 27.557 84.412 1.00 36.49 142 ARG L O 1
ATOM 5442 N N . GLU B 2 143 ? 0.804 28.663 86.353 1.00 36.66 143 GLU L N 1
ATOM 5443 C CA . GLU B 2 143 ? -0.037 27.636 86.960 1.00 35.62 143 GLU L CA 1
ATOM 5444 C C . GLU B 2 143 ? -1.274 27.333 86.119 1.00 33.92 143 GLU L C 1
ATOM 5445 O O . GLU B 2 143 ? -2.110 28.205 85.888 1.00 33.91 143 GLU L O 1
ATOM 5457 N N . ALA B 2 144 ? -1.378 26.086 85.668 1.00 32.23 144 ALA L N 1
ATOM 5458 C CA . ALA B 2 144 ? -2.513 25.640 84.870 1.00 30.01 144 ALA L CA 1
ATOM 5459 C C . ALA B 2 144 ? -2.774 24.155 85.103 1.00 28.35 144 ALA L C 1
ATOM 5460 O O . ALA B 2 144 ? -1.996 23.480 85.776 1.00 29.42 144 ALA L O 1
ATOM 5467 N N . SER B 2 145 ? -3.870 23.656 84.538 1.00 25.97 145 SER L N 1
ATOM 5468 C CA . SER B 2 145 ? -4.285 22.272 84.739 1.00 25.34 145 SER L CA 1
ATOM 5469 C C . SER B 2 145 ? -4.743 21.633 83.434 1.00 25.27 145 SER L C 1
ATOM 5470 O O . SER B 2 145 ? -5.556 22.203 82.708 1.00 24.13 145 SER L O 1
ATOM 5478 N N . VAL B 2 146 ? -4.215 20.446 83.147 1.00 26.86 146 VAL L N 1
ATOM 5479 C CA . VAL B 2 146 ? -4.587 19.699 81.952 1.00 27.86 146 VAL L CA 1
ATOM 5480 C C . VAL B 2 146 ? -4.943 18.265 82.321 1.00 29.61 146 VAL L C 1
ATOM 5481 O O . VAL B 2 146 ? -4.168 17.574 82.985 1.00 30.32 146 VAL L O 1
ATOM 5494 N N . LYS B 2 147 ? -6.124 17.831 81.890 1.00 30.70 147 LYS L N 1
ATOM 5495 C CA . LYS B 2 147 ? -6.588 16.467 82.119 1.00 31.94 147 LYS L CA 1
ATOM 5496 C C . LYS B 2 147 ? -6.958 15.806 80.796 1.00 31.00 147 LYS L C 1
ATOM 5497 O O . LYS B 2 147 ? -7.497 16.455 79.898 1.00 30.35 147 LYS L O 1
ATOM 5516 N N . TRP B 2 148 ? -6.664 14.514 80.685 1.00 30.93 148 TRP L N 1
ATOM 5517 C CA . TRP B 2 148 ? -6.952 13.758 79.472 1.00 30.82 148 TRP L CA 1
ATOM 5518 C C . TRP B 2 148 ? -8.155 12.844 79.662 1.00 32.13 148 TRP L C 1
ATOM 5519 O O . TRP B 2 148 ? -8.239 12.110 80.649 1.00 32.81 148 TRP L O 1
ATOM 5540 N N . LYS B 2 149 ? -9.079 12.898 78.706 1.00 32.79 149 LYS L N 1
ATOM 5541 C CA . LYS B 2 149 ? -10.300 12.100 78.750 1.00 34.57 149 LYS L CA 1
ATOM 5542 C C . LYS B 2 149 ? -10.431 11.201 77.522 1.00 34.61 149 LYS L C 1
ATOM 5543 O O . LYS B 2 149 ? -10.413 11.685 76.390 1.00 33.92 149 LYS L O 1
ATOM 5562 N N . VAL B 2 150 ? -10.568 9.898 77.757 1.00 35.48 150 VAL L N 1
ATOM 5563 C CA . VAL B 2 150 ? -10.785 8.932 76.681 1.00 35.04 150 VAL L CA 1
ATOM 5564 C C . VAL B 2 150 ? -12.147 8.257 76.842 1.00 35.93 150 VAL L C 1
ATOM 5565 O O . VAL B 2 150 ? -12.393 7.560 77.827 1.00 37.91 150 VAL L O 1
ATOM 5578 N N . ASP B 2 151 ? -13.026 8.473 75.866 1.00 32.90 151 ASP L N 1
ATOM 5579 C CA . ASP B 2 151 ? -14.412 8.011 75.944 1.00 30.83 151 ASP L CA 1
ATOM 5580 C C . ASP B 2 151 ? -15.038 8.428 77.276 1.00 29.86 151 ASP L C 1
ATOM 5581 O O . ASP B 2 151 ? -15.673 7.624 77.959 1.00 30.79 151 ASP L O 1
ATOM 5590 N N . GLY B 2 152 ? -14.838 9.691 77.644 1.00 27.85 152 GLY L N 1
ATOM 5591 C CA . GLY B 2 152 ? -15.435 10.251 78.844 1.00 26.10 152 GLY L CA 1
ATOM 5592 C C . GLY B 2 152 ? -14.715 9.902 80.135 1.00 25.52 152 GLY L C 1
ATOM 5593 O O . GLY B 2 152 ? -15.007 10.477 81.184 1.00 25.67 152 GLY L O 1
ATOM 5597 N N . VAL B 2 153 ? -13.771 8.968 80.062 1.00 24.87 153 VAL L N 1
ATOM 5598 C CA . VAL B 2 153 ? -13.067 8.489 81.249 1.00 24.60 153 VAL L CA 1
ATOM 5599 C C . VAL B 2 153 ? -11.735 9.213 81.433 1.00 25.19 153 VAL L C 1
ATOM 5600 O O . VAL B 2 153 ? -11.007 9.451 80.467 1.00 24.27 153 VAL L O 1
ATOM 5613 N N . LEU B 2 154 ? -11.419 9.550 82.680 1.00 26.31 154 LEU L N 1
ATOM 5614 C CA . LEU B 2 154 ? -10.163 10.214 83.008 1.00 27.51 154 LEU L CA 1
ATOM 5615 C C . LEU B 2 154 ? -8.979 9.286 82.761 1.00 30.50 154 LEU L C 1
ATOM 5616 O O . LEU B 2 154 ? -8.962 8.150 83.235 1.00 31.03 154 LEU L O 1
ATOM 5632 N N . LYS B 2 155 ? -7.992 9.784 82.021 1.00 32.57 155 LYS L N 1
ATOM 5633 C CA . LYS B 2 155 ? -6.798 9.012 81.697 1.00 35.03 155 LYS L CA 1
ATOM 5634 C C . LYS B 2 155 ? -5.587 9.562 82.450 1.00 36.24 155 LYS L C 1
ATOM 5635 O O . LYS B 2 155 ? -4.966 10.537 82.025 1.00 36.17 155 LYS L O 1
ATOM 5654 N N . THR B 2 156 ? -5.268 8.936 83.579 1.00 37.41 156 THR L N 1
ATOM 5655 C CA . THR B 2 156 ? -4.112 9.327 84.378 1.00 37.96 156 THR L CA 1
ATOM 5656 C C . THR B 2 156 ? -2.894 8.499 83.984 1.00 38.41 156 THR L C 1
ATOM 5657 O O . THR B 2 156 ? -3.023 7.346 83.568 1.00 38.88 156 THR L O 1
ATOM 5668 N N . GLY B 2 157 ? -1.712 9.093 84.112 1.00 38.09 157 GLY L N 1
ATOM 5669 C CA . GLY B 2 157 ? -0.482 8.429 83.726 1.00 38.00 157 GLY L CA 1
ATOM 5670 C C . GLY B 2 157 ? -0.299 8.424 82.220 1.00 37.02 157 GLY L C 1
ATOM 5671 O O . GLY B 2 157 ? -1.210 8.792 81.477 1.00 36.04 157 GLY L O 1
ATOM 5675 N N . ASN B 2 158 ? 0.882 8.004 81.774 1.00 37.28 158 ASN L N 1
ATOM 5676 C CA . ASN B 2 158 ? 1.226 7.991 80.354 1.00 36.93 158 ASN L CA 1
ATOM 5677 C C . ASN B 2 158 ? 1.104 9.378 79.721 1.00 33.92 158 ASN L C 1
ATOM 5678 O O . ASN B 2 158 ? 0.962 9.506 78.504 1.00 33.10 158 ASN L O 1
ATOM 5689 N N . SER B 2 159 ? 1.166 10.409 80.560 1.00 31.89 159 SER L N 1
ATOM 5690 C CA . SER B 2 159 ? 1.148 11.794 80.101 1.00 29.66 159 SER L CA 1
ATOM 5691 C C . SER B 2 159 ? 2.433 12.497 80.518 1.00 27.81 159 SER L C 1
ATOM 5692 O O . SER B 2 159 ? 2.987 12.220 81.582 1.00 27.43 159 SER L O 1
ATOM 5700 N N . GLN B 2 160 ? 2.902 13.404 79.669 1.00 26.69 160 GLN L N 1
ATOM 5701 C CA . GLN B 2 160 ? 4.085 14.198 79.968 1.00 26.91 160 GLN L CA 1
ATOM 5702 C C . GLN B 2 160 ? 3.864 15.645 79.551 1.00 25.36 160 GLN L C 1
ATOM 5703 O O . GLN B 2 160 ? 3.544 15.928 78.395 1.00 24.22 160 GLN L O 1
ATOM 5717 N N . GLU B 2 161 ? 4.024 16.555 80.507 1.00 25.40 161 GLU L N 1
ATOM 5718 C CA . GLU B 2 161 ? 3.882 17.981 80.243 1.00 24.62 161 GLU L CA 1
ATOM 5719 C C . GLU B 2 161 ? 5.243 18.641 80.078 1.00 25.02 161 GLU L C 1
ATOM 5720 O O . GLU B 2 161 ? 6.226 18.224 80.689 1.00 25.61 161 GLU L O 1
ATOM 5732 N N . SER B 2 162 ? 5.287 19.670 79.240 1.00 24.45 162 SER L N 1
ATOM 5733 C CA . SER B 2 162 ? 6.492 20.462 79.043 1.00 24.27 162 SER L CA 1
ATOM 5734 C C . SER B 2 162 ? 6.086 21.925 78.943 1.00 23.42 162 SER L C 1
ATOM 5735 O O . SER B 2 162 ? 5.034 22.243 78.384 1.00 22.78 162 SER L O 1
ATOM 5743 N N . VAL B 2 163 ? 6.915 22.806 79.493 1.00 23.71 163 VAL L N 1
ATOM 5744 C CA . VAL B 2 163 ? 6.592 24.226 79.560 1.00 23.32 163 VAL L CA 1
ATOM 5745 C C . VAL B 2 163 ? 7.757 25.071 79.067 1.00 24.06 163 VAL L C 1
ATOM 5746 O O . VAL B 2 163 ? 8.907 24.845 79.445 1.00 24.21 163 VAL L O 1
ATOM 5759 N N . THR B 2 164 ? 7.453 26.047 78.219 1.00 22.77 164 THR L N 1
ATOM 5760 C CA . THR B 2 164 ? 8.469 26.962 77.717 1.00 23.22 164 THR L CA 1
ATOM 5761 C C . THR B 2 164 ? 8.825 27.996 78.772 1.00 24.34 164 THR L C 1
ATOM 5762 O O . THR B 2 164 ? 8.100 28.176 79.750 1.00 25.08 164 THR L O 1
ATOM 5773 N N . GLU B 2 165 ? 9.952 28.668 78.571 1.00 24.69 165 GLU L N 1
ATOM 5774 C CA . GLU B 2 165 ? 10.312 29.808 79.394 1.00 25.74 165 GLU L CA 1
ATOM 5775 C C . GLU B 2 165 ? 9.472 31.002 78.973 1.00 27.23 165 GLU L C 1
ATOM 5776 O O . GLU B 2 165 ? 8.859 30.992 77.906 1.00 31.57 165 GLU L O 1
ATOM 5788 N N . GLN B 2 166 ? 9.441 32.027 79.816 1.00 27.68 166 GLN L N 1
ATOM 5789 C CA . GLN B 2 166 ? 8.636 33.212 79.553 1.00 26.90 166 GLN L CA 1
ATOM 5790 C C . GLN B 2 166 ? 9.037 33.837 78.219 1.00 26.71 166 GLN L C 1
ATOM 5791 O O . GLN B 2 166 ? 10.204 34.163 78.005 1.00 27.54 166 GLN L O 1
ATOM 5805 N N . ASP B 2 167 ? 8.066 33.986 77.323 1.00 25.73 167 ASP L N 1
ATOM 5806 C CA . ASP B 2 167 ? 8.332 34.461 75.969 1.00 25.80 167 ASP L CA 1
ATOM 5807 C C . ASP B 2 167 ? 8.938 35.862 75.975 1.00 27.85 167 ASP L C 1
ATOM 5808 O O . ASP B 2 167 ? 8.546 36.719 76.766 1.00 27.89 167 ASP L O 1
ATOM 5817 N N . SER B 2 168 ? 9.895 36.083 75.081 1.00 29.43 168 SER L N 1
ATOM 5818 C CA . SER B 2 168 ? 10.658 37.327 75.055 1.00 31.67 168 SER L CA 1
ATOM 5819 C C . SER B 2 168 ? 9.805 38.541 74.696 1.00 33.58 168 SER L C 1
ATOM 5820 O O . SER B 2 168 ? 10.129 39.664 75.081 1.00 34.54 168 SER L O 1
ATOM 5828 N N . LYS B 2 169 ? 8.719 38.315 73.963 1.00 34.51 169 LYS L N 1
ATOM 5829 C CA . LYS B 2 169 ? 7.877 39.412 73.496 1.00 36.18 169 LYS L CA 1
ATOM 5830 C C . LYS B 2 169 ? 6.754 39.749 74.479 1.00 35.21 169 LYS L C 1
ATOM 5831 O O . LYS B 2 169 ? 6.710 40.860 75.005 1.00 36.52 169 LYS L O 1
ATOM 5850 N N . ASP B 2 170 ? 5.858 38.796 74.729 1.00 32.70 170 ASP L N 1
ATOM 5851 C CA . ASP B 2 170 ? 4.669 39.062 75.545 1.00 31.09 170 ASP L CA 1
ATOM 5852 C C . ASP B 2 170 ? 4.770 38.517 76.975 1.00 30.03 170 ASP L C 1
ATOM 5853 O O . ASP B 2 170 ? 3.820 38.631 77.750 1.00 30.39 170 ASP L O 1
ATOM 5862 N N . ASN B 2 171 ? 5.913 37.928 77.315 1.00 28.87 171 ASN L N 1
ATOM 5863 C CA . ASN B 2 171 ? 6.152 37.403 78.660 1.00 28.14 171 ASN L CA 1
ATOM 5864 C C . ASN B 2 171 ? 5.124 36.353 79.080 1.00 27.70 171 ASN L C 1
ATOM 5865 O O . ASN B 2 171 ? 4.844 36.188 80.269 1.00 28.27 171 ASN L O 1
ATOM 5876 N N . THR B 2 172 ? 4.567 35.642 78.103 1.00 26.58 172 THR L N 1
ATOM 5877 C CA . THR B 2 172 ? 3.610 34.576 78.381 1.00 25.90 172 THR L CA 1
ATOM 5878 C C . THR B 2 172 ? 4.303 33.220 78.414 1.00 25.34 172 THR L C 1
ATOM 5879 O O . THR B 2 172 ? 5.477 33.101 78.057 1.00 24.55 172 THR L O 1
ATOM 5890 N N . TYR B 2 173 ? 3.566 32.204 78.851 1.00 26.81 173 TYR L N 1
ATOM 5891 C CA . TYR B 2 173 ? 4.044 30.828 78.828 1.00 27.15 173 TYR L CA 1
ATOM 5892 C C . TYR B 2 173 ? 3.224 30.010 77.845 1.00 29.13 173 TYR L C 1
ATOM 5893 O O . TYR B 2 173 ? 2.063 30.325 77.577 1.00 30.16 173 TYR L O 1
ATOM 5911 N N . SER B 2 174 ? 3.838 28.963 77.308 1.00 26.56 174 SER L N 1
ATOM 5912 C CA . SER B 2 174 ? 3.123 27.973 76.516 1.00 24.39 174 SER L CA 1
ATOM 5913 C C . SER B 2 174 ? 3.412 26.594 77.085 1.00 21.87 174 SER L C 1
ATOM 5914 O O . SER B 2 174 ? 4.480 26.358 77.650 1.00 22.99 174 SER L O 1
ATOM 5922 N N . LEU B 2 175 ? 2.454 25.688 76.930 1.00 21.67 175 LEU L N 1
ATOM 5923 C CA . LEU B 2 175 ? 2.550 24.361 77.521 1.00 21.32 175 LEU L CA 1
ATOM 5924 C C . LEU B 2 175 ? 2.094 23.298 76.534 1.00 20.95 175 LEU L C 1
ATOM 5925 O O . LEU B 2 175 ? 1.095 23.473 75.837 1.00 20.81 175 LEU L O 1
ATOM 5941 N N . SER B 2 176 ? 2.841 22.199 76.483 1.00 20.90 176 SER L N 1
ATOM 5942 C CA . SER B 2 176 ? 2.460 21.038 75.691 1.00 20.66 176 SER L CA 1
ATOM 5943 C C . SER B 2 176 ? 2.139 19.874 76.616 1.00 20.79 176 SER L C 1
ATOM 5944 O O . SER B 2 176 ? 2.869 19.616 77.569 1.00 22.30 176 SER L O 1
ATOM 5952 N N . SER B 2 177 ? 1.035 19.190 76.338 1.00 20.70 177 SER L N 1
ATOM 5953 C CA . SER B 2 177 ? 0.682 17.969 77.049 1.00 20.93 177 SER L CA 1
ATOM 5954 C C . SER B 2 177 ? 0.578 16.844 76.038 1.00 20.82 177 SER L C 1
ATOM 5955 O O . SER B 2 177 ? -0.249 16.896 75.129 1.00 20.65 177 SER L O 1
ATOM 5963 N N . THR B 2 178 ? 1.426 15.834 76.194 1.00 21.02 178 THR L N 1
ATOM 5964 C CA . THR B 2 178 ? 1.506 14.745 75.229 1.00 21.03 178 THR L CA 1
ATOM 5965 C C . THR B 2 178 ? 1.079 13.425 75.852 1.00 21.90 178 THR L C 1
ATOM 5966 O O . THR B 2 178 ? 1.689 12.951 76.810 1.00 22.12 178 THR L O 1
ATOM 5977 N N . LEU B 2 179 ? 0.024 12.842 75.291 1.00 23.45 179 LEU L N 1
ATOM 5978 C CA . LEU B 2 179 ? -0.483 11.547 75.726 1.00 25.61 179 LEU L CA 1
ATOM 5979 C C . LEU B 2 179 ? -0.027 10.453 74.763 1.00 25.83 179 LEU L C 1
ATOM 5980 O O . LEU B 2 179 ? -0.526 10.361 73.640 1.00 26.11 179 LEU L O 1
ATOM 5996 N N . THR B 2 180 ? 0.921 9.631 75.203 1.00 25.96 180 THR L N 1
ATOM 5997 C CA . THR B 2 180 ? 1.431 8.538 74.379 1.00 26.56 180 THR L CA 1
ATOM 5998 C C . THR B 2 180 ? 0.660 7.250 74.654 1.00 28.53 180 THR L C 1
ATOM 5999 O O . THR B 2 180 ? 0.559 6.810 75.799 1.00 29.79 180 THR L O 1
ATOM 6010 N N . LEU B 2 181 ? 0.120 6.656 73.593 1.00 28.53 181 LEU L N 1
ATOM 6011 C CA . LEU B 2 181 ? -0.700 5.455 73.704 1.00 29.65 181 LEU L CA 1
ATOM 6012 C C . LEU B 2 181 ? -0.259 4.376 72.725 1.00 28.83 181 LEU L C 1
ATOM 6013 O O . LEU B 2 181 ? 0.348 4.660 71.692 1.00 26.83 181 LEU L O 1
ATOM 6029 N N . SER B 2 182 ? -0.576 3.132 73.062 1.00 30.57 182 SER L N 1
ATOM 6030 C CA . SER B 2 182 ? -0.420 2.026 72.133 1.00 31.80 182 SER L CA 1
ATOM 6031 C C . SER B 2 182 ? -1.427 2.204 71.007 1.00 31.31 182 SER L C 1
ATOM 6032 O O . SER B 2 182 ? -2.509 2.752 71.223 1.00 31.39 182 SER L O 1
ATOM 6040 N N . ASN B 2 183 ? -1.081 1.751 69.807 1.00 30.43 183 ASN L N 1
ATOM 6041 C CA . ASN B 2 183 ? -1.992 1.887 68.678 1.00 29.88 183 ASN L CA 1
ATOM 6042 C C . ASN B 2 183 ? -3.281 1.110 68.915 1.00 31.35 183 ASN L C 1
ATOM 6043 O O . ASN B 2 183 ? -4.371 1.617 68.662 1.00 31.27 183 ASN L O 1
ATOM 6054 N N . THR B 2 184 ? -3.150 -0.119 69.405 1.00 33.40 184 THR L N 1
ATOM 6055 C CA . THR B 2 184 ? -4.310 -0.950 69.714 1.00 35.42 184 THR L CA 1
ATOM 6056 C C . THR B 2 184 ? -5.192 -0.272 70.755 1.00 35.24 184 THR L C 1
ATOM 6057 O O . THR B 2 184 ? -6.418 -0.324 70.676 1.00 35.02 184 THR L O 1
ATOM 6068 N N . ASP B 2 185 ? -4.553 0.365 71.731 1.00 35.48 185 ASP L N 1
ATOM 6069 C CA . ASP B 2 185 ? -5.269 1.111 72.757 1.00 35.67 185 ASP L CA 1
ATOM 6070 C C . ASP B 2 185 ? -5.958 2.325 72.141 1.00 33.56 185 ASP L C 1
ATOM 6071 O O . ASP B 2 185 ? -7.068 2.690 72.531 1.00 33.85 185 ASP L O 1
ATOM 6080 N N . TYR B 2 186 ? -5.295 2.938 71.166 1.00 30.49 186 TYR L N 1
ATOM 6081 C CA . TYR B 2 186 ? -5.817 4.132 70.517 1.00 27.89 186 TYR L CA 1
ATOM 6082 C C . TYR B 2 186 ? -6.998 3.812 69.605 1.00 28.11 186 TYR L C 1
ATOM 6083 O O . TYR B 2 186 ? -8.013 4.507 69.623 1.00 27.40 186 TYR L O 1
ATOM 6101 N N . GLN B 2 187 ? -6.863 2.755 68.811 1.00 29.10 187 GLN L N 1
ATOM 6102 C CA . GLN B 2 187 ? -7.895 2.379 67.850 1.00 29.21 187 GLN L CA 1
ATOM 6103 C C . GLN B 2 187 ? -9.129 1.785 68.529 1.00 30.97 187 GLN L C 1
ATOM 6104 O O . GLN B 2 187 ? -10.163 1.599 67.887 1.00 31.52 187 GLN L O 1
ATOM 6118 N N . SER B 2 188 ? -9.018 1.488 69.822 1.00 31.55 188 SER L N 1
ATOM 6119 C CA . SER B 2 188 ? -10.108 0.853 70.561 1.00 32.64 188 SER L CA 1
ATOM 6120 C C . SER B 2 188 ? -11.009 1.872 71.258 1.00 32.71 188 SER L C 1
ATOM 6121 O O . SER B 2 188 ? -12.068 1.516 71.775 1.00 33.32 188 SER L O 1
ATOM 6129 N N . HIS B 2 189 ? -10.581 3.131 71.275 1.00 32.60 189 HIS L N 1
ATOM 6130 C CA . HIS B 2 189 ? -11.392 4.223 71.809 1.00 33.75 189 HIS L CA 1
ATOM 6131 C C . HIS B 2 189 ? -11.599 5.268 70.720 1.00 31.74 189 HIS L C 1
ATOM 6132 O O . HIS B 2 189 ? -10.851 5.306 69.743 1.00 30.03 189 HIS L O 1
ATOM 6146 N N . ASN B 2 190 ? -12.609 6.114 70.895 1.00 33.55 190 ASN L N 1
ATOM 6147 C CA . ASN B 2 190 ? -13.068 6.992 69.825 1.00 35.86 190 ASN L CA 1
ATOM 6148 C C . ASN B 2 190 ? -12.748 8.465 70.061 1.00 35.53 190 ASN L C 1
ATOM 6149 O O . ASN B 2 190 ? -12.111 9.110 69.226 1.00 35.11 190 ASN L O 1
ATOM 6160 N N . VAL B 2 191 ? -13.196 8.990 71.199 1.00 34.84 191 VAL L N 1
ATOM 6161 C CA . VAL B 2 191 ? -13.085 10.418 71.491 1.00 33.69 191 VAL L CA 1
ATOM 6162 C C . VAL B 2 191 ? -11.950 10.692 72.469 1.00 31.91 191 VAL L C 1
ATOM 6163 O O . VAL B 2 191 ? -11.794 10.003 73.479 1.00 32.03 191 VAL L O 1
ATOM 6176 N N . TYR B 2 192 ? -11.161 11.712 72.145 1.00 29.18 192 TYR L N 1
ATOM 6177 C CA . TYR B 2 192 ? -10.020 12.112 72.954 1.00 27.15 192 TYR L CA 1
ATOM 6178 C C . TYR B 2 192 ? -10.117 13.595 73.271 1.00 25.36 192 TYR L C 1
ATOM 6179 O O . TYR B 2 192 ? -9.995 14.434 72.381 1.00 24.73 192 TYR L O 1
ATOM 6197 N N . ALA B 2 193 ? -10.342 13.905 74.545 1.00 25.22 193 ALA L N 1
ATOM 6198 C CA . ALA B 2 193 ? -10.579 15.277 74.981 1.00 24.96 193 ALA L CA 1
ATOM 6199 C C . ALA B 2 193 ? -9.457 15.791 75.875 1.00 24.62 193 ALA L C 1
ATOM 6200 O O . ALA B 2 193 ? -8.855 15.034 76.637 1.00 24.59 193 ALA L O 1
ATOM 6207 N N . CYS B 2 194 ? -9.195 17.090 75.770 1.00 24.17 194 CYS L N 1
ATOM 6208 C CA . CYS B 2 194 ? -8.194 17.761 76.588 1.00 24.52 194 CYS L CA 1
ATOM 6209 C C . CYS B 2 194 ? -8.842 18.894 77.376 1.00 25.77 194 CYS L C 1
ATOM 6210 O O . CYS B 2 194 ? -9.116 19.962 76.828 1.00 26.13 194 CYS L O 1
ATOM 6217 N N . GLU B 2 195 ? -9.093 18.653 78.659 1.00 26.56 195 GLU L N 1
ATOM 6218 C CA . GLU B 2 195 ? -9.730 19.648 79.515 1.00 27.59 195 GLU L CA 1
ATOM 6219 C C . GLU B 2 195 ? -8.691 20.569 80.143 1.00 27.62 195 GLU L C 1
ATOM 6220 O O . GLU B 2 195 ? -7.748 20.105 80.785 1.00 27.78 195 GLU L O 1
ATOM 6232 N N . VAL B 2 196 ? -8.883 21.873 79.959 1.00 27.38 196 VAL L N 1
ATOM 6233 C CA . VAL B 2 196 ? -7.932 22.879 80.420 1.00 26.84 196 VAL L CA 1
ATOM 6234 C C . VAL B 2 196 ? -8.587 23.826 81.416 1.00 28.64 196 VAL L C 1
ATOM 6235 O O . VAL B 2 196 ? -9.721 24.260 81.219 1.00 29.42 196 VAL L O 1
ATOM 6248 N N . THR B 2 197 ? -7.859 24.141 82.484 1.00 29.70 197 THR L N 1
ATOM 6249 C CA . THR B 2 197 ? -8.327 25.083 83.493 1.00 31.75 197 THR L CA 1
ATOM 6250 C C . THR B 2 197 ? -7.245 26.117 83.788 1.00 31.85 197 THR L C 1
ATOM 6251 O O . THR B 2 197 ? -6.065 25.783 83.891 1.00 31.28 197 THR L O 1
ATOM 6262 N N . HIS B 2 198 ? -7.659 27.372 83.925 1.00 33.06 198 HIS L N 1
ATOM 6263 C CA . HIS B 2 198 ? -6.733 28.475 84.160 1.00 33.09 198 HIS L CA 1
ATOM 6264 C C . HIS B 2 198 ? -7.513 29.686 84.663 1.00 34.91 198 HIS L C 1
ATOM 6265 O O . HIS B 2 198 ? -8.661 29.891 84.271 1.00 35.49 198 HIS L O 1
ATOM 6279 N N . GLN B 2 199 ? -6.897 30.487 85.529 1.00 36.55 199 GLN L N 1
ATOM 6280 C CA . GLN B 2 199 ? -7.599 31.605 86.159 1.00 39.20 199 GLN L CA 1
ATOM 6281 C C . GLN B 2 199 ? -8.048 32.643 85.134 1.00 40.08 199 GLN L C 1
ATOM 6282 O O . GLN B 2 199 ? -8.938 33.448 85.405 1.00 40.83 199 GLN L O 1
ATOM 6296 N N . GLY B 2 200 ? -7.429 32.620 83.959 1.00 39.72 200 GLY L N 1
ATOM 6297 C CA . GLY B 2 200 ? -7.822 33.495 82.871 1.00 40.37 200 GLY L CA 1
ATOM 6298 C C . GLY B 2 200 ? -9.099 33.018 82.205 1.00 40.68 200 GLY L C 1
ATOM 6299 O O . GLY B 2 200 ? -9.753 33.775 81.485 1.00 41.17 200 GLY L O 1
ATOM 6303 N N . LEU B 2 201 ? -9.451 31.758 82.447 1.00 40.26 201 LEU L N 1
ATOM 6304 C CA . LEU B 2 201 ? -10.663 31.166 81.889 1.00 40.17 201 LEU L CA 1
ATOM 6305 C C . LEU B 2 201 ? -11.831 31.288 82.860 1.00 41.85 201 LEU L C 1
ATOM 6306 O O . LEU B 2 201 ? -11.695 30.991 84.047 1.00 42.19 201 LEU L O 1
ATOM 6322 N N . SER B 2 202 ? -12.978 31.721 82.349 1.00 43.04 202 SER L N 1
ATOM 6323 C CA . SER B 2 202 ? -14.188 31.816 83.158 1.00 45.03 202 SER L CA 1
ATOM 6324 C C . SER B 2 202 ? -14.809 30.438 83.373 1.00 45.62 202 SER L C 1
ATOM 6325 O O . SER B 2 202 ? -15.747 30.286 84.154 1.00 46.73 202 SER L O 1
ATOM 6333 N N . SER B 2 203 ? -14.276 29.437 82.678 1.00 45.15 203 SER L N 1
ATOM 6334 C CA . SER B 2 203 ? -14.776 28.071 82.778 1.00 45.42 203 SER L CA 1
ATOM 6335 C C . SER B 2 203 ? -13.779 27.107 82.130 1.00 41.35 203 SER L C 1
ATOM 6336 O O . SER B 2 203 ? -13.050 27.496 81.218 1.00 40.86 203 SER L O 1
ATOM 6344 N N . PRO B 2 204 ? -13.733 25.849 82.602 1.00 39.15 204 PRO L N 1
ATOM 6345 C CA . PRO B 2 204 ? -12.800 24.888 82.000 1.00 36.51 204 PRO L CA 1
ATOM 6346 C C . PRO B 2 204 ? -13.048 24.652 80.509 1.00 34.64 204 PRO L C 1
ATOM 6347 O O . PRO B 2 204 ? -14.153 24.283 80.111 1.00 34.16 204 PRO L O 1
ATOM 6358 N N . VAL B 2 205 ? -12.013 24.866 79.701 1.00 32.43 205 VAL L N 1
ATOM 6359 C CA . VAL B 2 205 ? -12.092 24.675 78.256 1.00 30.46 205 VAL L CA 1
ATOM 6360 C C . VAL B 2 205 ? -11.753 23.233 77.888 1.00 29.55 205 VAL L C 1
ATOM 6361 O O . VAL B 2 205 ? -10.840 22.640 78.458 1.00 29.94 205 VAL L O 1
ATOM 6374 N N . THR B 2 206 ? -12.496 22.680 76.933 1.00 29.27 206 THR L N 1
ATOM 6375 C CA . THR B 2 206 ? -12.277 21.313 76.473 1.00 28.81 206 THR L CA 1
ATOM 6376 C C . THR B 2 206 ? -12.196 21.244 74.952 1.00 27.46 206 THR L C 1
ATOM 6377 O O . THR B 2 206 ? -13.183 21.483 74.259 1.00 27.53 206 THR L O 1
ATOM 6388 N N . LYS B 2 207 ? -11.011 20.919 74.445 1.00 26.65 207 LYS L N 1
ATOM 6389 C CA . LYS B 2 207 ? -10.823 20.637 73.026 1.00 25.87 207 LYS L CA 1
ATOM 6390 C C . LYS B 2 207 ? -10.714 19.131 72.827 1.00 25.36 207 LYS L C 1
ATOM 6391 O O . LYS B 2 207 ? -9.997 18.452 73.563 1.00 25.64 207 LYS L O 1
ATOM 6410 N N . SER B 2 208 ? -11.428 18.614 71.830 1.00 24.68 208 SER L N 1
ATOM 6411 C CA . SER B 2 208 ? -11.493 17.177 71.602 1.00 24.58 208 SER L CA 1
ATOM 6412 C C . SER B 2 208 ? -11.675 16.834 70.128 1.00 24.28 208 SER L C 1
ATOM 6413 O O . SER B 2 208 ? -12.006 17.697 69.317 1.00 24.37 208 SER L O 1
ATOM 6421 N N . PHE B 2 209 ? -11.454 15.564 69.796 1.00 23.89 209 PHE L N 1
ATOM 6422 C CA . PHE B 2 209 ? -11.689 15.065 68.446 1.00 24.07 209 PHE L CA 1
ATOM 6423 C C . PHE B 2 209 ? -12.210 13.634 68.490 1.00 24.91 209 PHE L C 1
ATOM 6424 O O . PHE B 2 209 ? -11.980 12.911 69.460 1.00 25.23 209 PHE L O 1
ATOM 6441 N N . ASN B 2 210 ? -12.908 13.239 67.429 1.00 25.57 210 ASN L N 1
ATOM 6442 C CA . ASN B 2 210 ? -13.414 11.879 67.284 1.00 26.29 210 ASN L CA 1
ATOM 6443 C C . ASN B 2 210 ? -12.612 11.109 66.241 1.00 25.83 210 ASN L C 1
ATOM 6444 O O . ASN B 2 210 ? -12.647 11.440 65.056 1.00 25.83 210 ASN L O 1
ATOM 6455 N N . ARG B 2 211 ? -11.895 10.083 66.691 1.00 26.04 211 ARG L N 1
ATOM 6456 C CA . ARG B 2 211 ? -11.030 9.285 65.825 1.00 26.52 211 ARG L CA 1
ATOM 6457 C C . ARG B 2 211 ? -11.758 8.776 64.582 1.00 27.09 211 ARG L C 1
ATOM 6458 O O . ARG B 2 211 ? -12.959 8.503 64.616 1.00 28.29 211 ARG L O 1
ATOM 6485 N N . LEU C 3 2 ? 47.574 17.800 108.009 1.00 30.32 660 LEU P N 1
ATOM 6486 C CA . LEU C 3 2 ? 48.226 18.511 106.916 1.00 37.43 660 LEU P CA 1
ATOM 6487 C C . LEU C 3 2 ? 47.232 19.356 106.129 1.00 38.34 660 LEU P C 1
ATOM 6488 O O . LEU C 3 2 ? 47.598 20.371 105.538 1.00 40.46 660 LEU P O 1
ATOM 6504 N N . LEU C 3 3 ? 45.973 18.934 106.126 1.00 39.41 661 LEU P N 1
ATOM 6505 C CA . LEU C 3 3 ? 44.933 19.644 105.396 1.00 41.35 661 LEU P CA 1
ATOM 6506 C C . LEU C 3 3 ? 44.711 21.028 105.997 1.00 41.68 661 LEU P C 1
ATOM 6507 O O . LEU C 3 3 ? 44.749 22.034 105.287 1.00 42.71 661 LEU P O 1
ATOM 6523 N N A GLU C 3 4 ? 44.470 21.066 107.304 0.67 41.69 662 GLU P N 1
ATOM 6524 N N B GLU C 3 4 ? 44.482 21.073 107.308 0.33 41.70 662 GLU P N 1
ATOM 6525 C CA A GLU C 3 4 ? 44.310 22.328 108.018 0.67 41.55 662 GLU P CA 1
ATOM 6526 C CA B GLU C 3 4 ? 44.309 22.342 108.013 0.33 41.56 662 GLU P CA 1
ATOM 6527 C C A GLU C 3 4 ? 45.568 23.176 107.883 0.67 41.86 662 GLU P C 1
ATOM 6528 C C B GLU C 3 4 ? 45.572 23.182 107.894 0.33 41.87 662 GLU P C 1
ATOM 6529 O O A GLU C 3 4 ? 45.499 24.402 107.800 0.67 43.23 662 GLU P O 1
ATOM 6530 O O B GLU C 3 4 ? 45.510 24.409 107.829 0.33 43.24 662 GLU P O 1
ATOM 6553 N N . LEU C 3 5 ? 46.716 22.509 107.861 1.00 31.00 663 LEU P N 1
ATOM 6554 C CA . LEU C 3 5 ? 47.998 23.187 107.758 1.00 23.20 663 LEU P CA 1
ATOM 6555 C C . LEU C 3 5 ? 48.132 23.891 106.408 1.00 20.16 663 LEU P C 1
ATOM 6556 O O . LEU C 3 5 ? 48.564 25.042 106.338 1.00 21.32 663 LEU P O 1
ATOM 6572 N N . ASP C 3 6 ? 47.761 23.188 105.341 1.00 19.71 664 ASP P N 1
ATOM 6573 C CA . ASP C 3 6 ? 47.718 23.770 104.003 1.00 20.57 664 ASP P CA 1
ATOM 6574 C C . ASP C 3 6 ? 46.783 24.969 103.961 1.00 21.26 664 ASP P C 1
ATOM 6575 O O . ASP C 3 6 ? 47.104 26.010 103.384 1.00 22.58 664 ASP P O 1
ATOM 6584 N N . LYS C 3 7 ? 45.617 24.795 104.571 1.00 20.59 665 LYS P N 1
ATOM 6585 C CA . LYS C 3 7 ? 44.593 25.828 104.618 1.00 21.33 665 LYS P CA 1
ATOM 6586 C C . LYS C 3 7 ? 45.132 27.136 105.190 1.00 22.52 665 LYS P C 1
ATOM 6587 O O . LYS C 3 7 ? 44.969 28.202 104.593 1.00 23.88 665 LYS P O 1
ATOM 6606 N N . TRP C 3 8 ? 45.780 27.050 106.346 1.00 22.28 666 TRP P N 1
ATOM 6607 C CA . TRP C 3 8 ? 46.318 28.234 107.007 1.00 23.90 666 TRP P CA 1
ATOM 6608 C C . TRP C 3 8 ? 47.500 28.821 106.243 1.00 25.98 666 TRP P C 1
ATOM 6609 O O . TRP C 3 8 ? 47.675 30.038 106.201 1.00 27.82 666 TRP P O 1
ATOM 6630 N N . ALA C 3 9 ? 48.306 27.953 105.641 1.00 25.70 667 ALA P N 1
ATOM 6631 C CA . ALA C 3 9 ? 49.435 28.396 104.833 1.00 27.02 667 ALA P CA 1
ATOM 6632 C C . ALA C 3 9 ? 48.954 29.244 103.660 1.00 29.50 667 ALA P C 1
ATOM 6633 O O . ALA C 3 9 ? 49.620 30.198 103.256 1.00 31.80 667 ALA P O 1
ATOM 6640 N N . SER C 3 10 ? 47.790 28.891 103.122 1.00 29.24 668 SER P N 1
ATOM 6641 C CA . SER C 3 10 ? 47.208 29.614 101.997 1.00 31.38 668 SER P CA 1
ATOM 6642 C C . SER C 3 10 ? 46.875 31.053 102.368 1.00 34.64 668 SER P C 1
ATOM 6643 O O . SER C 3 10 ? 47.101 31.974 101.586 1.00 36.60 668 SER P O 1
ATOM 6651 N N . LEU C 3 11 ? 46.333 31.236 103.568 1.00 36.12 669 LEU P N 1
ATOM 6652 C CA . LEU C 3 11 ? 45.825 32.535 103.992 1.00 40.65 669 LEU P CA 1
ATOM 6653 C C . LEU C 3 11 ? 46.940 33.524 104.323 1.00 45.96 669 LEU P C 1
ATOM 6654 O O . LEU C 3 11 ? 46.764 34.733 104.170 1.00 47.34 669 LEU P O 1
ATOM 6670 N N . TRP C 3 12 ? 48.082 33.014 104.775 1.00 50.65 670 TRP P N 1
ATOM 6671 C CA . TRP C 3 12 ? 49.217 33.871 105.105 1.00 59.47 670 TRP P CA 1
ATOM 6672 C C . TRP C 3 12 ? 50.069 34.138 103.867 1.00 60.18 670 TRP P C 1
ATOM 6673 O O . TRP C 3 12 ? 50.592 35.238 103.692 1.00 64.85 670 TRP P O 1
#

Secondary structure (DSSP, 8-state):
--EEEEE--SEE-TTS-EEEEEEEESS-GGGSEEEEEEE-SSS-EEEEEEEETTT--EEE-TTTTTT--EEEETTTTEEEEEE-S--GGG-EEEEEEEEE--B-TTSS-B---EEEEE---EEEEE--PPPBPPEEEEE---EEEEEEEEEEEBSS--EEEETTTTB-TTEEEPPPEE-TTS-EEEEEEEEEETTSBTTB--EEEEE-GGG--EEEEE---/---EEEE-SEEEE-TT--EEEEEEESS--TT-EEEEEE-TTS--EEEEETTTEEPTT--TTEEEEEETTEEEEEESS--GGG-SEEEEEE-SSSSPEE---EEEEE----BPPEEEEEPPPHHHHTTTEEEEEEEEEEEBSS--EEEEEETTEE--SSEEEEEPPPPTTT--EEEEEEEEEEHHHHHT--EEEEEEE-TT-SS-EEEEEE-/-HHHHHHHHH-

Foldseek 3Di:
DKAKDKAFDAEDEAQAKGKMKMFIDPDQLQQFKKAKWWDAPPHGIGGAWIAHSNPQDTDGDPVQVVQWDWGYDNVRSMIMIIGGRDDQRPFTWMKMFTFDKA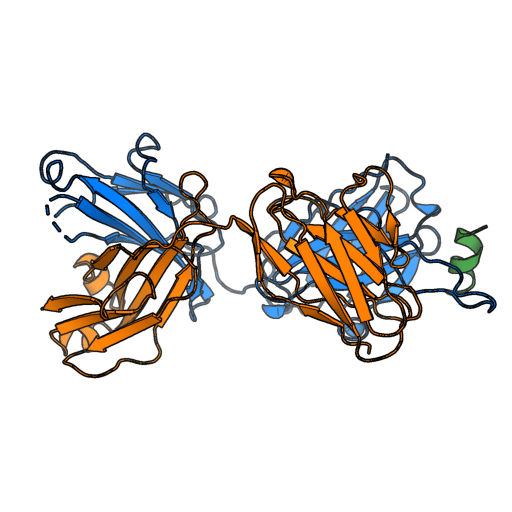PPPPDNDIDGTDTDDIHPTDGYGYHPDDADAWDWDWAADCKGKIKIKTWFGDDDDKDKDKPVNPDDAQKDWDDWDQDPVRITITMIMGMDRPVCAPPDWIWMWIADVVRGDIDIDIHHD/DKDKAKDDQEDADAQQDKDKIKIFIPWWQFQAKWKWFDAPPDDIDTQDGSQAHGDPPHDPQWGKDDGITIIMIIGGRHDPVRQGKMKMWGDSDPDIDIHPIYGYAHDADFDFWDKDKDFFDPVVLVVQKTKIKIKTPFGPDPDKDKWKAFPNHTDDPQKDKDKDAQDPPRRGIMMMIMRMDGSVRVVVTFKMKIWMDDPNDPDIDIDMDTD/DVVVVVVVVVD

Nearest PDB structures (foldseek):
  5dd0-assembly1_H  TM=1.005E+00  e=4.069E-43  Macaca mulatta
  7rth-assembly4_N  TM=9.299E-01  e=3.142E-29  Homo sapiens
  2ny5-assembly1_H  TM=8.807E-01  e=1.204E-28  Homo sapiens
  6rcv-assembly1_C-2  TM=8.672E-01  e=2.356E-28  Homo sapiens
  7a3u-assembly1_H-2  TM=7.967E-01  e=1.728E-28  Homo sapiens